Protein AF-A0A1V5XG93-F1 (afdb_monomer_lite)

Radius of gyration: 29.2 Å; chains: 1; bounding box: 114×57×100 Å

Foldseek 3Di:
DDDDDDDDDDDDDDDDDDDDDDDDDPDDDDDPFLDDDDDDDDDDDDDDDDDDDDDDDDDDDDDDDDDDDDDDDDDDDDPPDDPDDDCPVPDPPFQADDPPLADPQWDKWWFFDQAFAADDPVHRQKDKGKTFFDDAAFQWKKKKKKWAAPPVQWAQQDFWKKWKWWWDPPPDPPIDIATQFIATAFGGGMAIHIDTSQQVVVSRHGIIMMMIGTPHHADCPPPPGTHHIGIIMMMIGRHDHHDLVRYFPDKAWQPRKDKAFAQDPVGFRQVRSDKGKDAAALPFPWKKKWKQKFKDKAQWQVGDDWQDWKKKWKQKLNDIDIDTLKDQCQLVNPCVVVGDPDQNGITGQHGHRGIRHTDMGTCNVRDHHRGMMMMTMHIPDPVPHGHHTQQAQVNADPQSAGPNTDQDRDGVRNYADSPSTHRIIMTMTMMMGTGD

Sequence (436 aa):
MAYRPFATIALLSLVFGCSSESAPSSVGKEAGSDAALDAVEEPNASDDGHGDTSVTNDSNTEADVSDEPIVDGGQEAKDDADAGEEPTWPGPPWFGCTPHDKPATATLVTAFDHENQYFNPQDKRTIDAVVNFPQGAWERIDLIVELTCPEDGDCDNWDRFANLMLVDNAGTANEEVLELERYITPFNIGLCIRTDVTRLAPRLTGTKTLRSFIDTWVGPNEPIHGHGWRTTVQFVFHPGTPSSTTVPSSVVSLWPFETIDVGDPQRPVAEQAGTRTVLIPAGTKRAELRVVATGHGQGNRFNCAEFCRLEHEFTVNGTAFSFDPWRDDCSKNPIGPKQAGTWKFSRAGWCPGAYTMPTIIDITGAVQPGQEATITYDSMSPIHGEYENTCRPDAGDANNKCVGCAFDNSAGNCDFNGGSHTPPHHRLTTQLLLYP

Structure (mmCIF, N/CA/C/O backbone):
data_AF-A0A1V5XG93-F1
#
_entry.id   AF-A0A1V5XG93-F1
#
loop_
_atom_site.group_PDB
_atom_site.id
_atom_site.type_symbol
_atom_site.label_atom_id
_atom_site.label_alt_id
_atom_site.label_comp_id
_atom_site.label_asym_id
_atom_site.label_entity_id
_atom_site.label_seq_id
_atom_site.pdbx_PDB_ins_code
_atom_site.Cartn_x
_atom_site.Cartn_y
_atom_site.Cartn_z
_atom_site.occupancy
_atom_site.B_iso_or_equiv
_atom_site.auth_seq_id
_atom_site.auth_comp_id
_atom_site.auth_asym_id
_atom_site.auth_atom_id
_atom_site.pdbx_PDB_model_num
ATOM 1 N N . MET A 1 1 ? -54.155 7.682 -29.489 1.00 33.09 1 MET A N 1
ATOM 2 C CA . MET A 1 1 ? -54.662 8.255 -30.760 1.00 33.09 1 MET A CA 1
ATOM 3 C C . MET A 1 1 ? -53.671 9.299 -31.252 1.00 33.09 1 MET A C 1
ATOM 5 O O . MET A 1 1 ? -52.986 9.879 -30.422 1.00 33.09 1 MET A O 1
ATOM 9 N N . ALA A 1 2 ? -53.557 9.500 -32.566 1.00 37.88 2 ALA A N 1
ATOM 10 C CA . ALA A 1 2 ? -52.681 10.519 -33.154 1.00 37.88 2 ALA A CA 1
ATOM 11 C C . ALA A 1 2 ? -53.383 11.888 -33.254 1.00 37.88 2 ALA A C 1
ATOM 13 O O . ALA A 1 2 ? -54.610 11.917 -33.257 1.00 37.88 2 ALA A O 1
ATOM 14 N N . TYR A 1 3 ? -52.619 12.987 -33.360 1.00 26.73 3 TYR A N 1
ATOM 15 C CA . TYR A 1 3 ? -52.582 13.890 -34.535 1.00 26.73 3 TYR A CA 1
ATOM 16 C C . TYR A 1 3 ? -51.691 15.137 -34.289 1.00 26.73 3 TYR A C 1
ATOM 18 O O . TYR A 1 3 ? -51.764 15.768 -33.240 1.00 26.73 3 TYR A O 1
ATOM 26 N N . ARG A 1 4 ? -50.890 15.518 -35.299 1.00 38.06 4 ARG A N 1
ATOM 27 C CA . ARG A 1 4 ? -50.389 16.892 -35.570 1.00 38.06 4 ARG A CA 1
ATOM 28 C C . ARG A 1 4 ? -51.015 17.350 -36.904 1.00 38.06 4 ARG A C 1
ATOM 30 O O . ARG A 1 4 ? -51.302 16.478 -37.726 1.00 38.06 4 ARG A O 1
ATOM 37 N N . PRO A 1 5 ? -51.272 18.652 -37.130 1.00 53.91 5 PRO A N 1
ATOM 38 C CA . PRO A 1 5 ? -50.357 19.537 -37.894 1.00 53.91 5 PRO A CA 1
ATOM 39 C C . PRO A 1 5 ? -50.286 20.954 -37.248 1.00 53.91 5 PRO A C 1
ATOM 41 O O . PRO A 1 5 ? -50.761 21.100 -36.127 1.00 53.91 5 PRO A O 1
ATOM 44 N N . PHE A 1 6 ? -49.707 22.044 -37.779 1.00 31.48 6 PHE A N 1
ATOM 45 C CA . PHE A 1 6 ? -49.014 22.409 -39.043 1.00 31.48 6 PHE A CA 1
ATOM 46 C C . PHE A 1 6 ? -47.540 22.832 -38.734 1.00 31.48 6 PHE A C 1
ATOM 48 O O . PHE A 1 6 ? -47.068 22.479 -37.657 1.00 31.48 6 PHE A O 1
ATOM 55 N N . ALA A 1 7 ? -46.639 23.383 -39.571 1.00 32.66 7 ALA A N 1
ATOM 56 C CA . ALA A 1 7 ? -46.593 24.315 -40.727 1.00 32.66 7 ALA A CA 1
ATOM 57 C C . ALA A 1 7 ? -46.878 25.804 -40.401 1.00 32.66 7 ALA A C 1
ATOM 59 O O . ALA A 1 7 ? -47.685 26.091 -39.526 1.00 32.66 7 ALA A O 1
ATOM 60 N N . THR A 1 8 ? -46.243 26.805 -41.033 1.00 29.75 8 THR A N 1
ATOM 61 C CA . THR A 1 8 ? -45.237 26.827 -42.143 1.00 29.75 8 THR A CA 1
ATOM 62 C C . THR A 1 8 ? -44.068 27.776 -41.728 1.00 29.75 8 THR A C 1
ATOM 64 O O . THR A 1 8 ? -43.989 28.071 -40.543 1.00 29.75 8 THR A O 1
ATOM 67 N N . ILE A 1 9 ? -43.083 28.282 -42.495 1.00 29.80 9 ILE A N 1
ATOM 68 C CA . ILE A 1 9 ? -42.811 28.564 -43.932 1.00 29.80 9 ILE A CA 1
ATOM 69 C C . ILE A 1 9 ? -41.367 28.083 -44.271 1.00 29.80 9 ILE A C 1
ATOM 71 O O . ILE A 1 9 ? -40.593 27.810 -43.358 1.00 29.80 9 ILE A O 1
ATOM 75 N N . ALA A 1 10 ? -40.984 27.982 -45.554 1.00 27.61 10 ALA A N 1
ATOM 76 C CA . ALA A 1 10 ? -39.616 27.681 -46.016 1.00 27.61 10 ALA A CA 1
ATOM 77 C C . ALA A 1 10 ? -39.078 28.738 -47.008 1.00 27.61 10 ALA A C 1
ATOM 79 O O . ALA A 1 10 ? -39.867 29.430 -47.649 1.00 27.61 10 ALA A O 1
ATOM 80 N N . LEU A 1 11 ? -37.754 28.790 -47.209 1.00 26.97 11 LEU A N 1
ATOM 81 C CA . LEU A 1 11 ? -37.138 29.285 -48.450 1.00 26.97 11 LEU A CA 1
ATOM 82 C C . LEU A 1 11 ? -35.847 28.501 -48.755 1.00 26.97 11 LEU A C 1
ATOM 84 O O . LEU A 1 11 ? -35.201 27.998 -47.839 1.00 26.97 11 LEU A O 1
ATOM 88 N N . LEU A 1 12 ? -35.497 28.374 -50.037 1.00 26.94 12 LEU A N 1
ATOM 89 C CA . LEU A 1 12 ? -34.439 27.493 -50.545 1.00 26.94 12 LEU A CA 1
ATOM 90 C C . LEU A 1 12 ? -33.575 28.238 -51.573 1.00 26.94 12 LEU A C 1
ATOM 92 O O . LEU A 1 12 ? -34.135 28.862 -52.469 1.00 26.94 12 LEU A O 1
ATOM 96 N N . SER A 1 13 ? -32.248 28.088 -51.495 1.00 29.36 13 SER A N 1
ATOM 97 C CA . SER A 1 13 ? -31.303 28.384 -52.585 1.00 29.36 13 SER A CA 1
ATOM 98 C C . SER A 1 13 ? -30.046 27.519 -52.446 1.00 29.36 13 SER A C 1
ATOM 100 O O . SER A 1 13 ? -29.379 27.576 -51.417 1.00 29.36 13 SER A O 1
ATOM 102 N N . LEU A 1 14 ? -29.707 26.748 -53.485 1.00 28.86 14 LEU A N 1
ATOM 103 C CA . LEU A 1 14 ? -28.413 26.066 -53.627 1.00 28.86 14 LEU A CA 1
ATOM 104 C C . LEU A 1 14 ? -27.551 26.809 -54.655 1.00 28.86 14 LEU A C 1
ATOM 106 O O . LEU A 1 14 ? -28.060 27.155 -55.718 1.00 28.86 14 LEU A O 1
ATOM 110 N N . VAL A 1 15 ? -26.240 26.889 -54.413 1.00 28.75 15 VAL A N 1
ATOM 111 C CA . VAL A 1 15 ? -25.205 26.810 -55.464 1.00 28.75 15 VAL A CA 1
ATOM 112 C C . VAL A 1 15 ? -24.044 25.961 -54.923 1.00 28.75 15 VAL A C 1
ATOM 114 O O . VAL A 1 15 ? -23.779 25.963 -53.724 1.00 28.75 15 VAL A O 1
ATOM 117 N N . PHE A 1 16 ? -23.394 25.190 -55.797 1.00 29.27 16 PHE A N 1
ATOM 118 C CA . PHE A 1 16 ? -22.269 24.305 -55.471 1.00 29.27 16 PHE A CA 1
ATOM 119 C C . PHE A 1 16 ? -20.948 25.058 -55.241 1.00 29.27 16 PHE A C 1
ATOM 121 O O . PHE A 1 16 ? -20.694 26.087 -55.862 1.00 29.27 16 PHE A O 1
ATOM 128 N N . GLY A 1 17 ? -20.054 24.443 -54.463 1.00 25.00 17 GLY A N 1
ATOM 129 C CA . GLY A 1 17 ? -18.632 24.785 -54.412 1.00 25.00 17 GLY A CA 1
ATOM 130 C C . GLY A 1 17 ? -17.838 23.728 -53.647 1.00 25.00 17 GLY A C 1
ATOM 131 O O . GLY A 1 17 ? -17.902 23.687 -52.424 1.00 25.00 17 GLY A O 1
ATOM 132 N N . CYS A 1 18 ? -17.102 22.865 -54.353 1.00 27.64 18 CYS A N 1
ATOM 133 C CA . CYS A 1 18 ? -16.162 21.940 -53.717 1.00 27.64 18 CYS A CA 1
ATOM 134 C C . CYS A 1 18 ? -14.789 22.598 -53.565 1.00 27.64 18 CYS A C 1
ATOM 136 O O . CYS A 1 18 ? -14.221 23.056 -54.554 1.00 27.64 18 CYS A O 1
ATOM 138 N N . SER A 1 19 ? -14.217 22.529 -52.366 1.00 26.72 19 SER A N 1
ATOM 139 C CA . SER A 1 19 ? -12.769 22.426 -52.182 1.00 26.72 19 SER A CA 1
ATOM 140 C C . SER A 1 19 ? -12.482 21.596 -50.932 1.00 26.72 19 SER A C 1
ATOM 142 O O . SER A 1 19 ? -13.311 21.527 -50.025 1.00 26.72 19 SER A O 1
ATOM 144 N N . SER A 1 20 ? -11.335 20.929 -50.912 1.00 32.12 20 SER A N 1
ATOM 145 C CA . SER A 1 20 ? -10.878 20.080 -49.815 1.00 32.12 20 SER A CA 1
ATOM 146 C C . SER A 1 20 ? -9.936 20.841 -48.892 1.00 32.12 20 SER A C 1
ATOM 148 O O . SER A 1 20 ? -8.934 21.360 -49.374 1.00 32.12 20 SER A O 1
ATOM 150 N N . GLU A 1 21 ? -10.172 20.797 -47.583 1.00 28.23 21 GLU A N 1
ATOM 151 C CA . GLU A 1 21 ? -9.123 21.026 -46.584 1.00 28.23 21 GLU A CA 1
ATOM 152 C C . GLU A 1 21 ? -9.470 20.305 -45.272 1.00 28.23 21 GLU A C 1
ATOM 154 O O . GLU A 1 21 ? -10.641 20.118 -44.935 1.00 28.23 21 GLU A O 1
ATOM 159 N N . SER A 1 22 ? -8.449 19.799 -44.581 1.00 26.94 22 SER A N 1
ATOM 160 C CA . SER A 1 22 ? -8.588 18.847 -43.474 1.00 26.94 22 SER A CA 1
ATOM 161 C C . SER A 1 22 ? -8.624 19.538 -42.111 1.00 26.94 22 SER A C 1
ATOM 163 O O . SER A 1 22 ? -7.670 20.224 -41.743 1.00 26.94 22 SER A O 1
ATOM 165 N N . ALA A 1 23 ? -9.670 19.287 -41.322 1.00 26.41 23 ALA A N 1
ATOM 166 C CA . ALA A 1 23 ? -9.721 19.707 -39.923 1.00 26.41 23 ALA A CA 1
ATOM 167 C C . ALA A 1 23 ? -8.834 18.797 -39.039 1.00 26.41 23 ALA A C 1
ATOM 169 O O . ALA A 1 23 ? -8.989 17.575 -39.104 1.00 26.41 23 ALA A O 1
ATOM 170 N N . PRO A 1 24 ? -7.934 19.347 -38.201 1.00 26.06 24 PRO A N 1
ATOM 171 C CA . PRO A 1 24 ? -7.135 18.556 -37.270 1.00 26.06 24 PRO A CA 1
ATOM 172 C C . PRO A 1 24 ? -7.954 18.150 -36.035 1.00 26.06 24 PRO A C 1
ATOM 174 O O . PRO A 1 24 ? -8.577 18.985 -35.380 1.00 26.06 24 PRO A O 1
ATOM 177 N N . SER A 1 25 ? -7.924 16.865 -35.684 1.00 25.17 25 SER A N 1
ATOM 178 C CA . SER A 1 25 ? -8.571 16.326 -34.485 1.00 25.17 25 SER A CA 1
ATOM 179 C C . SER A 1 25 ? -7.637 16.386 -33.271 1.00 25.17 25 SER A C 1
ATOM 181 O O . SER A 1 25 ? -6.799 15.503 -33.084 1.00 25.17 25 SER A O 1
ATOM 183 N N . SER A 1 26 ? -7.794 17.400 -32.419 1.00 24.52 26 SER A N 1
ATOM 184 C CA . SER A 1 26 ? -7.084 17.495 -31.137 1.00 24.52 26 SER A CA 1
ATOM 185 C C . SER A 1 26 ? -7.760 16.633 -30.060 1.00 24.52 26 SER A C 1
ATOM 187 O O . SER A 1 26 ? -8.513 17.141 -29.229 1.00 24.52 26 SER A O 1
ATOM 189 N N . VAL A 1 27 ? -7.504 15.324 -30.080 1.00 27.09 27 VAL A N 1
ATOM 190 C CA . VAL A 1 27 ? -7.762 14.450 -28.922 1.00 27.09 27 VAL A CA 1
ATOM 191 C C . VAL A 1 27 ? -6.564 14.574 -27.984 1.00 27.09 27 VAL A C 1
ATOM 193 O O . VAL A 1 27 ? -5.435 14.306 -28.396 1.00 27.09 27 VAL A O 1
ATOM 196 N N . GLY A 1 28 ? -6.794 15.008 -26.745 1.00 24.64 28 GLY A N 1
ATOM 197 C CA . GLY A 1 28 ? -5.749 15.038 -25.726 1.00 24.64 28 GLY A CA 1
ATOM 198 C C . GLY A 1 28 ? -5.308 13.619 -25.373 1.00 24.64 28 GLY A C 1
ATOM 199 O O . GLY A 1 28 ? -6.150 12.754 -25.143 1.00 24.64 28 GLY A O 1
ATOM 200 N N . LYS A 1 29 ? -3.995 13.381 -25.328 1.00 24.19 29 LYS A N 1
ATOM 201 C CA . LYS A 1 29 ? -3.438 12.217 -24.636 1.00 24.19 29 LYS A CA 1
ATOM 202 C C . LYS A 1 29 ? -3.270 12.585 -23.168 1.00 24.19 29 LYS A C 1
ATOM 204 O O . LYS A 1 29 ? -2.484 13.478 -22.865 1.00 24.19 29 LYS A O 1
ATOM 209 N N . GLU A 1 30 ? -3.965 11.887 -22.282 1.00 25.50 30 GLU A N 1
ATOM 210 C CA . GLU A 1 30 ? -3.547 11.805 -20.883 1.00 25.50 30 GLU A CA 1
ATOM 211 C C . GLU A 1 30 ? -2.295 10.917 -20.797 1.00 25.50 30 GLU A C 1
ATOM 213 O O . GLU A 1 30 ? -2.129 9.978 -21.582 1.00 25.50 30 GLU A O 1
ATOM 218 N N . ALA A 1 31 ? -1.376 11.258 -19.895 1.00 25.70 31 ALA A N 1
ATOM 219 C CA . ALA A 1 31 ? -0.080 10.599 -19.785 1.00 25.70 31 ALA A CA 1
ATOM 220 C C . ALA A 1 31 ? -0.136 9.443 -18.775 1.00 25.70 31 ALA A C 1
ATOM 222 O O . ALA A 1 31 ? 0.037 9.647 -17.578 1.00 25.70 31 ALA A O 1
ATOM 223 N N . GLY A 1 32 ? -0.351 8.222 -19.267 1.00 30.00 32 GLY A N 1
ATOM 224 C CA . GLY A 1 32 ? 0.072 7.011 -18.561 1.00 30.00 32 GLY A CA 1
ATOM 225 C C . GLY A 1 32 ? 1.509 6.687 -18.964 1.00 30.00 32 GLY A C 1
ATOM 226 O O . GLY A 1 32 ? 1.736 6.333 -20.122 1.00 30.00 32 GLY A O 1
ATOM 227 N N . SER A 1 33 ? 2.475 6.868 -18.059 1.00 29.25 33 SER A N 1
ATOM 228 C CA . SER A 1 33 ? 3.904 6.706 -18.378 1.00 29.25 33 SER A CA 1
ATOM 229 C C . SER A 1 33 ? 4.793 6.360 -17.173 1.00 29.25 33 SER A C 1
ATOM 231 O O . SER A 1 33 ? 5.847 6.971 -16.996 1.00 29.25 33 SER A O 1
ATOM 233 N N . ASP A 1 34 ? 4.405 5.354 -16.388 1.00 33.84 34 ASP A N 1
ATOM 234 C CA . ASP A 1 34 ? 5.387 4.530 -15.671 1.00 33.84 34 ASP A CA 1
ATOM 235 C C . ASP A 1 34 ? 5.888 3.478 -16.675 1.00 33.84 34 ASP A C 1
ATOM 237 O O . ASP A 1 34 ? 5.229 2.465 -16.927 1.00 33.84 34 ASP A O 1
ATOM 241 N N . ALA A 1 35 ? 6.989 3.787 -17.367 1.00 29.23 35 ALA A N 1
ATOM 242 C CA . ALA A 1 35 ? 7.481 2.956 -18.460 1.00 29.23 35 ALA A CA 1
ATOM 243 C C . ALA A 1 35 ? 8.410 1.848 -17.948 1.00 29.23 35 ALA A C 1
ATOM 245 O O . ALA A 1 35 ? 9.257 2.053 -17.084 1.00 29.23 35 ALA A O 1
ATOM 246 N N . ALA A 1 36 ? 8.249 0.663 -18.530 1.00 36.25 36 ALA A N 1
ATOM 247 C CA . ALA A 1 36 ? 9.219 -0.420 -18.437 1.00 36.25 36 ALA A CA 1
ATOM 248 C C . ALA A 1 36 ? 10.454 -0.139 -19.328 1.00 36.25 36 ALA A C 1
ATOM 250 O O . ALA A 1 36 ? 10.498 0.883 -20.016 1.00 36.25 36 ALA A O 1
ATOM 251 N N . LEU A 1 37 ? 11.363 -1.124 -19.409 1.00 35.16 37 LEU A N 1
ATOM 252 C CA . LEU A 1 37 ? 12.629 -1.142 -20.173 1.00 35.16 37 LEU A CA 1
ATOM 253 C C . LEU A 1 37 ? 13.799 -0.433 -19.448 1.00 35.16 37 LEU A C 1
ATOM 255 O O . LEU A 1 37 ? 13.603 0.560 -18.760 1.00 35.16 37 LEU A O 1
ATOM 259 N N . ASP A 1 38 ? 15.053 -0.884 -19.540 1.00 27.94 38 ASP A N 1
ATOM 260 C CA . ASP A 1 38 ? 15.601 -2.082 -20.200 1.00 27.94 38 ASP A CA 1
ATOM 261 C C . ASP A 1 38 ? 16.838 -2.595 -19.431 1.00 27.94 38 ASP A C 1
ATOM 263 O O . ASP A 1 38 ? 17.436 -1.863 -18.638 1.00 27.94 38 ASP A O 1
ATOM 267 N N . ALA A 1 39 ? 17.241 -3.850 -19.647 1.00 26.98 39 ALA A N 1
ATOM 268 C CA . ALA A 1 39 ? 18.397 -4.426 -18.952 1.00 26.98 39 ALA A CA 1
ATOM 269 C C . ALA A 1 39 ? 19.733 -3.899 -19.517 1.00 26.98 39 ALA A C 1
ATOM 271 O O . ALA A 1 39 ? 20.067 -4.142 -20.675 1.00 26.98 39 ALA A O 1
ATOM 272 N N . VAL A 1 40 ? 20.528 -3.218 -18.686 1.00 27.34 40 VAL A N 1
ATOM 273 C CA . VAL A 1 40 ? 21.879 -2.758 -19.053 1.00 27.34 40 VAL A CA 1
ATOM 274 C C . VAL A 1 40 ? 22.870 -3.928 -18.980 1.00 27.34 40 VAL A C 1
ATOM 276 O O . VAL A 1 40 ? 23.019 -4.542 -17.925 1.00 27.34 40 VAL A O 1
ATOM 279 N N . GLU A 1 41 ? 23.562 -4.224 -20.086 1.00 26.42 41 GLU A N 1
ATOM 280 C CA . GLU A 1 41 ? 24.642 -5.225 -20.137 1.00 26.42 41 GLU A CA 1
ATOM 281 C C . GLU A 1 41 ? 25.796 -4.882 -19.176 1.00 26.42 41 GLU A C 1
ATOM 283 O O . GLU A 1 41 ? 26.275 -3.745 -19.138 1.00 26.42 41 GLU A O 1
ATOM 288 N N . GLU A 1 42 ? 26.308 -5.881 -18.448 1.00 29.92 42 GLU A N 1
ATOM 289 C CA . GLU A 1 42 ? 27.517 -5.710 -17.637 1.00 29.92 42 GLU A CA 1
ATOM 290 C C . GLU A 1 42 ? 28.784 -5.648 -18.518 1.00 29.92 42 GLU A C 1
ATOM 292 O O . GLU A 1 42 ? 29.020 -6.542 -19.339 1.00 29.92 42 GLU A O 1
ATOM 297 N N . PRO A 1 43 ? 29.663 -4.642 -18.341 1.00 26.89 43 PRO A N 1
ATOM 298 C CA . PRO A 1 43 ? 30.944 -4.598 -19.032 1.00 26.89 43 PRO A CA 1
ATOM 299 C C . PRO A 1 43 ? 31.924 -5.617 -18.427 1.00 26.89 43 PRO A C 1
ATOM 301 O O . PRO A 1 43 ? 32.291 -5.524 -17.257 1.00 26.89 43 PRO A O 1
ATOM 304 N N . ASN A 1 44 ? 32.392 -6.561 -19.251 1.00 26.06 44 ASN A N 1
ATOM 305 C CA . ASN A 1 44 ? 33.372 -7.587 -18.868 1.00 26.06 44 ASN A CA 1
ATOM 306 C C . ASN A 1 44 ? 34.598 -7.008 -18.132 1.00 26.06 44 ASN A C 1
ATOM 308 O O . ASN A 1 44 ? 35.412 -6.303 -18.732 1.00 26.06 44 ASN A O 1
ATOM 312 N N . ALA A 1 45 ? 34.790 -7.402 -16.871 1.00 27.42 45 ALA A N 1
ATOM 313 C CA . ALA A 1 45 ? 36.062 -7.253 -16.169 1.00 27.42 45 ALA A CA 1
ATOM 314 C C . ALA A 1 45 ? 37.004 -8.409 -16.551 1.00 27.42 45 ALA A C 1
ATOM 316 O O . ALA A 1 45 ? 36.757 -9.564 -16.205 1.00 27.42 45 ALA A O 1
ATOM 317 N N . SER A 1 46 ? 38.071 -8.104 -17.290 1.00 28.67 46 SER A N 1
ATOM 318 C CA . SER A 1 46 ? 39.087 -9.081 -17.693 1.00 28.67 46 SER A CA 1
ATOM 319 C C . SER A 1 46 ? 40.072 -9.412 -16.567 1.00 28.67 46 SER A C 1
ATOM 321 O O . SER A 1 46 ? 40.442 -8.543 -15.781 1.00 28.67 46 SER A O 1
ATOM 323 N N . ASP A 1 47 ? 40.530 -10.664 -16.557 1.00 27.81 47 ASP A N 1
ATOM 324 C CA . ASP A 1 47 ? 41.641 -11.179 -15.746 1.00 27.81 47 ASP A CA 1
ATOM 325 C C . ASP A 1 47 ? 42.948 -10.388 -15.960 1.00 27.81 47 ASP A C 1
ATOM 327 O O . ASP A 1 47 ? 43.270 -10.030 -17.094 1.00 27.81 47 ASP A O 1
ATOM 331 N N . ASP A 1 48 ? 43.692 -10.154 -14.873 1.00 30.55 48 ASP A N 1
ATOM 332 C CA . ASP A 1 48 ? 45.091 -9.694 -14.881 1.00 30.55 48 ASP A CA 1
ATOM 333 C C . ASP A 1 48 ? 45.749 -9.981 -13.503 1.00 30.55 48 ASP A C 1
ATOM 335 O O . ASP A 1 48 ? 45.939 -9.107 -12.652 1.00 30.55 48 ASP A O 1
ATOM 339 N N . GLY A 1 49 ? 46.026 -11.260 -13.217 1.00 25.50 49 GLY A N 1
ATOM 340 C CA . GLY A 1 49 ? 46.540 -11.713 -11.915 1.00 25.50 49 GLY A CA 1
ATOM 341 C C . GLY A 1 49 ? 48.071 -11.666 -11.728 1.00 25.50 49 GLY A C 1
ATOM 342 O O . GLY A 1 49 ? 48.822 -12.233 -12.519 1.00 25.50 49 GLY A O 1
ATOM 343 N N . HIS A 1 50 ? 48.530 -11.103 -10.601 1.00 30.88 50 HIS A N 1
ATOM 344 C CA . HIS A 1 50 ? 49.857 -11.253 -9.954 1.00 30.88 50 HIS A CA 1
ATOM 345 C C . HIS A 1 50 ? 49.641 -11.144 -8.422 1.00 30.88 50 HIS A C 1
ATOM 347 O O . HIS A 1 50 ? 48.734 -10.437 -7.997 1.00 30.88 50 HIS A O 1
ATOM 353 N N . GLY A 1 51 ? 50.414 -11.743 -7.509 1.00 26.52 51 GLY A N 1
ATOM 354 C CA . GLY A 1 51 ? 51.539 -12.681 -7.601 1.00 26.52 51 GLY A CA 1
ATOM 355 C C . GLY A 1 51 ? 52.061 -12.972 -6.176 1.00 26.52 51 GLY A C 1
ATOM 356 O O . GLY A 1 51 ? 52.102 -12.064 -5.351 1.00 26.52 51 GLY A O 1
ATOM 357 N N . ASP A 1 52 ? 52.398 -14.225 -5.856 1.00 29.81 52 ASP A N 1
ATOM 358 C CA . ASP A 1 52 ? 52.728 -14.677 -4.486 1.00 29.81 52 ASP A CA 1
ATOM 359 C C . ASP A 1 52 ? 54.051 -14.109 -3.920 1.00 29.81 52 ASP A C 1
ATOM 361 O O . ASP A 1 52 ? 55.034 -13.954 -4.646 1.00 29.81 52 ASP A O 1
ATOM 365 N N . THR A 1 53 ? 54.102 -13.873 -2.600 1.00 28.77 53 THR A N 1
ATOM 366 C CA . THR A 1 53 ? 55.258 -14.265 -1.761 1.00 28.77 53 THR A CA 1
ATOM 367 C C . THR A 1 53 ? 54.948 -14.218 -0.255 1.00 28.77 53 THR A C 1
ATOM 369 O O . THR A 1 53 ? 54.681 -13.161 0.315 1.00 28.77 53 THR A O 1
ATOM 372 N N . SER A 1 54 ? 55.096 -15.356 0.428 1.00 29.47 54 SER A N 1
ATOM 373 C CA . SER A 1 54 ? 55.096 -15.466 1.897 1.00 29.47 54 SER A CA 1
ATOM 374 C C . SER A 1 54 ? 56.501 -15.327 2.508 1.00 29.47 54 SER A C 1
ATOM 376 O O . SER A 1 54 ? 57.444 -15.923 1.986 1.00 29.47 54 SER A O 1
ATOM 378 N N . VAL A 1 55 ? 56.637 -14.672 3.671 1.00 29.25 55 VAL A N 1
ATOM 379 C CA . VAL A 1 55 ? 57.822 -14.785 4.553 1.00 29.25 55 VAL A CA 1
ATOM 380 C C . VAL A 1 55 ? 57.390 -14.833 6.025 1.00 29.25 55 VAL A C 1
ATOM 382 O O . VAL A 1 55 ? 56.560 -14.041 6.461 1.00 29.25 55 VAL A O 1
ATOM 385 N N . THR A 1 56 ? 57.966 -15.761 6.789 1.00 29.42 56 THR A N 1
ATOM 386 C CA . THR A 1 56 ? 57.721 -16.008 8.223 1.00 29.42 56 THR A CA 1
ATOM 387 C C . THR A 1 56 ? 58.731 -15.308 9.135 1.00 29.42 56 THR A C 1
ATOM 389 O O . THR A 1 56 ? 59.890 -15.170 8.745 1.00 29.42 56 THR A O 1
ATOM 392 N N . ASN A 1 57 ? 58.355 -15.024 10.391 1.00 26.92 57 ASN A N 1
ATOM 393 C CA . ASN A 1 57 ? 59.212 -15.317 11.557 1.00 26.92 57 ASN A CA 1
ATOM 394 C C . ASN A 1 57 ? 58.474 -15.174 12.902 1.00 26.92 57 ASN A C 1
ATOM 396 O O . ASN A 1 57 ? 57.712 -14.230 13.100 1.00 26.92 57 ASN A O 1
ATOM 400 N N . ASP A 1 58 ? 58.773 -16.082 13.832 1.00 27.56 58 ASP A N 1
ATOM 401 C CA . ASP A 1 58 ? 58.333 -16.067 15.234 1.00 27.56 58 ASP A CA 1
ATOM 402 C C . ASP A 1 58 ? 59.275 -15.248 16.142 1.00 27.56 58 ASP A C 1
ATOM 404 O O . ASP A 1 58 ? 60.424 -14.988 15.775 1.00 27.56 58 ASP A O 1
ATOM 408 N N . SER A 1 59 ? 58.851 -14.938 17.381 1.00 30.23 59 SER A N 1
ATOM 409 C CA . SER A 1 59 ? 59.417 -15.542 18.623 1.00 30.23 59 SER A CA 1
ATOM 410 C C . SER A 1 59 ? 59.116 -14.763 19.928 1.00 30.23 59 SER A C 1
ATOM 412 O O . SER A 1 59 ? 58.941 -13.549 19.908 1.00 30.23 59 SER A O 1
ATOM 414 N N . ASN A 1 60 ? 59.161 -15.503 21.054 1.00 27.44 60 ASN A N 1
ATOM 415 C CA . ASN A 1 60 ? 59.111 -15.101 22.484 1.00 27.44 60 ASN A CA 1
ATOM 416 C C . ASN A 1 60 ? 57.725 -14.622 22.994 1.00 27.44 60 ASN A C 1
ATOM 418 O O . ASN A 1 60 ? 57.172 -13.670 22.456 1.00 27.44 60 ASN A O 1
ATOM 422 N N . THR A 1 61 ? 57.006 -15.318 23.896 1.00 28.44 61 THR A N 1
ATOM 423 C CA . THR A 1 61 ? 57.267 -15.716 25.319 1.00 28.44 61 THR A CA 1
ATOM 424 C C . THR A 1 61 ? 57.308 -14.517 26.291 1.00 28.44 61 THR A C 1
ATOM 426 O O . THR A 1 61 ? 57.781 -13.450 25.916 1.00 28.44 61 THR A O 1
ATOM 429 N N . GLU A 1 62 ? 56.741 -14.548 27.511 1.00 29.45 62 GLU A N 1
ATOM 430 C CA . GLU A 1 62 ? 56.614 -15.610 28.544 1.00 29.45 62 GLU A CA 1
ATOM 431 C C . GLU A 1 62 ? 55.288 -15.537 29.367 1.00 29.45 62 GLU A C 1
ATOM 433 O O . GLU A 1 62 ? 54.665 -14.481 29.418 1.00 29.45 62 GLU A O 1
ATOM 438 N N . ALA A 1 63 ? 54.945 -16.601 30.121 1.00 28.17 63 ALA A N 1
ATOM 439 C CA . ALA A 1 63 ? 54.679 -16.501 31.579 1.00 28.17 63 ALA A CA 1
ATOM 440 C C . ALA A 1 63 ? 53.289 -15.992 32.087 1.00 28.17 63 ALA A C 1
ATOM 442 O O . ALA A 1 63 ? 53.199 -14.823 32.446 1.00 28.17 63 ALA A O 1
ATOM 443 N N . ASP A 1 64 ? 52.154 -16.705 32.042 1.00 28.00 64 ASP A N 1
ATOM 444 C CA . ASP A 1 64 ? 51.593 -17.660 33.048 1.00 28.00 64 ASP A CA 1
ATOM 445 C C . ASP A 1 64 ? 51.663 -17.298 34.564 1.00 28.00 64 ASP A C 1
ATOM 447 O O . ASP A 1 64 ? 52.743 -17.355 35.151 1.00 28.00 64 ASP A O 1
ATOM 451 N N . VAL A 1 65 ? 50.497 -17.029 35.198 1.00 30.66 65 VAL A N 1
ATOM 452 C CA . VAL A 1 65 ? 50.154 -17.214 36.641 1.00 30.66 65 VAL A CA 1
ATOM 453 C C . VAL A 1 65 ? 48.619 -17.382 36.784 1.00 30.66 65 VAL A C 1
ATOM 455 O O . VAL A 1 65 ? 47.867 -16.707 36.081 1.00 30.66 65 VAL A O 1
ATOM 458 N N . SER A 1 66 ? 48.143 -18.228 37.712 1.00 31.05 66 SER A N 1
ATOM 459 C CA . SER A 1 66 ? 46.720 -18.527 37.985 1.00 31.05 66 SER A CA 1
ATOM 460 C C . SER A 1 66 ? 46.137 -17.860 39.251 1.00 31.05 66 SER A C 1
ATOM 462 O O . SER A 1 66 ? 46.892 -17.426 40.120 1.00 31.05 66 SER A O 1
ATOM 464 N N . ASP A 1 67 ? 44.795 -17.796 39.350 1.00 28.55 67 ASP A N 1
ATOM 465 C CA . ASP A 1 67 ? 43.949 -18.254 40.491 1.00 28.55 67 ASP A CA 1
ATOM 466 C C . ASP A 1 67 ? 42.567 -17.538 40.553 1.00 28.55 67 ASP A C 1
ATOM 468 O O . ASP A 1 67 ? 42.446 -16.346 40.273 1.00 28.55 67 ASP A O 1
ATOM 472 N N . GLU A 1 68 ? 41.510 -18.274 40.931 1.00 31.05 68 GLU A N 1
ATOM 473 C CA . GLU A 1 68 ? 40.124 -17.788 41.158 1.00 31.05 68 GLU A CA 1
ATOM 474 C C . GLU A 1 68 ? 39.808 -17.668 42.684 1.00 31.05 68 GLU A C 1
ATOM 476 O O . GLU A 1 68 ? 40.726 -17.829 43.492 1.00 31.05 68 GLU A O 1
ATOM 481 N N . PRO A 1 69 ? 38.543 -17.553 43.172 1.00 42.97 69 PRO A N 1
ATOM 482 C CA . PRO A 1 69 ? 37.312 -16.938 42.635 1.00 42.97 69 PRO A CA 1
ATOM 483 C C . PRO A 1 69 ? 36.638 -15.947 43.632 1.00 42.97 69 PRO A C 1
ATOM 485 O O . PRO A 1 69 ? 36.886 -15.992 44.836 1.00 42.97 69 PRO A O 1
ATOM 488 N N . ILE A 1 70 ? 35.671 -15.134 43.175 1.00 29.19 70 ILE A N 1
ATOM 489 C CA . ILE A 1 70 ? 34.615 -14.524 44.027 1.00 29.19 70 ILE A CA 1
ATOM 490 C C . ILE A 1 70 ? 33.254 -14.639 43.309 1.00 29.19 70 ILE A C 1
ATOM 492 O O . ILE A 1 70 ? 33.205 -14.645 42.081 1.00 29.19 70 ILE A O 1
ATOM 496 N N . VAL A 1 71 ? 32.163 -14.785 44.072 1.00 28.89 71 VAL A N 1
ATOM 497 C CA . VAL A 1 71 ? 30.831 -15.221 43.606 1.00 28.89 71 VAL A CA 1
ATOM 498 C C . VAL A 1 71 ? 29.725 -14.234 44.024 1.00 28.89 71 VAL A C 1
ATOM 500 O O . VAL A 1 71 ? 29.857 -13.558 45.042 1.00 28.89 71 VAL A O 1
ATOM 503 N N . ASP A 1 72 ? 28.610 -14.290 43.285 1.00 28.28 72 ASP A N 1
ATOM 504 C CA . ASP A 1 72 ? 27.241 -13.838 43.613 1.00 28.28 72 ASP A CA 1
ATOM 505 C C . ASP A 1 72 ? 26.824 -12.407 43.197 1.00 28.28 72 ASP A C 1
ATOM 507 O O . ASP A 1 72 ? 27.636 -11.489 43.099 1.00 28.28 72 ASP A O 1
ATOM 511 N N . GLY A 1 73 ? 25.525 -12.251 42.910 1.00 26.17 73 GLY A N 1
ATOM 512 C CA . GLY A 1 73 ? 24.893 -11.047 42.353 1.00 26.17 73 GLY A CA 1
ATOM 513 C C . GLY A 1 73 ? 23.946 -11.300 41.168 1.00 26.17 73 GLY A C 1
ATOM 514 O O . GLY A 1 73 ? 23.868 -10.466 40.269 1.00 26.17 73 GLY A O 1
ATOM 515 N N . GLY A 1 74 ? 23.276 -12.456 41.105 1.00 24.28 74 GLY A N 1
ATOM 516 C CA . GLY A 1 74 ? 22.467 -12.844 39.941 1.00 24.28 74 GLY A CA 1
ATOM 517 C C . GLY A 1 74 ? 21.060 -12.234 39.878 1.00 24.28 74 GLY A C 1
ATOM 518 O O . GLY A 1 74 ? 20.419 -12.000 40.902 1.00 24.28 74 GLY A O 1
ATOM 519 N N . GLN A 1 75 ? 20.531 -12.087 38.658 1.00 27.11 75 GLN A N 1
ATOM 520 C CA . GLN A 1 75 ? 19.087 -12.132 38.416 1.00 27.11 75 GLN A CA 1
ATOM 521 C C . GLN A 1 75 ? 18.795 -12.640 36.996 1.00 27.11 75 GLN A C 1
ATOM 523 O O . GLN A 1 75 ? 18.928 -11.913 36.015 1.00 27.11 75 GLN A O 1
ATOM 528 N N . GLU A 1 76 ? 18.413 -13.913 36.894 1.00 26.78 76 GLU A N 1
ATOM 529 C CA . GLU A 1 76 ? 17.955 -14.528 35.646 1.00 26.78 76 GLU A CA 1
ATOM 530 C C . GLU A 1 76 ? 16.600 -13.921 35.250 1.00 26.78 76 GLU A C 1
ATOM 532 O O . GLU A 1 76 ? 15.626 -14.001 36.007 1.00 26.78 76 GLU A O 1
ATOM 537 N N . ALA A 1 77 ? 16.522 -13.329 34.056 1.00 30.33 77 ALA A N 1
ATOM 538 C CA . ALA A 1 77 ? 15.239 -13.163 33.389 1.00 30.33 77 ALA A CA 1
ATOM 539 C C . ALA A 1 77 ? 14.750 -14.558 32.979 1.00 30.33 77 ALA A C 1
ATOM 541 O O . ALA A 1 77 ? 15.526 -15.358 32.458 1.00 30.33 77 ALA A O 1
ATOM 542 N N . LYS A 1 78 ? 13.483 -14.873 33.253 1.00 27.64 78 LYS A N 1
ATOM 543 C CA . LYS A 1 78 ? 12.912 -16.157 32.850 1.00 27.64 78 LYS A CA 1
ATOM 544 C C . LYS A 1 78 ? 12.456 -16.072 31.405 1.00 27.64 78 LYS A C 1
ATOM 546 O O . LYS A 1 78 ? 11.481 -15.383 31.117 1.00 27.64 78 LYS A O 1
ATOM 551 N N . ASP A 1 79 ? 13.127 -16.821 30.543 1.00 29.12 79 ASP A N 1
ATOM 552 C CA . ASP A 1 79 ? 12.577 -17.197 29.249 1.00 29.12 79 ASP A CA 1
ATOM 553 C C . ASP A 1 79 ? 11.418 -18.177 29.499 1.00 29.12 79 ASP A C 1
ATOM 555 O O . ASP A 1 79 ? 11.627 -19.375 29.713 1.00 29.12 79 ASP A O 1
ATOM 559 N N . ASP A 1 80 ? 10.185 -17.664 29.530 1.00 31.56 80 ASP A N 1
ATOM 560 C CA . ASP A 1 80 ? 8.983 -18.500 29.522 1.00 31.56 80 ASP A CA 1
ATOM 561 C C . ASP A 1 80 ? 8.877 -19.169 28.141 1.00 31.56 80 ASP A C 1
ATOM 563 O O . ASP A 1 80 ? 8.396 -18.590 27.168 1.00 31.56 80 ASP A O 1
ATOM 567 N N . ALA A 1 81 ? 9.403 -20.392 28.055 1.00 36.34 81 ALA A N 1
ATOM 568 C CA . ALA A 1 81 ? 9.461 -21.177 26.829 1.00 36.34 81 ALA A CA 1
ATOM 569 C C . ALA A 1 81 ? 8.060 -21.629 26.382 1.00 36.34 81 ALA A C 1
ATOM 571 O O . ALA A 1 81 ? 7.523 -22.615 26.898 1.00 36.34 81 ALA A O 1
ATOM 572 N N . ASP A 1 82 ? 7.491 -20.926 25.400 1.00 37.19 82 ASP A N 1
ATOM 573 C CA . ASP A 1 82 ? 6.262 -21.351 24.728 1.00 37.19 82 ASP A CA 1
ATOM 574 C C . ASP A 1 82 ? 6.509 -22.555 23.793 1.00 37.19 82 ASP A C 1
ATOM 576 O O . ASP A 1 82 ? 7.630 -22.849 23.360 1.00 37.19 82 ASP A O 1
ATOM 580 N N . ALA A 1 83 ? 5.453 -23.319 23.536 1.00 33.91 83 ALA A N 1
ATOM 581 C CA . ALA A 1 83 ? 5.539 -24.706 23.112 1.00 33.91 83 ALA A CA 1
ATOM 582 C C . ALA A 1 83 ? 5.635 -24.892 21.588 1.00 33.91 83 ALA A C 1
ATOM 584 O O . ALA A 1 83 ? 4.670 -25.285 20.937 1.00 33.91 83 ALA A O 1
ATOM 585 N N . GLY A 1 84 ? 6.848 -24.749 21.051 1.00 36.09 84 GLY A N 1
ATOM 586 C CA . GLY A 1 84 ? 7.263 -25.463 19.839 1.00 36.09 84 GLY A CA 1
ATOM 587 C C . GLY A 1 84 ? 6.506 -25.109 18.557 1.00 36.09 84 GLY A C 1
ATOM 588 O O . GLY A 1 84 ? 6.032 -26.009 17.863 1.00 36.09 84 GLY A O 1
ATOM 589 N N . GLU A 1 85 ? 6.448 -23.824 18.204 1.00 40.50 85 GLU A N 1
ATOM 590 C CA . GLU A 1 85 ? 6.177 -23.449 16.815 1.00 40.50 85 GLU A CA 1
ATOM 591 C C . GLU A 1 85 ? 7.309 -23.960 15.905 1.00 40.50 85 GLU A C 1
ATOM 593 O O . GLU A 1 85 ? 8.494 -23.752 16.185 1.00 40.50 85 GLU A O 1
ATOM 598 N N . GLU A 1 86 ? 6.960 -24.610 14.790 1.00 43.22 86 GLU A N 1
ATOM 599 C CA . GLU A 1 86 ? 7.930 -24.794 13.708 1.00 43.22 86 GLU A CA 1
ATOM 600 C C . GLU A 1 86 ? 8.326 -23.416 13.152 1.00 43.22 86 GLU A C 1
ATOM 602 O O . GLU A 1 86 ? 7.465 -22.535 13.053 1.00 43.22 86 GLU A O 1
ATOM 607 N N . PRO A 1 87 ? 9.599 -23.199 12.766 1.00 42.44 87 PRO A N 1
ATOM 608 C CA . PRO A 1 87 ? 10.041 -21.914 12.240 1.00 42.44 87 PRO A CA 1
ATOM 609 C C . PRO A 1 87 ? 9.277 -21.603 10.952 1.00 42.44 87 PRO A C 1
ATOM 611 O O . PRO A 1 87 ? 9.567 -22.164 9.894 1.00 42.44 87 PRO A O 1
ATOM 614 N N . THR A 1 88 ? 8.287 -20.712 11.053 1.00 49.41 88 THR A N 1
ATOM 615 C CA . THR A 1 88 ? 7.423 -20.329 9.934 1.00 49.41 88 THR A CA 1
ATOM 616 C C . THR A 1 88 ? 8.289 -19.795 8.800 1.00 49.41 88 THR A C 1
ATOM 618 O O . THR A 1 88 ? 8.894 -18.729 8.907 1.00 49.41 88 THR A O 1
ATOM 621 N N . TRP A 1 89 ? 8.415 -20.574 7.722 1.00 49.16 89 TRP A N 1
ATOM 622 C CA . TRP A 1 89 ? 9.290 -20.233 6.608 1.00 49.16 89 TRP A CA 1
ATOM 623 C C . TRP A 1 89 ? 8.490 -19.869 5.351 1.00 49.16 89 TRP A C 1
ATOM 625 O O . TRP A 1 89 ? 7.766 -20.727 4.844 1.00 49.16 89 TRP A O 1
ATOM 635 N N . PRO A 1 90 ? 8.692 -18.669 4.778 1.00 56.91 90 PRO A N 1
ATOM 636 C CA . PRO A 1 90 ? 9.467 -17.547 5.303 1.00 56.91 90 PRO A CA 1
ATOM 637 C C . PRO A 1 90 ? 8.606 -16.595 6.151 1.00 56.91 90 PRO A C 1
ATOM 639 O O . PRO A 1 90 ? 7.620 -16.043 5.669 1.00 56.91 90 PRO A O 1
ATOM 642 N N . GLY A 1 91 ? 9.005 -16.385 7.407 1.00 67.19 91 GLY A N 1
ATOM 643 C CA . GLY A 1 91 ? 8.311 -15.533 8.376 1.00 67.19 91 GLY A CA 1
ATOM 644 C C . GLY A 1 91 ? 8.467 -14.029 8.105 1.00 67.19 91 GLY A C 1
ATOM 645 O O . GLY A 1 91 ? 8.792 -13.629 6.981 1.00 67.19 91 GLY A O 1
ATOM 646 N N . PRO A 1 92 ? 8.248 -13.163 9.112 1.00 75.56 92 PRO A N 1
ATOM 647 C CA . PRO A 1 92 ? 8.430 -11.722 8.960 1.00 75.56 92 PRO A CA 1
ATOM 648 C C . PRO A 1 92 ? 9.851 -11.391 8.467 1.00 75.56 92 PRO A C 1
ATOM 650 O O . PRO A 1 92 ? 10.810 -11.959 8.996 1.00 75.56 92 PRO A O 1
ATOM 653 N N . PRO A 1 93 ? 10.035 -10.485 7.487 1.00 83.81 93 PRO A N 1
ATOM 654 C CA . PRO A 1 93 ? 9.045 -9.624 6.824 1.00 83.81 93 PRO A CA 1
ATOM 655 C C . PRO A 1 93 ? 8.545 -10.143 5.453 1.00 83.81 93 PRO A C 1
ATOM 657 O O . PRO A 1 93 ? 8.090 -9.354 4.623 1.00 83.81 93 PRO A O 1
ATOM 660 N N . TRP A 1 94 ? 8.671 -11.445 5.176 1.00 89.88 94 TRP A N 1
ATOM 661 C CA . TRP A 1 94 ? 8.406 -12.050 3.860 1.00 89.88 94 TRP A CA 1
ATOM 662 C C . TRP A 1 94 ? 7.049 -12.743 3.760 1.00 89.88 94 TRP A C 1
ATOM 664 O O . TRP A 1 94 ? 6.427 -12.681 2.703 1.00 89.88 94 TRP A O 1
ATOM 674 N N . PHE A 1 95 ? 6.589 -13.354 4.856 1.00 89.38 95 PHE A N 1
ATOM 675 C CA . PHE A 1 95 ? 5.235 -13.897 5.013 1.00 89.38 95 PHE A CA 1
ATOM 676 C C . PHE A 1 95 ? 4.797 -14.857 3.894 1.00 89.38 95 PHE A C 1
ATOM 678 O O . PHE A 1 95 ? 3.679 -14.766 3.401 1.00 89.38 95 PHE A O 1
ATOM 685 N N . GLY A 1 96 ? 5.672 -15.754 3.444 1.00 90.44 96 GLY A N 1
ATOM 686 C CA . GLY A 1 96 ? 5.366 -16.645 2.320 1.00 90.44 96 GLY A CA 1
ATOM 687 C C . GLY A 1 96 ? 4.467 -17.823 2.710 1.00 90.44 96 GLY A C 1
ATOM 688 O O . GLY A 1 96 ? 4.503 -18.292 3.847 1.00 90.44 96 GLY A O 1
ATOM 689 N N . CYS A 1 97 ? 3.676 -18.315 1.756 1.00 92.38 97 CYS A N 1
ATOM 690 C CA . CYS A 1 97 ? 2.704 -19.383 2.007 1.00 92.38 97 CYS A CA 1
ATOM 691 C C . CYS A 1 97 ? 3.327 -20.744 2.372 1.00 92.38 97 CYS A C 1
ATOM 693 O O . CYS A 1 97 ? 4.354 -21.151 1.821 1.00 92.38 97 CYS A O 1
ATOM 695 N N . THR A 1 98 ? 2.624 -21.508 3.212 1.00 89.00 98 THR A N 1
ATOM 696 C CA . THR A 1 98 ? 2.972 -22.872 3.640 1.00 89.00 98 THR A CA 1
ATOM 697 C C . THR A 1 98 ? 1.814 -23.866 3.424 1.00 89.00 98 THR A C 1
ATOM 699 O O . THR A 1 98 ? 0.645 -23.471 3.400 1.00 89.00 98 THR A O 1
ATOM 702 N N . PRO A 1 99 ? 2.077 -25.189 3.357 1.00 83.44 99 PRO A N 1
ATOM 703 C CA . PRO A 1 99 ? 1.021 -26.210 3.313 1.00 83.44 99 PRO A CA 1
ATOM 704 C C . PRO A 1 99 ? 0.090 -26.238 4.541 1.00 83.44 99 PRO A C 1
ATOM 706 O O . PRO A 1 99 ? -0.971 -26.858 4.482 1.00 83.44 99 PRO A O 1
ATOM 709 N N . HIS A 1 100 ? 0.475 -25.598 5.650 1.00 84.62 100 HIS A N 1
ATOM 710 C CA . HIS A 1 100 ? -0.271 -25.597 6.914 1.00 84.62 100 HIS A CA 1
ATOM 711 C C . HIS A 1 100 ? -1.181 -24.372 7.089 1.00 84.62 100 HIS A C 1
ATOM 713 O O . HIS A 1 100 ? -1.957 -24.312 8.040 1.00 84.62 100 HIS A O 1
ATOM 719 N N . ASP A 1 101 ? -1.140 -23.429 6.148 1.00 88.88 101 ASP A N 1
ATOM 720 C CA . ASP A 1 101 ? -1.862 -22.153 6.199 1.00 88.88 101 ASP A CA 1
ATOM 721 C C . ASP A 1 101 ? -3.389 -22.276 6.192 1.00 88.88 101 ASP A C 1
ATOM 723 O O . ASP A 1 101 ? -4.086 -21.344 6.586 1.00 88.88 101 ASP A O 1
ATOM 727 N N . LYS A 1 102 ? -3.917 -23.411 5.720 1.00 92.31 102 LYS A N 1
ATOM 728 C CA . LYS A 1 102 ? -5.349 -23.651 5.489 1.00 92.31 102 LYS A CA 1
ATOM 729 C C . LYS A 1 102 ? -5.820 -24.845 6.346 1.00 92.31 102 LYS A C 1
ATOM 731 O O . LYS A 1 102 ? -6.149 -25.897 5.793 1.00 92.31 102 LYS A O 1
ATOM 736 N N . PRO A 1 103 ? -5.795 -24.747 7.694 1.00 92.56 103 PRO A N 1
ATOM 737 C CA . PRO A 1 103 ? -6.119 -25.865 8.578 1.00 92.56 103 PRO A CA 1
ATOM 738 C C . PRO A 1 103 ? -7.602 -26.246 8.481 1.00 92.56 103 PRO A C 1
ATOM 740 O O . PRO A 1 103 ? -8.468 -25.394 8.300 1.00 92.56 103 PRO A O 1
ATOM 743 N N . ALA A 1 104 ? -7.915 -27.530 8.673 1.00 92.94 104 ALA A N 1
ATOM 744 C CA . ALA A 1 104 ? -9.273 -28.074 8.519 1.00 92.94 104 ALA A CA 1
ATOM 745 C C . ALA A 1 104 ? -10.317 -27.538 9.529 1.00 92.94 104 ALA A C 1
ATOM 747 O O . ALA A 1 104 ? -11.500 -27.857 9.418 1.00 92.94 104 ALA A O 1
ATOM 748 N N . THR A 1 105 ? -9.890 -26.753 10.520 1.00 93.75 105 THR A N 1
ATOM 749 C CA . THR A 1 105 ? -10.739 -26.030 11.480 1.00 93.75 105 THR A CA 1
ATOM 750 C C . THR A 1 105 ? -11.119 -24.621 11.020 1.00 93.75 105 THR A C 1
ATOM 752 O O . THR A 1 105 ? -12.076 -24.062 11.554 1.00 93.75 105 THR A O 1
ATOM 755 N N . ALA A 1 106 ? -10.396 -24.030 10.065 1.00 95.44 106 ALA A N 1
ATOM 756 C CA . ALA A 1 106 ? -10.644 -22.670 9.605 1.00 95.44 106 ALA A CA 1
ATOM 757 C C . ALA A 1 106 ? -11.820 -22.590 8.622 1.00 95.44 106 ALA A C 1
ATOM 759 O O . ALA A 1 106 ? -12.071 -23.501 7.831 1.00 95.44 106 ALA A O 1
ATOM 760 N N . THR A 1 107 ? -12.519 -21.454 8.627 1.00 96.75 107 THR A N 1
ATOM 761 C CA . THR A 1 107 ? -13.479 -21.121 7.568 1.00 96.75 107 THR A CA 1
ATOM 762 C C . THR A 1 107 ? -12.736 -20.425 6.431 1.00 96.75 107 THR A C 1
ATOM 764 O O . THR A 1 107 ? -12.143 -19.367 6.631 1.00 96.75 107 THR A O 1
ATOM 767 N N . LEU A 1 108 ? -12.757 -21.022 5.237 1.00 97.62 108 LEU A N 1
ATOM 768 C CA . LEU A 1 108 ? -12.116 -20.468 4.043 1.00 97.62 108 LEU A CA 1
ATOM 769 C C . LEU A 1 108 ? -13.107 -19.635 3.225 1.00 97.62 108 LEU A C 1
ATOM 771 O O . LEU A 1 108 ? -14.238 -20.062 2.992 1.00 97.62 108 LEU A O 1
ATOM 775 N N . VAL A 1 109 ? -12.662 -18.477 2.737 1.00 98.25 109 VAL A N 1
ATOM 776 C CA . VAL A 1 109 ? -13.434 -17.617 1.829 1.00 98.25 109 VAL A CA 1
ATOM 777 C C . VAL A 1 109 ? -12.562 -17.248 0.635 1.00 98.25 109 VAL A C 1
ATOM 779 O O . VAL A 1 109 ? -11.579 -16.532 0.789 1.00 98.25 109 VAL A O 1
ATOM 782 N N . THR A 1 110 ? -12.914 -17.731 -0.556 1.00 98.44 110 THR A N 1
ATOM 783 C CA . THR A 1 110 ? -12.198 -17.409 -1.803 1.00 98.44 110 THR A CA 1
ATOM 784 C C . THR A 1 110 ? -12.862 -16.216 -2.483 1.00 98.44 110 THR A C 1
ATOM 786 O O . THR A 1 110 ? -14.078 -16.224 -2.665 1.00 98.44 110 THR A O 1
ATOM 789 N N . ALA A 1 111 ? -12.073 -15.201 -2.837 1.00 98.25 111 ALA A N 1
ATOM 790 C CA . ALA A 1 111 ? -12.516 -14.033 -3.600 1.00 98.25 111 ALA A CA 1
ATOM 791 C C . ALA A 1 111 ? -12.199 -14.186 -5.096 1.00 98.25 111 ALA A C 1
ATOM 793 O O . ALA A 1 111 ? -13.060 -13.935 -5.933 1.00 98.25 111 ALA A O 1
ATOM 794 N N . PHE A 1 112 ? -10.992 -14.661 -5.409 1.00 98.56 112 PHE A N 1
ATOM 795 C CA . PHE A 1 112 ? -10.518 -14.950 -6.764 1.00 98.56 112 PHE A CA 1
ATOM 796 C C . PHE A 1 112 ? -9.827 -16.320 -6.774 1.00 98.56 112 PHE A C 1
ATOM 798 O O . PHE A 1 112 ? -9.192 -16.683 -5.781 1.00 98.56 112 PHE A O 1
ATOM 805 N N . ASP A 1 113 ? -9.938 -17.062 -7.876 1.00 98.12 113 ASP A N 1
ATOM 806 C CA . ASP A 1 113 ? -9.316 -18.378 -8.075 1.00 98.12 113 ASP A CA 1
ATOM 807 C C . ASP A 1 113 ? -8.720 -18.433 -9.490 1.00 98.12 113 ASP A C 1
ATOM 809 O O . ASP A 1 113 ? -9.446 -18.564 -10.474 1.00 98.12 113 ASP A O 1
ATOM 813 N N . HIS A 1 114 ? -7.401 -18.253 -9.587 1.00 97.62 114 HIS A N 1
ATOM 814 C CA . HIS A 1 114 ? -6.628 -18.186 -10.834 1.00 97.62 114 HIS A CA 1
ATOM 815 C C . HIS A 1 114 ? -7.145 -17.155 -11.866 1.00 97.62 114 HIS A C 1
ATOM 817 O O . HIS A 1 114 ? -6.969 -17.327 -13.076 1.00 97.62 114 HIS A O 1
ATOM 823 N N . GLU A 1 115 ? -7.746 -16.055 -11.402 1.00 98.00 115 GLU A N 1
ATOM 824 C CA . GLU A 1 115 ? -8.331 -15.015 -12.257 1.00 98.00 115 GLU A CA 1
ATOM 825 C C . GLU A 1 115 ? -7.253 -14.197 -12.977 1.00 98.00 115 GLU A C 1
ATOM 827 O O . GLU A 1 115 ? -6.303 -13.705 -12.367 1.00 98.00 115 GLU A O 1
ATOM 832 N N . ASN A 1 116 ? -7.388 -14.047 -14.293 1.00 96.81 116 ASN A N 1
ATOM 833 C CA . ASN A 1 116 ? -6.348 -13.444 -15.129 1.00 96.81 116 ASN A CA 1
ATOM 834 C C . ASN A 1 116 ? -6.294 -11.916 -14.949 1.00 96.81 116 ASN A C 1
ATOM 836 O O . ASN A 1 116 ? -7.297 -11.236 -15.187 1.00 96.81 116 ASN A O 1
ATOM 840 N N . GLN A 1 117 ? -5.109 -11.393 -14.619 1.00 97.38 117 GLN A N 1
ATOM 841 C CA . GLN A 1 117 ? -4.784 -9.966 -14.591 1.00 97.38 117 GLN A CA 1
ATOM 842 C C . GLN A 1 117 ? -3.676 -9.643 -15.602 1.00 97.38 117 GLN A C 1
ATOM 844 O O . GLN A 1 117 ? -2.586 -10.215 -15.556 1.00 97.38 117 GLN A O 1
ATOM 849 N N . TYR A 1 118 ? -3.982 -8.741 -16.534 1.00 96.94 118 TYR A N 1
ATOM 850 C CA . TYR A 1 118 ? -3.124 -8.331 -17.652 1.00 96.94 118 TYR A CA 1
ATOM 851 C C . TYR A 1 118 ? -3.633 -7.017 -18.265 1.00 96.94 118 TYR A C 1
ATOM 853 O O . TYR A 1 118 ? -4.796 -6.650 -18.084 1.00 96.94 118 TYR A O 1
ATOM 861 N N . PHE A 1 119 ? -2.824 -6.347 -19.084 1.00 96.75 119 PHE A N 1
ATOM 862 C CA . PHE A 1 119 ? -3.255 -5.191 -19.872 1.00 96.75 119 PHE A CA 1
ATOM 863 C C . PHE A 1 119 ? -3.382 -5.500 -21.366 1.00 96.75 119 PHE A C 1
ATOM 865 O O . PHE A 1 119 ? -2.462 -5.985 -22.017 1.00 96.75 119 PHE A O 1
ATOM 872 N N . ASN A 1 120 ? -4.545 -5.175 -21.923 1.00 94.19 120 ASN A N 1
ATOM 873 C CA . ASN A 1 120 ? -4.843 -5.145 -23.354 1.00 94.19 120 ASN A CA 1
ATOM 874 C C . ASN A 1 120 ? -6.124 -4.282 -23.553 1.00 94.19 120 ASN A C 1
ATOM 876 O O . ASN A 1 120 ? -6.578 -3.666 -22.587 1.00 94.19 120 ASN A O 1
ATOM 880 N N . PRO A 1 121 ? -6.770 -4.225 -24.738 1.00 95.56 121 PRO A N 1
ATOM 881 C CA . PRO A 1 121 ? -8.002 -3.442 -24.932 1.00 95.56 121 PRO A CA 1
ATOM 882 C C . PRO A 1 121 ? -9.223 -3.833 -24.073 1.00 95.56 121 PRO A C 1
ATOM 884 O O . PRO A 1 121 ? -10.229 -3.128 -24.121 1.00 95.56 121 PRO A O 1
ATOM 887 N N . GLN A 1 122 ? -9.178 -4.943 -23.327 1.00 94.81 122 GLN A N 1
ATOM 888 C CA . GLN A 1 122 ? -10.190 -5.328 -22.335 1.00 94.81 122 GLN A CA 1
ATOM 889 C C . GLN A 1 122 ? -9.836 -4.899 -20.897 1.00 94.81 122 GLN A C 1
ATOM 891 O O . GLN A 1 122 ? -10.666 -5.099 -20.016 1.00 94.81 122 GLN A O 1
ATOM 896 N N . ASP A 1 123 ? -8.633 -4.354 -20.683 1.00 96.44 123 ASP A N 1
ATOM 897 C CA . ASP A 1 123 ? -8.050 -3.877 -19.419 1.00 96.44 123 ASP A CA 1
ATOM 898 C C . ASP A 1 123 ? -8.385 -4.733 -18.182 1.00 96.44 123 ASP A C 1
ATOM 900 O O . ASP A 1 123 ? -9.296 -4.446 -17.405 1.00 96.44 123 ASP A O 1
ATOM 904 N N . LYS A 1 124 ? -7.618 -5.812 -17.999 1.00 97.31 124 LYS A N 1
ATOM 905 C CA . LYS A 1 124 ? -7.730 -6.736 -16.864 1.00 97.31 124 LYS A CA 1
ATOM 906 C C . LYS A 1 124 ? -6.768 -6.412 -15.720 1.00 97.31 124 LYS A C 1
ATOM 908 O O . LYS A 1 124 ? -6.557 -7.260 -14.861 1.00 97.31 124 LYS A O 1
ATOM 913 N N . ARG A 1 125 ? -6.223 -5.192 -15.665 1.00 98.25 125 ARG A N 1
ATOM 914 C CA . ARG A 1 125 ? -5.419 -4.722 -14.524 1.00 98.25 125 ARG A CA 1
ATOM 915 C C . ARG A 1 125 ? -6.218 -4.656 -13.227 1.00 98.25 125 ARG A C 1
ATOM 917 O O . ARG A 1 125 ? -5.627 -4.757 -12.163 1.00 98.25 125 ARG A O 1
ATOM 924 N N . THR A 1 126 ? -7.540 -4.495 -13.322 1.00 98.25 126 THR A N 1
ATOM 925 C CA . THR A 1 126 ? -8.472 -4.501 -12.188 1.00 98.25 126 THR A CA 1
ATOM 926 C C . THR A 1 126 ? -9.454 -5.662 -12.320 1.00 98.25 126 THR A C 1
ATOM 928 O O . THR A 1 126 ? -10.068 -5.845 -13.375 1.00 98.25 126 THR A O 1
ATOM 931 N N . ILE A 1 127 ? -9.666 -6.409 -11.235 1.00 98.38 127 ILE A N 1
ATOM 932 C CA . ILE A 1 127 ? -10.730 -7.415 -11.121 1.00 98.38 127 ILE A CA 1
ATOM 933 C C . ILE A 1 127 ? -11.534 -7.220 -9.828 1.00 98.38 127 ILE A C 1
ATOM 935 O O . ILE A 1 127 ? -10.961 -7.019 -8.759 1.00 98.38 127 ILE A O 1
ATOM 939 N N . ASP A 1 128 ? -12.863 -7.315 -9.938 1.00 98.44 128 ASP A N 1
ATOM 940 C CA . ASP A 1 128 ? -13.823 -7.183 -8.833 1.00 98.44 128 ASP A CA 1
ATOM 941 C C . ASP A 1 128 ? -14.566 -8.514 -8.613 1.00 98.44 128 ASP A C 1
ATOM 943 O O . ASP A 1 128 ? -15.055 -9.119 -9.570 1.00 98.44 128 ASP A O 1
ATOM 947 N N . ALA A 1 129 ? -14.713 -8.942 -7.356 1.00 98.38 129 ALA A N 1
ATOM 948 C CA . ALA A 1 129 ? -15.532 -10.092 -6.960 1.00 98.38 129 ALA A CA 1
ATOM 949 C C . ALA A 1 129 ? -16.409 -9.775 -5.742 1.00 98.38 129 ALA A C 1
ATOM 951 O O . ALA A 1 129 ? -15.975 -9.121 -4.794 1.00 98.38 129 ALA A O 1
ATOM 952 N N . VAL A 1 130 ? -17.648 -10.278 -5.737 1.00 98.31 130 VAL A N 1
ATOM 953 C CA . VAL A 1 130 ? -18.568 -10.140 -4.596 1.00 98.31 130 VAL A CA 1
ATOM 954 C C . VAL A 1 130 ? -18.381 -11.314 -3.640 1.00 98.31 130 VAL A C 1
ATOM 956 O O . VAL A 1 130 ? -18.591 -12.470 -4.004 1.00 98.31 130 VAL A O 1
ATOM 959 N N . VAL A 1 131 ? -18.025 -11.006 -2.397 1.00 97.88 131 VAL A N 1
ATOM 960 C CA . VAL A 1 131 ? -17.652 -11.963 -1.352 1.00 97.88 131 VAL A CA 1
ATOM 961 C C . VAL A 1 131 ? -18.633 -11.869 -0.189 1.00 97.88 131 VAL A C 1
ATOM 963 O O . VAL A 1 131 ? -19.081 -10.784 0.170 1.00 97.88 131 VAL A O 1
ATOM 966 N N . ASN A 1 132 ? -18.961 -13.006 0.427 1.00 97.75 132 ASN A N 1
ATOM 967 C CA . ASN A 1 132 ? -19.789 -13.067 1.631 1.00 97.75 132 ASN A CA 1
ATOM 968 C C . ASN A 1 132 ? -18.931 -13.527 2.812 1.00 97.75 132 ASN A C 1
ATOM 970 O O . ASN A 1 132 ? -18.633 -14.714 2.937 1.00 97.75 132 ASN A O 1
ATOM 974 N N . PHE A 1 133 ? -18.525 -12.591 3.669 1.00 97.62 133 PHE A N 1
ATOM 975 C CA . PHE A 1 133 ? -17.712 -12.890 4.842 1.00 97.62 133 PHE A CA 1
ATOM 976 C C . PHE A 1 133 ? -18.546 -13.492 5.988 1.00 97.62 133 PHE A C 1
ATOM 978 O O . PHE A 1 133 ? -19.655 -13.011 6.261 1.00 97.62 133 PHE A O 1
ATOM 985 N N . PRO A 1 134 ? -18.031 -14.524 6.682 1.00 94.88 134 PRO A N 1
ATOM 986 C CA . PRO A 1 134 ? -18.762 -15.243 7.714 1.00 94.88 134 PRO A CA 1
ATOM 987 C C . PRO A 1 134 ? -18.878 -14.430 9.008 1.00 94.88 134 PRO A C 1
ATOM 989 O O . PRO A 1 134 ? -17.947 -13.748 9.438 1.00 94.88 134 PRO A O 1
ATOM 992 N N . GLN A 1 135 ? -20.018 -14.562 9.685 1.00 90.56 135 GLN A N 1
ATOM 993 C CA . GLN A 1 135 ? -20.175 -14.088 11.059 1.00 90.56 135 GLN A CA 1
ATOM 994 C C . GLN A 1 135 ? -19.611 -15.128 12.031 1.00 90.56 135 GLN A C 1
ATOM 996 O O . GLN A 1 135 ? -19.920 -16.314 11.920 1.00 90.56 135 GLN A O 1
ATOM 1001 N N . GLY A 1 136 ? -18.821 -14.682 13.004 1.00 86.81 136 GLY A N 1
ATOM 1002 C CA . GLY A 1 136 ? -18.226 -15.542 14.020 1.00 86.81 136 GLY A CA 1
ATOM 1003 C C . GLY A 1 136 ? -17.321 -14.762 14.967 1.00 86.81 136 GLY A C 1
ATOM 1004 O O . GLY A 1 136 ? -17.154 -13.550 14.827 1.00 86.81 136 GLY A O 1
ATOM 1005 N N . ALA A 1 137 ? -16.752 -15.474 15.937 1.00 87.38 137 ALA A N 1
ATOM 1006 C CA . ALA A 1 137 ? -15.606 -15.001 16.698 1.00 87.38 137 ALA A CA 1
ATOM 1007 C C . ALA A 1 137 ? -14.347 -15.594 16.052 1.00 87.38 137 ALA A C 1
ATOM 1009 O O . ALA A 1 137 ? -14.247 -16.813 15.884 1.00 87.38 137 ALA A O 1
ATOM 1010 N N . TRP A 1 138 ? -13.426 -14.719 15.657 1.00 92.12 138 TRP A N 1
ATOM 1011 C CA . TRP A 1 138 ? -12.196 -15.075 14.960 1.00 92.12 138 TRP A CA 1
ATOM 1012 C C . TRP A 1 138 ? -11.021 -14.626 15.817 1.00 92.12 138 TRP A C 1
ATOM 1014 O O . TRP A 1 138 ? -10.876 -13.430 16.060 1.00 92.12 138 TRP A O 1
ATOM 1024 N N . GLU A 1 139 ? -10.203 -15.561 16.296 1.00 92.19 139 GLU A N 1
ATOM 1025 C CA . GLU A 1 139 ? -8.980 -15.219 17.038 1.00 92.19 139 GLU A CA 1
ATOM 1026 C C . GLU A 1 139 ? -7.897 -14.663 16.110 1.00 92.19 139 GLU A C 1
ATOM 1028 O O . GLU A 1 139 ? -7.129 -13.789 16.511 1.00 92.19 139 GLU A O 1
ATOM 1033 N N . ARG A 1 140 ? -7.900 -15.131 14.856 1.00 93.62 140 ARG A N 1
ATOM 1034 C CA . ARG A 1 140 ? -7.019 -14.701 13.775 1.00 93.62 140 ARG A CA 1
ATOM 1035 C C . ARG A 1 140 ? -7.757 -14.764 12.436 1.00 93.62 140 ARG A C 1
ATOM 1037 O O . ARG A 1 140 ? -8.549 -15.678 12.198 1.00 93.62 140 ARG A O 1
ATOM 1044 N N . ILE A 1 141 ? -7.472 -13.819 11.548 1.00 96.00 141 ILE A N 1
ATOM 1045 C CA . ILE A 1 141 ? -7.862 -13.852 10.137 1.00 96.00 141 ILE A CA 1
ATOM 1046 C C . ILE A 1 141 ? -6.595 -13.641 9.316 1.00 96.00 141 ILE A C 1
ATOM 1048 O O . ILE A 1 141 ? -5.998 -12.568 9.381 1.00 96.00 141 ILE A O 1
ATOM 1052 N N . ASP A 1 142 ? -6.201 -14.644 8.537 1.00 96.94 142 ASP A N 1
ATOM 1053 C CA . ASP A 1 142 ? -5.168 -14.459 7.519 1.00 96.94 142 ASP A CA 1
ATOM 1054 C C . ASP A 1 142 ? -5.799 -14.111 6.169 1.00 96.94 142 ASP A C 1
ATOM 1056 O O . ASP A 1 142 ? -6.877 -14.600 5.822 1.00 96.94 142 ASP A O 1
ATOM 1060 N N . LEU A 1 143 ? -5.086 -13.309 5.391 1.00 98.00 143 LEU A N 1
ATOM 1061 C CA . LEU A 1 143 ? -5.300 -13.093 3.970 1.00 98.00 143 LEU A CA 1
ATOM 1062 C C . LEU A 1 143 ? -4.163 -13.776 3.211 1.00 98.00 143 LEU A C 1
ATOM 1064 O O . LEU A 1 143 ? -3.002 -13.636 3.577 1.00 98.00 143 LEU A O 1
ATOM 1068 N N . ILE A 1 144 ? -4.503 -14.534 2.175 1.00 98.19 144 ILE A N 1
ATOM 1069 C CA . ILE A 1 144 ? -3.566 -15.169 1.256 1.00 98.19 144 ILE A CA 1
ATOM 1070 C C . ILE A 1 144 ? -3.768 -14.556 -0.124 1.00 98.19 144 ILE A C 1
ATOM 1072 O O . ILE A 1 144 ? -4.875 -14.625 -0.667 1.00 98.19 144 ILE A O 1
ATOM 1076 N N . VAL A 1 145 ? -2.694 -14.015 -0.695 1.00 98.38 145 VAL A N 1
ATOM 1077 C CA . VAL A 1 145 ? -2.623 -13.580 -2.094 1.00 98.38 145 VAL A CA 1
ATOM 1078 C C . VAL A 1 145 ? -1.577 -14.424 -2.807 1.00 98.38 145 VAL A C 1
ATOM 1080 O O . VAL A 1 145 ? -0.407 -14.458 -2.426 1.00 98.38 145 VAL A O 1
ATOM 1083 N N . GLU A 1 146 ? -2.015 -15.107 -3.858 1.00 98.31 146 GLU A N 1
ATOM 1084 C CA . GLU A 1 146 ? -1.205 -15.994 -4.680 1.00 98.31 146 GLU A CA 1
ATOM 1085 C C . GLU A 1 146 ? -1.273 -15.538 -6.141 1.00 98.31 146 GLU A C 1
ATOM 1087 O O . GLU A 1 146 ? -2.350 -15.417 -6.724 1.00 98.31 146 GLU A O 1
ATOM 1092 N N . LEU A 1 147 ? -0.108 -15.283 -6.733 1.00 98.38 147 LEU A N 1
ATOM 1093 C CA . LEU A 1 147 ? 0.067 -15.065 -8.161 1.00 98.38 147 LEU A CA 1
ATOM 1094 C C . LEU A 1 147 ? 0.743 -16.290 -8.766 1.00 98.38 147 LEU A C 1
ATOM 1096 O O . LEU A 1 147 ? 1.852 -16.653 -8.376 1.00 98.38 147 LEU A O 1
ATOM 1100 N N . THR A 1 148 ? 0.119 -16.877 -9.778 1.00 97.81 148 THR A N 1
ATOM 1101 C CA . THR A 1 148 ? 0.757 -17.858 -10.664 1.00 97.81 148 THR A CA 1
ATOM 1102 C C . THR A 1 148 ? 0.963 -17.232 -12.039 1.00 97.81 148 THR A C 1
ATOM 1104 O O . THR A 1 148 ? 0.198 -16.357 -12.446 1.00 97.81 148 THR A O 1
ATOM 1107 N N . CYS A 1 149 ? 1.983 -17.662 -12.782 1.00 96.25 149 CYS A N 1
ATOM 1108 C CA . CYS A 1 149 ? 2.088 -17.283 -14.192 1.00 96.25 149 CYS A CA 1
ATOM 1109 C C . CYS A 1 149 ? 0.949 -17.939 -15.003 1.00 96.25 149 CYS A C 1
ATOM 1111 O O . CYS A 1 149 ? 0.308 -18.883 -14.512 1.00 96.25 149 CYS A O 1
ATOM 1113 N N . PRO A 1 150 ? 0.663 -17.474 -16.230 1.00 93.75 150 PRO A N 1
ATOM 1114 C CA . PRO A 1 150 ? -0.237 -18.154 -17.167 1.00 93.75 150 PRO A CA 1
ATOM 1115 C C . PRO A 1 150 ? 0.206 -19.593 -17.514 1.00 93.75 150 PRO A C 1
ATOM 1117 O O . PRO A 1 150 ? 1.169 -20.120 -16.960 1.00 93.75 150 PRO A O 1
ATOM 1120 N N . GLU A 1 151 ? -0.552 -20.300 -18.358 1.00 89.06 151 GLU A N 1
ATOM 1121 C CA . GLU A 1 151 ? -0.361 -21.751 -18.587 1.00 89.06 151 GLU A CA 1
ATOM 1122 C C . GLU A 1 151 ? 0.933 -22.127 -19.330 1.00 89.06 151 GLU A C 1
ATOM 1124 O O . GLU A 1 151 ? 1.368 -23.275 -19.262 1.00 89.06 151 GLU A O 1
ATOM 1129 N N . ASP A 1 152 ? 1.553 -21.163 -20.003 1.00 89.19 152 ASP A N 1
ATOM 1130 C CA . ASP A 1 152 ? 2.891 -21.250 -20.603 1.00 89.19 152 ASP A CA 1
ATOM 1131 C C . ASP A 1 152 ? 4.029 -21.124 -19.571 1.00 89.19 152 ASP A C 1
ATOM 1133 O O . ASP A 1 152 ? 5.130 -21.621 -19.813 1.00 89.19 152 ASP A O 1
ATOM 1137 N N . GLY A 1 153 ? 3.747 -20.524 -18.411 1.00 91.75 153 GLY A N 1
ATOM 1138 C CA . GLY A 1 153 ? 4.694 -20.284 -17.328 1.00 91.75 153 GLY A CA 1
ATOM 1139 C C . GLY A 1 153 ? 5.362 -18.906 -17.333 1.00 91.75 153 GLY A C 1
ATOM 1140 O O . GLY A 1 153 ? 6.216 -18.696 -16.476 1.00 91.75 153 GLY A O 1
ATOM 1141 N N . ASP A 1 154 ? 4.988 -17.985 -18.230 1.00 94.00 154 ASP A N 1
ATOM 1142 C CA . ASP A 1 154 ? 5.693 -16.706 -18.428 1.00 94.00 154 ASP A CA 1
ATOM 1143 C C . ASP A 1 154 ? 4.927 -15.525 -17.794 1.00 94.00 154 ASP A C 1
ATOM 1145 O O . ASP A 1 154 ? 3.932 -15.022 -18.324 1.00 94.00 154 ASP A O 1
ATOM 1149 N N . CYS A 1 155 ? 5.356 -15.107 -16.603 1.00 96.50 155 CYS A N 1
ATOM 1150 C CA . CYS A 1 155 ? 4.775 -13.974 -15.880 1.00 96.50 155 CYS A CA 1
ATOM 1151 C C . CYS A 1 155 ? 5.211 -12.639 -16.512 1.00 96.50 155 CYS A C 1
ATOM 1153 O O . CYS A 1 155 ? 6.279 -12.566 -17.110 1.00 96.50 155 CYS A O 1
ATOM 1155 N N . ASP A 1 156 ? 4.444 -11.553 -16.331 1.00 97.25 156 ASP A N 1
ATOM 1156 C CA . ASP A 1 156 ? 4.931 -10.199 -16.677 1.00 97.25 156 ASP A CA 1
ATOM 1157 C C . ASP A 1 156 ? 6.306 -9.948 -16.026 1.00 97.25 156 ASP A C 1
ATOM 1159 O O . ASP A 1 156 ? 6.523 -10.195 -14.836 1.00 97.25 156 ASP A O 1
ATOM 1163 N N . ASN A 1 157 ? 7.261 -9.523 -16.855 1.00 96.94 157 ASN A N 1
ATOM 1164 C CA . ASN A 1 157 ? 8.681 -9.490 -16.521 1.00 96.94 157 ASN A CA 1
ATOM 1165 C C . ASN A 1 157 ? 9.040 -8.512 -15.390 1.00 96.94 157 ASN A C 1
ATOM 1167 O O . ASN A 1 157 ? 10.161 -8.578 -14.891 1.00 96.94 157 ASN A O 1
ATOM 1171 N N . TRP A 1 158 ? 8.130 -7.621 -14.992 1.00 96.94 158 TRP A N 1
ATOM 1172 C CA . TRP A 1 158 ? 8.417 -6.436 -14.179 1.00 96.94 158 TRP A CA 1
ATOM 1173 C C . TRP A 1 158 ? 7.786 -6.474 -12.780 1.00 96.94 158 TRP A C 1
ATOM 1175 O O . TRP A 1 158 ? 6.751 -7.098 -12.551 1.00 96.94 158 TRP A O 1
ATOM 1185 N N . ASP A 1 159 ? 8.394 -5.750 -11.844 1.00 97.19 159 ASP A N 1
ATOM 1186 C CA . ASP A 1 159 ? 7.948 -5.567 -10.465 1.00 97.19 159 ASP A CA 1
ATOM 1187 C C . ASP A 1 159 ? 6.853 -4.490 -10.356 1.00 97.19 159 ASP A C 1
ATOM 1189 O O . ASP A 1 159 ? 7.097 -3.310 -10.119 1.00 97.19 159 ASP A O 1
ATOM 1193 N N . ARG A 1 160 ? 5.598 -4.898 -10.556 1.00 98.00 160 ARG A N 1
ATOM 1194 C CA . ARG A 1 160 ? 4.433 -4.005 -10.553 1.00 98.00 160 ARG A CA 1
ATOM 1195 C C . ARG A 1 160 ? 3.965 -3.682 -9.145 1.00 98.00 160 ARG A C 1
ATOM 1197 O O . ARG A 1 160 ? 3.892 -4.558 -8.282 1.00 98.00 160 ARG A O 1
ATOM 1204 N N . PHE A 1 161 ? 3.494 -2.450 -8.963 1.00 98.50 161 PHE A N 1
ATOM 1205 C CA . PHE A 1 161 ? 2.590 -2.128 -7.865 1.00 98.50 161 PHE A CA 1
ATOM 1206 C C . PHE A 1 161 ? 1.346 -3.024 -7.920 1.00 98.50 161 PHE A C 1
ATOM 1208 O O . PHE A 1 161 ? 0.735 -3.169 -8.982 1.00 98.50 161 PHE A O 1
ATOM 1215 N N . ALA A 1 162 ? 0.932 -3.558 -6.772 1.00 98.62 162 ALA A N 1
ATOM 1216 C CA . ALA A 1 162 ? -0.318 -4.287 -6.644 1.00 98.62 162 ALA A CA 1
ATOM 1217 C C . ALA A 1 162 ? -0.987 -4.075 -5.278 1.00 98.62 162 ALA A C 1
ATOM 1219 O O . ALA A 1 162 ? -0.325 -3.908 -4.248 1.00 98.62 162 ALA A O 1
ATOM 1220 N N . ASN A 1 163 ? -2.319 -4.112 -5.245 1.00 98.50 163 ASN A N 1
ATOM 1221 C CA . ASN A 1 163 ? -3.070 -4.105 -3.993 1.00 98.50 163 ASN A CA 1
ATOM 1222 C C . ASN A 1 163 ? -4.409 -4.855 -4.061 1.00 98.50 163 ASN A C 1
ATOM 1224 O O . ASN A 1 163 ? -4.890 -5.280 -5.118 1.00 98.50 163 ASN A O 1
ATOM 1228 N N . LEU A 1 164 ? -4.986 -5.050 -2.875 1.00 98.69 164 LEU A N 1
ATOM 1229 C CA . LEU A 1 164 ? -6.317 -5.594 -2.652 1.00 98.69 164 LEU A CA 1
ATOM 1230 C C . LEU A 1 164 ? -7.117 -4.621 -1.781 1.00 98.69 164 LEU A C 1
ATOM 1232 O O . LEU A 1 164 ? -6.792 -4.393 -0.612 1.00 98.69 164 LEU A O 1
ATOM 1236 N N . MET A 1 165 ? -8.197 -4.082 -2.335 1.00 98.38 165 MET A N 1
ATOM 1237 C CA . MET A 1 165 ? -9.143 -3.223 -1.632 1.00 98.38 165 MET A CA 1
ATOM 1238 C C . MET A 1 165 ? -10.411 -3.990 -1.261 1.00 98.38 165 MET A C 1
ATOM 1240 O O . MET A 1 165 ? -10.982 -4.724 -2.068 1.00 98.38 165 MET A O 1
ATOM 1244 N N . LEU A 1 166 ? -10.897 -3.756 -0.045 1.00 98.31 166 LEU A N 1
ATOM 1245 C CA . LEU A 1 166 ? -12.281 -4.005 0.330 1.00 98.31 166 LEU A CA 1
ATOM 1246 C C . LEU A 1 166 ? -13.109 -2.783 -0.071 1.00 98.31 166 LEU A C 1
ATOM 1248 O O . LEU A 1 166 ? -12.800 -1.664 0.340 1.00 98.31 166 LEU A O 1
ATOM 1252 N N . VAL A 1 167 ? -14.138 -3.011 -0.881 1.00 97.75 167 VAL A N 1
ATOM 1253 C CA . VAL A 1 167 ? -14.972 -1.978 -1.496 1.00 97.75 167 VAL A CA 1
ATOM 1254 C C . VAL A 1 167 ? -16.405 -2.095 -0.976 1.00 97.75 167 VAL A C 1
ATOM 1256 O O . VAL A 1 167 ? -17.107 -3.090 -1.197 1.00 97.75 167 VAL A O 1
ATOM 1259 N N . ASP A 1 168 ? -16.830 -1.053 -0.271 1.00 95.06 168 ASP A N 1
ATOM 1260 C CA . ASP A 1 168 ? -18.192 -0.828 0.197 1.00 95.06 168 ASP A CA 1
ATOM 1261 C C . ASP A 1 168 ? -18.961 0.021 -0.833 1.00 95.06 168 ASP A C 1
ATOM 1263 O O . ASP A 1 168 ? -18.414 0.941 -1.434 1.00 95.06 168 ASP A O 1
ATOM 1267 N N . ASN A 1 169 ? -20.239 -0.300 -1.067 1.00 94.62 169 ASN A N 1
ATOM 1268 C CA . ASN A 1 169 ? -21.106 0.347 -2.073 1.00 94.62 169 ASN A CA 1
ATOM 1269 C C . ASN A 1 169 ? -20.517 0.407 -3.505 1.00 94.62 169 ASN A C 1
ATOM 1271 O O . ASN A 1 169 ? -20.683 1.413 -4.203 1.00 94.62 169 ASN A O 1
ATOM 1275 N N . ALA A 1 170 ? -19.841 -0.661 -3.940 1.00 95.00 170 ALA A N 1
ATOM 1276 C CA . ALA A 1 170 ? -19.160 -0.733 -5.236 1.00 95.00 170 ALA A CA 1
ATOM 1277 C C . ALA A 1 170 ? -20.043 -0.311 -6.430 1.00 95.00 170 ALA A C 1
ATOM 1279 O O . ALA A 1 170 ? -21.211 -0.697 -6.525 1.00 95.00 170 ALA A O 1
ATOM 1280 N N . GLY A 1 171 ? -19.480 0.481 -7.346 1.00 92.62 171 GLY A N 1
ATOM 1281 C CA . GLY A 1 171 ? -20.169 0.996 -8.533 1.00 92.62 171 GLY A CA 1
ATOM 1282 C C . GLY A 1 171 ? -21.225 2.076 -8.258 1.00 92.62 171 GLY A C 1
ATOM 1283 O O . GLY A 1 171 ? -22.041 2.367 -9.134 1.00 92.62 171 GLY A O 1
ATOM 1284 N N . THR A 1 172 ? -21.243 2.674 -7.061 1.00 95.06 172 THR A N 1
ATOM 1285 C CA . THR A 1 172 ? -22.154 3.777 -6.702 1.00 95.06 172 THR A CA 1
ATOM 1286 C C . THR A 1 172 ? -21.406 5.092 -6.461 1.00 95.06 172 THR A C 1
ATOM 1288 O O . THR A 1 172 ? -20.193 5.116 -6.295 1.00 95.06 172 THR A O 1
ATOM 1291 N N . ALA A 1 173 ? -22.142 6.206 -6.378 1.00 94.06 173 ALA A N 1
ATOM 1292 C CA . ALA A 1 173 ? -21.580 7.517 -6.031 1.00 94.06 173 ALA A CA 1
ATOM 1293 C C . ALA A 1 173 ? -21.050 7.620 -4.580 1.00 94.06 173 ALA A C 1
ATOM 1295 O O . ALA A 1 173 ? -20.441 8.628 -4.237 1.00 94.06 173 ALA A O 1
ATOM 1296 N N . ASN A 1 174 ? -21.282 6.594 -3.752 1.00 93.88 174 ASN A N 1
ATOM 1297 C CA . ASN A 1 174 ? -20.814 6.491 -2.369 1.00 93.88 174 ASN A CA 1
ATOM 1298 C C . ASN A 1 174 ? -19.871 5.279 -2.198 1.00 93.88 174 ASN A C 1
ATOM 1300 O O . ASN A 1 174 ? -19.893 4.633 -1.148 1.00 93.88 174 ASN A O 1
ATOM 1304 N N . GLU A 1 175 ? -19.124 4.906 -3.245 1.00 95.12 175 GLU A N 1
ATOM 1305 C CA . GLU A 1 175 ? -18.117 3.841 -3.169 1.00 95.12 175 GLU A CA 1
ATOM 1306 C C . GLU A 1 175 ? -17.028 4.221 -2.147 1.00 95.12 175 GLU A C 1
ATOM 1308 O O . GLU A 1 175 ? -16.395 5.270 -2.256 1.00 95.12 175 GLU A O 1
ATOM 1313 N N . GLU A 1 176 ? -16.822 3.372 -1.140 1.00 94.75 176 GLU A N 1
ATOM 1314 C CA . GLU A 1 176 ? -15.793 3.533 -0.109 1.00 94.75 176 GLU A CA 1
ATOM 1315 C C . GLU A 1 176 ? -14.769 2.403 -0.232 1.00 94.75 176 GLU A C 1
ATOM 1317 O O . GLU A 1 176 ? -15.149 1.231 -0.260 1.00 94.75 176 GLU A O 1
ATOM 1322 N N . VAL A 1 177 ? -13.473 2.730 -0.241 1.00 95.50 177 VAL A N 1
ATOM 1323 C CA . VAL A 1 177 ? -12.398 1.729 -0.339 1.00 95.50 177 VAL A CA 1
ATOM 1324 C C . VAL A 1 177 ? -11.509 1.692 0.904 1.00 95.50 177 VAL A C 1
ATOM 1326 O O . VA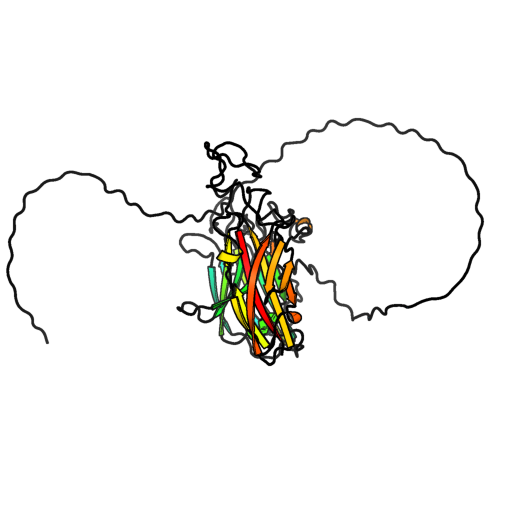L A 1 177 ? -11.275 2.699 1.583 1.00 95.50 177 VAL A O 1
ATOM 1329 N N . LEU A 1 178 ? -11.008 0.496 1.202 1.00 97.44 178 LEU A N 1
ATOM 1330 C CA . LEU A 1 178 ? -10.085 0.224 2.295 1.00 97.44 178 LEU A CA 1
ATOM 1331 C C . LEU A 1 178 ? -9.062 -0.818 1.836 1.00 97.44 178 LEU A C 1
ATOM 1333 O O . LEU A 1 178 ? -9.412 -1.974 1.605 1.00 97.44 178 LEU A O 1
ATOM 1337 N N . GLU A 1 179 ? -7.797 -0.419 1.702 1.00 98.19 179 GLU A N 1
ATOM 1338 C CA . GLU A 1 179 ? -6.711 -1.328 1.319 1.00 98.19 179 GLU A CA 1
ATOM 1339 C C . GLU A 1 179 ? -6.460 -2.370 2.423 1.00 98.19 179 GLU A C 1
ATOM 1341 O O . GLU A 1 179 ? -6.025 -2.055 3.539 1.00 98.19 179 GLU A O 1
ATOM 1346 N N . LEU A 1 180 ? -6.762 -3.631 2.123 1.00 98.19 180 LEU A N 1
ATOM 1347 C CA . LEU A 1 180 ? -6.464 -4.751 3.009 1.00 98.19 180 LEU A CA 1
ATOM 1348 C C . LEU A 1 180 ? -4.964 -5.035 2.978 1.00 98.19 180 LEU A C 1
ATOM 1350 O O . LEU A 1 180 ? -4.321 -5.101 4.023 1.00 98.19 180 LEU A O 1
ATOM 1354 N N . GLU A 1 181 ? -4.413 -5.127 1.772 1.00 97.38 181 GLU A N 1
ATOM 1355 C CA . GLU A 1 181 ? -3.047 -5.556 1.507 1.00 97.38 181 GLU A CA 1
ATOM 1356 C C . GLU A 1 181 ? -2.481 -4.836 0.283 1.00 97.38 181 GLU A C 1
ATOM 1358 O O . GLU A 1 181 ? -3.188 -4.599 -0.697 1.00 97.38 181 GLU A O 1
ATOM 1363 N N . ARG A 1 182 ? -1.189 -4.516 0.352 1.00 98.31 182 ARG A N 1
ATOM 1364 C CA . ARG A 1 182 ? -0.380 -3.996 -0.748 1.00 98.31 182 ARG A CA 1
ATOM 1365 C C . ARG A 1 182 ? 0.876 -4.842 -0.854 1.00 98.31 182 ARG A C 1
ATOM 1367 O O . ARG A 1 182 ? 1.457 -5.224 0.162 1.00 98.31 182 ARG A O 1
ATOM 1374 N N . TYR A 1 183 ? 1.289 -5.128 -2.073 1.00 98.12 183 TYR A N 1
ATOM 1375 C CA . TYR A 1 183 ? 2.477 -5.908 -2.366 1.00 98.12 183 TYR A CA 1
ATOM 1376 C C . TYR A 1 183 ? 3.063 -5.446 -3.698 1.00 98.12 183 TYR A C 1
ATOM 1378 O O . TYR A 1 183 ? 2.423 -4.721 -4.458 1.00 98.12 183 TYR A O 1
ATOM 1386 N N . ILE A 1 184 ? 4.291 -5.859 -3.976 1.00 98.56 184 ILE A N 1
ATOM 1387 C CA . ILE A 1 184 ? 4.920 -5.639 -5.278 1.00 98.56 184 ILE A CA 1
ATOM 1388 C C . ILE A 1 184 ? 5.124 -7.003 -5.923 1.00 98.56 184 ILE A C 1
ATOM 1390 O O . ILE A 1 184 ? 5.596 -7.936 -5.261 1.00 98.56 184 ILE A O 1
ATOM 1394 N N . THR A 1 185 ? 4.744 -7.146 -7.193 1.00 98.44 185 THR A N 1
ATOM 1395 C CA . THR A 1 185 ? 4.940 -8.411 -7.907 1.00 98.44 185 THR A CA 1
ATOM 1396 C C . THR A 1 185 ? 6.440 -8.715 -8.040 1.00 98.44 185 THR A C 1
ATOM 1398 O O . THR A 1 185 ? 7.275 -7.807 -8.017 1.00 98.44 185 THR A O 1
ATOM 1401 N N . PRO A 1 186 ? 6.836 -9.991 -8.101 1.00 97.75 186 PRO A N 1
ATOM 1402 C CA . PRO A 1 186 ? 8.211 -10.359 -8.408 1.00 97.75 186 PRO A CA 1
ATOM 1403 C C . PRO A 1 186 ? 8.471 -10.345 -9.922 1.00 97.75 186 PRO A C 1
ATOM 1405 O O . PRO A 1 186 ? 7.592 -10.707 -10.703 1.00 97.75 186 PRO A O 1
ATOM 1408 N N . PHE A 1 187 ? 9.701 -10.018 -10.333 1.00 98.06 187 PHE A N 1
ATOM 1409 C CA . PHE A 1 187 ? 10.116 -10.069 -11.743 1.00 98.06 187 PHE A CA 1
ATOM 1410 C C . PHE A 1 187 ? 10.027 -11.505 -12.308 1.00 98.06 187 PHE A C 1
ATOM 1412 O O . PHE A 1 187 ? 10.781 -12.379 -11.867 1.00 98.06 187 PHE A O 1
ATOM 1419 N N . ASN A 1 188 ? 9.136 -11.731 -13.284 1.00 96.25 188 ASN A N 1
ATOM 1420 C CA . ASN A 1 188 ? 8.868 -13.005 -13.980 1.00 96.25 188 ASN A CA 1
ATOM 1421 C C . ASN A 1 188 ? 8.839 -14.276 -13.104 1.00 96.25 188 ASN A C 1
ATOM 1423 O O . ASN A 1 188 ? 9.439 -15.295 -13.443 1.00 96.25 188 ASN A O 1
ATOM 1427 N N . ILE A 1 189 ? 8.145 -14.243 -11.966 1.00 96.56 189 ILE A N 1
ATOM 1428 C CA . ILE A 1 189 ? 7.756 -15.466 -11.247 1.00 96.56 189 ILE A CA 1
ATOM 1429 C C . ILE A 1 189 ? 6.382 -15.292 -10.588 1.00 96.56 189 ILE A C 1
ATOM 1431 O O . ILE A 1 189 ? 5.803 -14.204 -10.551 1.00 96.56 189 ILE A O 1
ATOM 1435 N N . GLY A 1 190 ? 5.856 -16.389 -10.045 1.00 96.62 190 GLY A N 1
ATOM 1436 C CA . GLY A 1 190 ? 4.729 -16.351 -9.121 1.00 96.62 190 GLY A CA 1
ATOM 1437 C C . GLY A 1 190 ? 5.107 -15.843 -7.723 1.00 96.62 190 GLY A C 1
ATOM 1438 O O . GLY A 1 190 ? 6.274 -15.849 -7.322 1.00 96.62 190 GLY A O 1
ATOM 1439 N N . LEU A 1 191 ? 4.088 -15.457 -6.961 1.00 96.75 191 LEU A N 1
ATOM 1440 C CA . LEU A 1 191 ? 4.153 -14.993 -5.574 1.00 96.75 191 LEU A CA 1
ATOM 1441 C C . LEU A 1 191 ? 3.145 -15.794 -4.744 1.00 96.75 191 LEU A C 1
ATOM 1443 O O . LEU A 1 191 ? 2.083 -16.132 -5.249 1.00 96.75 191 LEU A O 1
ATOM 1447 N N . CYS A 1 192 ? 3.420 -16.057 -3.470 1.00 96.81 192 CYS A N 1
ATOM 1448 C CA . CYS A 1 192 ? 2.364 -16.430 -2.530 1.00 96.81 192 CYS A CA 1
ATOM 1449 C C . CYS A 1 192 ? 2.711 -15.878 -1.151 1.00 96.81 192 CYS A C 1
ATOM 1451 O O . CYS A 1 192 ? 3.730 -16.269 -0.576 1.00 96.81 192 CYS A O 1
ATOM 1453 N N . ILE A 1 193 ? 1.874 -14.970 -0.652 1.00 96.00 193 ILE A N 1
ATOM 1454 C CA . ILE A 1 193 ? 1.999 -14.322 0.657 1.00 96.00 193 ILE A CA 1
ATOM 1455 C C . ILE A 1 193 ? 0.769 -14.608 1.525 1.00 96.00 193 ILE A C 1
ATOM 1457 O O . ILE A 1 193 ? -0.340 -14.732 1.008 1.00 96.00 193 ILE A O 1
ATOM 1461 N N . ARG A 1 194 ? 0.980 -14.711 2.841 1.00 95.56 194 ARG A N 1
ATOM 1462 C CA . ARG A 1 194 ? -0.021 -14.925 3.892 1.00 95.56 194 ARG A CA 1
ATOM 1463 C C . ARG A 1 194 ? 0.160 -13.889 5.000 1.00 95.56 194 ARG A C 1
ATOM 1465 O O . ARG A 1 194 ? 1.069 -14.013 5.821 1.00 95.56 194 ARG A O 1
ATOM 1472 N N . THR A 1 195 ? -0.722 -12.902 5.074 1.00 95.00 195 THR A N 1
ATOM 1473 C CA . THR A 1 195 ? -0.619 -11.788 6.025 1.00 95.00 195 THR A CA 1
ATOM 1474 C C . THR A 1 195 ? -1.750 -11.784 7.050 1.00 95.00 195 THR A C 1
ATOM 1476 O O . THR A 1 195 ? -2.880 -12.178 6.770 1.00 95.00 195 THR A O 1
ATOM 1479 N N . ASP A 1 196 ? -1.444 -11.352 8.275 1.00 94.06 196 ASP A N 1
ATOM 1480 C CA . ASP A 1 196 ? -2.437 -11.215 9.343 1.00 94.06 196 ASP A CA 1
ATOM 1481 C C . ASP A 1 196 ? -3.261 -9.932 9.129 1.00 94.06 196 ASP A C 1
ATOM 1483 O O . ASP A 1 196 ? -2.748 -8.811 9.222 1.00 94.06 196 ASP A O 1
ATOM 1487 N N . VAL A 1 197 ? -4.558 -10.105 8.861 1.00 95.75 197 VAL A N 1
ATOM 1488 C CA . VAL A 1 197 ? -5.544 -9.027 8.681 1.00 95.75 197 VAL A CA 1
ATOM 1489 C C . VAL A 1 197 ? -6.571 -8.979 9.819 1.00 95.75 197 VAL A C 1
ATOM 1491 O O . VAL A 1 197 ? -7.606 -8.322 9.702 1.00 95.75 197 VAL A O 1
ATOM 1494 N N . THR A 1 198 ? -6.291 -9.609 10.964 1.00 95.12 198 THR A N 1
ATOM 1495 C CA . THR A 1 198 ? -7.188 -9.686 12.137 1.00 95.12 198 THR A CA 1
ATOM 1496 C C . THR A 1 198 ? -7.597 -8.304 12.654 1.00 95.12 198 THR A C 1
ATOM 1498 O O . THR A 1 198 ? -8.746 -8.096 13.046 1.00 95.12 198 THR A O 1
ATOM 1501 N N . ARG A 1 199 ? -6.705 -7.304 12.574 1.00 94.81 199 ARG A N 1
ATOM 1502 C CA . ARG A 1 199 ? -7.019 -5.902 12.925 1.00 94.81 199 ARG A CA 1
ATOM 1503 C C . ARG A 1 199 ? -8.101 -5.274 12.028 1.00 94.81 199 ARG A C 1
ATOM 1505 O O . ARG A 1 199 ? -8.698 -4.275 12.414 1.00 94.81 199 ARG A O 1
ATOM 1512 N N . LEU A 1 200 ? -8.386 -5.861 10.863 1.00 96.00 200 LEU A N 1
ATOM 1513 C CA . LEU A 1 200 ? -9.410 -5.423 9.906 1.00 96.00 200 LEU A CA 1
ATOM 1514 C C . LEU A 1 200 ? -10.729 -6.213 10.031 1.00 96.00 200 LEU A C 1
ATOM 1516 O O . LEU A 1 200 ? -11.682 -5.930 9.300 1.00 96.00 200 LEU A O 1
ATOM 1520 N N . ALA A 1 201 ? -10.834 -7.146 10.989 1.00 94.88 201 ALA A N 1
ATOM 1521 C CA . ALA A 1 201 ? -12.036 -7.946 11.250 1.00 94.88 201 ALA A CA 1
ATOM 1522 C C . ALA A 1 201 ? -13.366 -7.151 11.295 1.00 94.88 201 ALA A C 1
ATOM 1524 O O . ALA A 1 201 ? -14.348 -7.649 10.743 1.00 94.88 201 ALA A O 1
ATOM 1525 N N . PRO A 1 202 ? -13.446 -5.910 11.837 1.00 94.19 202 PRO A N 1
ATOM 1526 C CA . PRO A 1 202 ? -14.689 -5.125 11.823 1.00 94.19 202 PRO A CA 1
ATOM 1527 C C . PRO A 1 202 ? -15.208 -4.749 10.424 1.00 94.19 202 PRO A C 1
ATOM 1529 O O . PRO A 1 202 ? -16.364 -4.352 10.291 1.00 94.19 202 PRO A O 1
ATOM 1532 N N . ARG A 1 203 ? -14.372 -4.848 9.381 1.00 95.75 203 ARG A N 1
ATOM 1533 C CA . ARG A 1 203 ? -14.739 -4.595 7.975 1.00 95.75 203 ARG A CA 1
ATOM 1534 C C . ARG A 1 203 ? -14.925 -5.890 7.177 1.00 95.75 203 ARG A C 1
ATOM 1536 O O . ARG A 1 203 ? -15.686 -5.892 6.212 1.00 95.75 203 ARG A O 1
ATOM 1543 N N . LEU A 1 204 ? -14.303 -6.991 7.604 1.00 96.50 204 LEU A N 1
ATOM 1544 C CA . LEU A 1 204 ? -14.390 -8.328 6.998 1.00 96.50 204 LEU A CA 1
ATOM 1545 C C . LEU A 1 204 ? -15.657 -9.079 7.456 1.00 96.50 204 LEU A C 1
ATOM 1547 O O . LEU A 1 204 ? -15.587 -10.155 8.045 1.00 96.50 204 LEU A O 1
ATOM 1551 N N . THR A 1 205 ? -16.835 -8.490 7.224 1.00 93.88 205 THR A N 1
ATOM 1552 C CA . THR A 1 205 ? -18.131 -9.045 7.652 1.00 93.88 205 THR A CA 1
ATOM 1553 C C . THR A 1 205 ? -19.257 -8.719 6.665 1.00 93.88 205 THR A C 1
ATOM 1555 O O . THR A 1 205 ? -19.323 -7.612 6.124 1.00 93.88 205 THR A O 1
ATOM 1558 N N . GLY A 1 206 ? -20.152 -9.686 6.431 1.00 94.81 206 GLY A N 1
ATOM 1559 C CA . GLY A 1 206 ? -21.269 -9.564 5.491 1.00 94.81 206 GLY A CA 1
ATOM 1560 C C . GLY A 1 206 ? -20.845 -9.583 4.018 1.00 94.81 206 GLY A C 1
ATOM 1561 O O . GLY A 1 206 ? -19.743 -10.008 3.675 1.00 94.81 206 GLY A O 1
ATOM 1562 N N . THR A 1 207 ? -21.743 -9.149 3.131 1.00 96.81 207 THR A N 1
ATOM 1563 C CA . THR A 1 207 ? -21.461 -9.046 1.692 1.00 96.81 207 THR A CA 1
ATOM 1564 C C . THR A 1 207 ? -20.612 -7.808 1.398 1.00 96.81 207 THR A C 1
ATOM 1566 O O . THR A 1 207 ? -20.985 -6.702 1.789 1.00 96.81 207 THR A O 1
ATOM 1569 N N . LYS A 1 208 ? -19.494 -7.988 0.692 1.00 97.06 208 LYS A N 1
ATOM 1570 C CA . LYS A 1 208 ? -18.544 -6.941 0.282 1.00 97.06 208 LYS A CA 1
ATOM 1571 C C . LYS A 1 208 ? -18.115 -7.162 -1.167 1.00 97.06 208 LYS A C 1
ATOM 1573 O O . LYS A 1 208 ? -18.235 -8.276 -1.672 1.00 97.06 208 LYS A O 1
ATOM 1578 N N . THR A 1 209 ? -17.578 -6.134 -1.818 1.00 98.56 209 THR A N 1
ATOM 1579 C CA . THR A 1 209 ? -16.798 -6.328 -3.051 1.00 98.56 209 THR A CA 1
ATOM 1580 C C . THR A 1 209 ? -15.317 -6.314 -2.693 1.00 98.56 209 THR A C 1
ATOM 1582 O O . THR A 1 209 ? -14.887 -5.523 -1.856 1.00 98.56 209 THR A O 1
ATOM 1585 N N . LEU A 1 210 ? -14.541 -7.211 -3.288 1.00 98.69 210 LEU A N 1
ATOM 1586 C CA . LEU A 1 210 ? -13.085 -7.220 -3.228 1.00 98.69 210 LEU A CA 1
ATOM 1587 C C . LEU A 1 210 ? -12.588 -6.805 -4.606 1.00 98.69 210 LEU A C 1
ATOM 1589 O O . LEU A 1 210 ? -13.032 -7.371 -5.602 1.00 98.69 210 LEU A O 1
ATOM 1593 N N . ARG A 1 211 ? -11.684 -5.829 -4.645 1.00 98.69 211 ARG A N 1
ATOM 1594 C CA . ARG A 1 211 ? -11.054 -5.313 -5.860 1.00 98.69 211 ARG A CA 1
ATOM 1595 C C . ARG A 1 211 ? -9.561 -5.573 -5.779 1.00 98.69 211 ARG A C 1
ATOM 1597 O O . ARG A 1 211 ? -8.911 -5.047 -4.879 1.00 98.69 211 ARG A O 1
ATOM 1604 N N . SER A 1 212 ? -9.022 -6.380 -6.685 1.00 98.69 212 SER A N 1
ATOM 1605 C CA . SER A 1 212 ? -7.574 -6.500 -6.863 1.00 98.69 212 SER A CA 1
ATOM 1606 C C . SER A 1 212 ? -7.142 -5.650 -8.050 1.00 98.69 212 SER A C 1
ATOM 1608 O O . SER A 1 212 ? -7.841 -5.614 -9.064 1.00 98.69 212 SER A O 1
ATOM 1610 N N . PHE A 1 213 ? -6.011 -4.965 -7.899 1.00 98.69 213 PHE A N 1
ATOM 1611 C CA . PHE A 1 213 ? -5.356 -4.222 -8.966 1.00 98.69 213 PHE A CA 1
ATOM 1612 C C . PHE A 1 213 ? -3.874 -4.595 -9.040 1.00 98.69 213 PHE A C 1
ATOM 1614 O O . PHE A 1 213 ? -3.205 -4.665 -8.007 1.00 98.69 213 PHE A O 1
ATOM 1621 N N . ILE A 1 214 ? -3.369 -4.787 -10.259 1.00 98.69 214 ILE A N 1
ATOM 1622 C CA . ILE A 1 214 ? -1.943 -4.895 -10.585 1.00 98.69 214 ILE A CA 1
ATOM 1623 C C . ILE A 1 214 ? -1.644 -3.893 -11.706 1.00 98.69 214 ILE A C 1
ATOM 1625 O O . ILE A 1 214 ? -2.282 -3.925 -12.758 1.00 98.69 214 ILE A O 1
ATOM 1629 N N . ASP A 1 215 ? -0.631 -3.044 -11.524 1.00 97.81 215 ASP A N 1
ATOM 1630 C CA . ASP A 1 215 ? -0.217 -1.986 -12.468 1.00 97.81 215 ASP A CA 1
ATOM 1631 C C . ASP A 1 215 ? 0.584 -2.547 -13.671 1.00 97.81 215 ASP A C 1
ATOM 1633 O O . ASP A 1 215 ? 1.604 -2.009 -14.102 1.00 97.81 215 ASP A O 1
ATOM 1637 N N . THR A 1 216 ? 0.159 -3.707 -14.184 1.00 97.56 216 THR A N 1
ATOM 1638 C CA . THR A 1 216 ? 0.759 -4.380 -15.342 1.00 97.56 216 THR A CA 1
ATOM 1639 C C . THR A 1 216 ? 0.394 -3.664 -16.632 1.00 97.56 216 THR A C 1
ATOM 1641 O O . THR A 1 216 ? -0.750 -3.278 -16.822 1.00 97.56 216 THR A O 1
ATOM 1644 N N . TRP A 1 217 ? 1.345 -3.527 -17.553 1.00 95.75 217 TRP A N 1
ATOM 1645 C CA . TRP A 1 217 ? 1.101 -2.996 -18.903 1.00 95.75 217 TRP A CA 1
ATOM 1646 C C . TRP A 1 217 ? 1.350 -4.050 -19.992 1.00 95.75 217 TRP A C 1
ATOM 1648 O O . TRP A 1 217 ? 1.504 -3.729 -21.169 1.00 95.75 217 TRP A O 1
ATOM 1658 N N . VAL A 1 218 ? 1.367 -5.322 -19.583 1.00 95.81 218 VAL A N 1
ATOM 1659 C CA . VAL A 1 218 ? 1.709 -6.492 -20.393 1.00 95.81 218 VAL A CA 1
ATOM 1660 C C . VAL A 1 218 ? 0.466 -7.354 -20.620 1.00 95.81 218 VAL A C 1
ATOM 1662 O O . VAL A 1 218 ? -0.349 -7.542 -19.716 1.00 95.81 218 VAL A O 1
ATOM 1665 N N . GLY A 1 219 ? 0.301 -7.854 -21.845 1.00 92.81 219 GLY A N 1
ATOM 1666 C CA . GLY A 1 219 ? -0.888 -8.586 -22.283 1.00 92.81 219 GLY A CA 1
ATOM 1667 C C . GLY A 1 219 ? -0.637 -10.073 -22.541 1.00 92.81 219 GLY A C 1
ATOM 1668 O O . GLY A 1 219 ? 0.503 -10.490 -22.729 1.00 92.81 219 GLY A O 1
ATOM 1669 N N . PRO A 1 220 ? -1.694 -10.897 -22.634 1.00 85.75 220 PRO A N 1
ATOM 1670 C CA . PRO A 1 220 ? -1.548 -12.273 -23.082 1.00 85.75 220 PRO A CA 1
ATOM 1671 C C . PRO A 1 220 ? -1.100 -12.275 -24.550 1.00 85.75 220 PRO A C 1
ATOM 1673 O O . PRO A 1 220 ? -1.714 -11.596 -25.381 1.00 85.75 220 PRO A O 1
ATOM 1676 N N . ASN A 1 221 ? -0.110 -13.104 -24.892 1.00 82.62 221 ASN A N 1
ATOM 1677 C CA . ASN A 1 221 ? 0.579 -13.140 -26.192 1.00 82.62 221 ASN A CA 1
ATOM 1678 C C . ASN A 1 221 ? 1.509 -11.931 -26.482 1.00 82.62 221 ASN A C 1
ATOM 1680 O O . ASN A 1 221 ? 1.775 -11.652 -27.654 1.00 82.62 221 ASN A O 1
ATOM 1684 N N . GLU A 1 222 ? 1.996 -11.204 -25.467 1.00 87.31 222 GLU A N 1
ATOM 1685 C CA . GLU A 1 222 ? 3.118 -10.257 -25.615 1.00 87.31 222 GLU A CA 1
ATOM 1686 C C . GLU A 1 222 ? 4.448 -11.048 -25.725 1.00 87.31 222 GLU A C 1
ATOM 1688 O O . GLU A 1 222 ? 4.794 -11.784 -24.806 1.00 87.31 222 GLU A O 1
ATOM 1693 N N . PRO A 1 223 ? 5.187 -10.975 -26.850 1.00 85.12 223 PRO A N 1
ATOM 1694 C CA . PRO A 1 223 ? 6.243 -11.947 -27.157 1.00 85.12 223 PRO A CA 1
ATOM 1695 C C . PRO A 1 223 ? 7.613 -11.715 -26.487 1.00 85.12 223 PRO A C 1
ATOM 1697 O O . PRO A 1 223 ? 8.559 -12.424 -26.839 1.00 85.12 223 PRO A O 1
ATOM 1700 N N . ILE A 1 224 ? 7.772 -10.713 -25.613 1.00 90.81 224 ILE A N 1
ATOM 1701 C CA . ILE A 1 224 ? 9.075 -10.302 -25.044 1.00 90.81 224 ILE A CA 1
ATOM 1702 C C . ILE A 1 224 ? 9.001 -10.087 -23.523 1.00 90.81 224 ILE A C 1
ATOM 1704 O O . ILE A 1 224 ? 9.982 -10.319 -22.812 1.00 90.81 224 ILE A O 1
ATOM 1708 N N . HIS A 1 225 ? 7.861 -9.621 -23.014 1.00 93.81 225 HIS A N 1
ATOM 1709 C CA . HIS A 1 225 ? 7.717 -9.097 -21.656 1.00 93.81 225 HIS A CA 1
ATOM 1710 C C . HIS A 1 225 ? 6.836 -9.952 -20.729 1.00 93.81 225 HIS A C 1
ATOM 1712 O O . HIS A 1 225 ? 6.512 -9.492 -19.633 1.00 93.81 225 HIS A O 1
ATOM 1718 N N . GLY A 1 226 ? 6.495 -11.179 -21.133 1.00 94.38 226 GLY A N 1
ATOM 1719 C CA . GLY A 1 226 ? 5.647 -12.108 -20.380 1.00 94.38 226 GLY A CA 1
ATOM 1720 C C . GLY A 1 226 ? 4.153 -11.884 -20.609 1.00 94.38 226 GLY A C 1
ATOM 1721 O O . GLY A 1 226 ? 3.768 -11.143 -21.509 1.00 94.38 226 GLY A O 1
ATOM 1722 N N . HIS A 1 227 ? 3.285 -12.514 -19.809 1.00 95.19 227 HIS A N 1
ATOM 1723 C CA . HIS A 1 227 ? 1.836 -12.554 -20.079 1.00 95.19 227 HIS A CA 1
ATOM 1724 C C . HIS A 1 227 ? 0.920 -12.102 -18.919 1.00 95.19 227 HIS A C 1
ATOM 1726 O O . HIS A 1 227 ? -0.278 -12.403 -18.919 1.00 95.19 227 HIS A O 1
ATOM 1732 N N . GLY A 1 228 ? 1.443 -11.357 -17.940 1.00 95.62 228 GLY A N 1
ATOM 1733 C CA . GLY A 1 228 ? 0.689 -10.932 -16.748 1.00 95.62 228 GLY A CA 1
ATOM 1734 C C . GLY A 1 228 ? 0.691 -12.000 -15.651 1.00 95.62 228 GLY A C 1
ATOM 1735 O O . GLY A 1 228 ? 1.682 -12.709 -15.484 1.00 95.62 228 GLY A O 1
ATOM 1736 N N . TRP A 1 229 ? -0.409 -12.127 -14.902 1.00 97.56 229 TRP A N 1
ATOM 1737 C CA . TRP A 1 229 ? -0.559 -13.118 -13.824 1.00 97.56 229 TRP A CA 1
ATOM 1738 C C . TRP A 1 229 ? -1.967 -13.725 -13.761 1.00 97.56 229 TRP A C 1
ATOM 1740 O O . TRP A 1 229 ? -2.947 -13.153 -14.234 1.00 97.56 229 TRP A O 1
ATOM 1750 N N . ARG A 1 230 ? -2.081 -14.872 -13.089 1.00 98.12 230 ARG A N 1
ATOM 1751 C CA . ARG A 1 230 ? -3.334 -15.453 -12.592 1.00 98.12 230 ARG A CA 1
ATOM 1752 C C . ARG A 1 230 ? -3.380 -15.316 -11.076 1.00 98.12 230 ARG A C 1
ATOM 1754 O O . ARG A 1 230 ? -2.489 -15.802 -10.383 1.00 98.12 230 ARG A O 1
ATOM 1761 N N . THR A 1 231 ? -4.413 -14.648 -10.579 1.00 98.56 231 THR A N 1
ATOM 1762 C CA . THR A 1 231 ? -4.541 -14.202 -9.190 1.00 98.56 231 THR A CA 1
ATOM 1763 C C . THR A 1 231 ? -5.540 -15.058 -8.422 1.00 98.56 231 THR A C 1
ATOM 1765 O O . THR A 1 231 ? -6.703 -15.180 -8.809 1.00 98.56 231 THR A O 1
ATOM 1768 N N . THR A 1 232 ? -5.099 -15.586 -7.288 1.00 98.75 232 THR A N 1
ATOM 1769 C CA . THR A 1 232 ? -5.922 -16.274 -6.295 1.00 98.75 232 THR A CA 1
ATOM 1770 C C . THR A 1 232 ? -5.886 -15.476 -4.996 1.00 98.75 232 THR A C 1
ATOM 1772 O O . THR A 1 232 ? -4.820 -15.066 -4.541 1.00 98.75 232 THR A O 1
ATOM 1775 N N . VAL A 1 233 ? -7.050 -15.246 -4.385 1.00 98.75 233 VAL A N 1
ATOM 1776 C CA . VAL A 1 233 ? -7.169 -14.516 -3.113 1.00 98.75 233 VAL A CA 1
ATOM 1777 C C . VAL A 1 233 ? -8.102 -15.265 -2.178 1.00 98.75 233 VAL A C 1
ATOM 1779 O O . VAL A 1 233 ? -9.265 -15.508 -2.514 1.00 98.75 233 VAL A O 1
ATOM 1782 N N . GLN A 1 234 ? -7.598 -15.628 -1.001 1.00 98.44 234 GLN A N 1
ATOM 1783 C CA . GLN A 1 234 ? -8.310 -16.442 -0.019 1.00 98.44 234 GLN A CA 1
ATOM 1784 C C . GLN A 1 234 ? -8.127 -15.900 1.398 1.00 98.44 234 GLN A C 1
ATOM 1786 O O . GLN A 1 234 ? -7.014 -15.630 1.826 1.00 98.44 234 GLN A O 1
ATOM 1791 N N . PHE A 1 235 ? -9.215 -15.802 2.153 1.00 98.56 235 PHE A N 1
ATOM 1792 C CA . PHE A 1 235 ? -9.186 -15.492 3.580 1.00 98.56 235 PHE A CA 1
ATOM 1793 C C . PHE A 1 235 ? -9.307 -16.780 4.394 1.00 98.56 235 PHE A C 1
ATOM 1795 O O . PHE A 1 235 ? -10.134 -17.643 4.077 1.00 98.56 235 PHE A O 1
ATOM 1802 N N . VAL A 1 236 ? -8.520 -16.883 5.463 1.00 98.06 236 VAL A N 1
ATOM 1803 C CA . VAL A 1 236 ? -8.517 -18.002 6.409 1.00 98.06 236 VAL A CA 1
ATOM 1804 C C . VAL A 1 236 ? -8.961 -17.482 7.773 1.00 98.06 236 VAL A C 1
ATOM 1806 O O . VAL A 1 236 ? -8.204 -16.820 8.480 1.00 98.06 236 VAL A O 1
ATOM 1809 N N . PHE A 1 237 ? -10.210 -17.765 8.137 1.00 97.19 237 PHE A N 1
ATOM 1810 C CA . PHE A 1 237 ? -10.800 -17.363 9.412 1.00 97.19 237 PHE A CA 1
ATOM 1811 C C . PHE A 1 237 ? -10.598 -18.470 10.454 1.00 97.19 237 PHE A C 1
ATOM 1813 O O . PHE A 1 237 ? -11.241 -19.522 10.378 1.00 97.19 237 PHE A O 1
ATOM 1820 N N . HIS A 1 238 ? -9.721 -18.237 11.433 1.00 95.44 238 HIS A N 1
ATOM 1821 C CA . HIS A 1 238 ? -9.432 -19.187 12.511 1.00 95.44 238 HIS A CA 1
ATOM 1822 C C . HIS A 1 238 ? -10.424 -18.978 13.672 1.00 95.44 238 HIS A C 1
ATOM 1824 O O . HIS A 1 238 ? -10.520 -17.862 14.196 1.00 95.44 238 HIS A O 1
ATOM 1830 N N . PRO A 1 239 ? -11.217 -19.997 14.060 1.00 94.12 239 PRO A N 1
ATOM 1831 C CA . PRO A 1 239 ? -12.291 -19.839 15.039 1.00 94.12 239 PRO A CA 1
ATOM 1832 C C . PRO A 1 239 ? -11.756 -19.760 16.473 1.00 94.12 239 PRO A C 1
ATOM 1834 O O . PRO A 1 239 ? -11.178 -20.718 16.976 1.00 94.12 239 PRO A O 1
ATOM 1837 N N . GLY A 1 240 ? -12.037 -18.657 17.165 1.00 91.00 240 GLY A N 1
ATOM 1838 C CA . GLY A 1 240 ? -11.605 -18.453 18.548 1.00 91.00 240 GLY A CA 1
ATOM 1839 C C . GLY A 1 240 ? -12.078 -17.120 19.120 1.00 91.00 240 GLY A C 1
ATOM 1840 O O . GLY A 1 240 ? -12.753 -16.349 18.441 1.00 91.00 240 GLY A O 1
ATOM 1841 N N . THR A 1 241 ? -11.767 -16.835 20.385 1.00 85.94 241 THR A N 1
ATOM 1842 C CA . THR A 1 241 ? -12.143 -15.547 20.999 1.00 85.94 241 THR A CA 1
ATOM 1843 C C . THR A 1 241 ? -11.008 -14.540 20.805 1.00 85.94 241 THR A C 1
ATOM 1845 O O . THR A 1 241 ? -9.979 -14.697 21.461 1.00 85.94 241 THR A O 1
ATOM 1848 N N . PRO A 1 242 ? -11.153 -13.500 19.960 1.00 80.06 242 PRO A N 1
ATOM 1849 C CA . PRO A 1 242 ? -10.118 -12.482 19.834 1.00 80.06 242 PRO A CA 1
ATOM 1850 C C . PRO A 1 242 ? -9.933 -11.721 21.146 1.00 80.06 242 PRO A C 1
ATOM 1852 O O . PRO A 1 242 ? -10.904 -11.374 21.824 1.00 80.06 242 PRO A O 1
ATOM 1855 N N . SER A 1 243 ? -8.685 -11.378 21.463 1.00 76.81 243 SER A N 1
ATOM 1856 C CA . SER A 1 243 ? -8.424 -10.385 22.502 1.00 76.81 243 SER A CA 1
ATOM 1857 C C . SER A 1 243 ? -8.952 -9.015 22.068 1.00 76.81 243 SER A C 1
ATOM 1859 O O . SER A 1 243 ? -8.747 -8.584 20.928 1.00 76.81 243 SER A O 1
ATOM 1861 N N . SER A 1 244 ? -9.538 -8.272 23.008 1.00 72.00 244 SER A N 1
ATOM 1862 C CA . SER A 1 244 ? -9.870 -6.851 22.830 1.00 72.00 244 SER A CA 1
ATOM 1863 C C . SER A 1 244 ? -8.632 -5.962 22.634 1.00 72.00 244 SER A C 1
ATOM 1865 O O . SER A 1 244 ? -8.763 -4.814 22.218 1.00 72.00 244 SER A O 1
ATOM 1867 N N . THR A 1 245 ? -7.427 -6.486 22.890 1.00 77.69 245 THR A N 1
ATOM 1868 C CA . THR A 1 245 ? -6.147 -5.843 22.549 1.00 77.69 245 THR A CA 1
ATOM 1869 C C . THR A 1 245 ? -5.660 -6.152 21.126 1.00 77.69 245 THR A C 1
ATOM 1871 O O . THR A 1 245 ? -4.691 -5.531 20.686 1.00 77.69 245 THR A O 1
ATOM 1874 N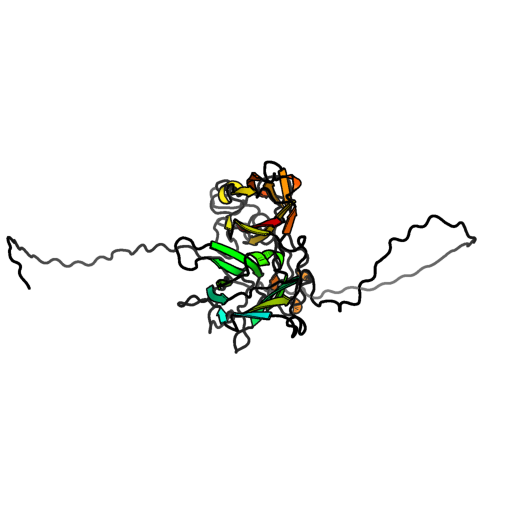 N . THR A 1 246 ? -6.324 -7.053 20.391 1.00 79.12 246 THR A N 1
ATOM 1875 C CA . THR A 1 246 ? -5.976 -7.436 19.007 1.00 79.12 246 THR A CA 1
ATOM 1876 C C . THR A 1 246 ? -6.972 -6.865 17.997 1.00 79.12 246 THR A C 1
ATOM 1878 O O . THR A 1 246 ? -6.562 -6.251 17.012 1.00 79.12 246 THR A O 1
ATOM 1881 N N . VAL A 1 247 ? -8.279 -7.002 18.251 1.00 90.94 247 VAL A N 1
ATOM 1882 C CA . VAL A 1 247 ? -9.341 -6.542 17.337 1.00 90.94 247 VAL A CA 1
ATOM 1883 C C . VAL A 1 247 ? -9.891 -5.176 17.783 1.00 90.94 247 VAL A C 1
ATOM 1885 O O . VAL A 1 247 ? -10.366 -5.065 18.916 1.00 90.94 247 VAL A O 1
ATOM 1888 N N . PRO A 1 248 ? -9.852 -4.130 16.932 1.00 94.50 248 PRO A N 1
ATOM 1889 C CA . PRO A 1 248 ? -10.482 -2.846 17.235 1.00 94.50 248 PRO A CA 1
ATOM 1890 C C . PRO A 1 248 ? -12.012 -2.944 17.168 1.00 94.50 248 PRO A C 1
ATOM 1892 O O . PRO A 1 248 ? -12.569 -3.816 16.508 1.00 94.50 248 PRO A O 1
ATOM 1895 N N . SER A 1 249 ? -12.719 -2.019 17.817 1.00 93.44 249 SER A N 1
ATOM 1896 C CA . SER A 1 249 ? -14.176 -1.886 17.693 1.00 93.44 249 SER A CA 1
ATOM 1897 C C . SER A 1 249 ? -14.601 -1.216 16.383 1.00 93.44 249 SER A C 1
ATOM 1899 O O . SER A 1 249 ? -15.734 -1.397 15.941 1.00 93.44 249 SER A O 1
ATOM 1901 N N . SER A 1 250 ? -13.708 -0.449 15.747 1.00 95.31 250 SER A N 1
ATOM 1902 C CA . SER A 1 250 ? -13.940 0.164 14.435 1.00 95.31 250 SER A CA 1
ATOM 1903 C C . SER A 1 250 ? -12.634 0.452 13.687 1.00 95.31 250 SER A C 1
ATOM 1905 O O . SER A 1 250 ? -11.578 0.632 14.298 1.00 95.31 250 SER A O 1
ATOM 1907 N N . VAL A 1 251 ? -12.730 0.486 12.353 1.00 97.38 251 VAL A N 1
ATOM 1908 C CA . VAL A 1 251 ? -11.635 0.809 11.425 1.00 97.38 251 VAL A CA 1
ATOM 1909 C C . VAL A 1 251 ? -12.120 1.887 10.457 1.00 97.38 251 VAL A C 1
ATOM 1911 O O . VAL A 1 251 ? -13.002 1.633 9.628 1.00 97.38 251 VAL A O 1
ATOM 1914 N N . VAL A 1 252 ? -11.553 3.087 10.577 1.00 96.38 252 VAL A N 1
ATOM 1915 C CA . VAL A 1 252 ? -11.900 4.266 9.770 1.00 96.38 252 VAL A CA 1
ATOM 1916 C C . VAL A 1 252 ? -10.811 4.495 8.721 1.00 96.38 252 VAL A C 1
ATOM 1918 O O . VAL A 1 252 ? -9.632 4.544 9.063 1.00 96.38 252 VAL A O 1
ATOM 1921 N N . SER A 1 253 ? -11.188 4.647 7.450 1.00 96.50 253 SER A N 1
ATOM 1922 C CA . SER A 1 253 ? -10.256 5.054 6.388 1.00 96.50 253 SER A CA 1
ATOM 1923 C C . SER A 1 253 ? -10.013 6.562 6.523 1.00 96.50 253 SER A C 1
ATOM 1925 O O . SER A 1 253 ? -10.971 7.327 6.448 1.00 96.50 253 SER A O 1
ATOM 1927 N N . LEU A 1 254 ? -8.771 6.993 6.770 1.00 97.81 254 LEU A N 1
ATOM 1928 C CA . LEU A 1 254 ? -8.415 8.421 6.808 1.00 97.81 254 LEU A CA 1
ATOM 1929 C C . LEU A 1 254 ? -7.938 8.892 5.431 1.00 97.81 254 LEU A C 1
ATOM 1931 O O . LEU A 1 254 ? -8.435 9.877 4.894 1.00 97.81 254 LEU A O 1
ATOM 1935 N N . TRP A 1 255 ? -7.011 8.135 4.854 1.00 97.88 255 TRP A N 1
ATOM 1936 C CA . TRP A 1 255 ? -6.483 8.304 3.506 1.00 97.88 255 TRP A CA 1
ATOM 1937 C C . TRP A 1 255 ? -6.628 6.929 2.835 1.00 97.88 255 TRP A C 1
ATOM 1939 O O . TRP A 1 255 ? -5.891 6.016 3.214 1.00 97.88 255 TRP A O 1
ATOM 1949 N N . PRO A 1 256 ? -7.646 6.704 1.980 1.00 94.50 256 PRO A N 1
ATOM 1950 C CA . PRO A 1 256 ? -8.055 5.353 1.584 1.00 94.50 256 PRO A CA 1
ATOM 1951 C C . PRO A 1 256 ? -7.102 4.700 0.578 1.00 94.50 256 PRO A C 1
ATOM 1953 O O . PRO A 1 256 ? -6.821 3.509 0.705 1.00 94.50 256 PRO A O 1
ATOM 1956 N N . PHE A 1 257 ? -6.633 5.484 -0.394 1.00 95.50 257 PHE A N 1
ATOM 1957 C CA . PHE A 1 257 ? -5.521 5.205 -1.300 1.00 95.50 257 PHE A CA 1
ATOM 1958 C C . PHE A 1 257 ? -5.199 6.511 -2.041 1.00 95.50 257 PHE A C 1
ATOM 1960 O O . PHE A 1 257 ? -5.956 6.930 -2.913 1.00 95.50 257 PHE A O 1
ATOM 1967 N N . GLU A 1 258 ? -4.118 7.178 -1.653 1.00 97.12 258 GLU A N 1
ATOM 1968 C CA . GLU A 1 258 ? -3.698 8.471 -2.200 1.00 97.12 258 GLU A CA 1
ATOM 1969 C C . GLU A 1 258 ? -2.409 8.295 -3.013 1.00 97.12 258 GLU A C 1
ATOM 1971 O O . GLU A 1 258 ? -1.509 7.559 -2.597 1.00 97.12 258 GLU A O 1
ATOM 1976 N N . THR A 1 259 ? -2.281 9.030 -4.117 1.00 97.62 259 THR A N 1
ATOM 1977 C CA . THR A 1 259 ? -1.011 9.225 -4.830 1.00 97.62 259 THR A CA 1
ATOM 1978 C C . THR A 1 259 ? -0.609 10.684 -4.665 1.00 97.62 259 THR A C 1
ATOM 1980 O O . THR A 1 259 ? -1.322 11.574 -5.123 1.00 97.62 259 THR A O 1
ATOM 1983 N N . ILE A 1 260 ? 0.504 10.925 -3.974 1.00 97.88 260 ILE A N 1
ATOM 1984 C CA . ILE A 1 260 ? 0.972 12.258 -3.592 1.00 97.88 260 ILE A CA 1
ATOM 1985 C C . ILE A 1 260 ? 2.340 12.485 -4.236 1.00 97.88 260 ILE A C 1
ATOM 1987 O O . ILE A 1 260 ? 3.301 11.795 -3.895 1.00 97.88 260 ILE A O 1
ATOM 1991 N N . ASP A 1 261 ? 2.433 13.437 -5.163 1.00 96.88 261 ASP A N 1
ATOM 1992 C CA . ASP A 1 261 ? 3.703 13.774 -5.818 1.00 96.88 261 ASP A CA 1
ATOM 1993 C C . ASP A 1 261 ? 4.645 14.473 -4.826 1.00 96.88 261 ASP A C 1
ATOM 1995 O O . ASP A 1 261 ? 4.194 15.277 -4.009 1.00 96.88 261 ASP A O 1
ATOM 1999 N N . VAL A 1 262 ? 5.949 14.185 -4.887 1.00 95.75 262 VAL A N 1
ATOM 2000 C CA . VAL A 1 262 ? 6.950 14.738 -3.957 1.00 95.75 262 VAL A CA 1
ATOM 2001 C C . VAL A 1 262 ? 8.030 15.539 -4.678 1.00 95.75 262 VAL A C 1
ATOM 2003 O O . VAL A 1 262 ? 8.360 15.287 -5.834 1.00 95.75 262 VAL A O 1
ATOM 2006 N N . GLY A 1 263 ? 8.650 16.493 -3.985 1.00 94.19 263 GLY A N 1
ATOM 2007 C CA . GLY A 1 263 ? 9.775 17.243 -4.547 1.00 94.19 263 GLY A CA 1
ATOM 2008 C C . GLY A 1 263 ? 9.412 18.433 -5.436 1.00 94.19 263 GLY A C 1
ATOM 2009 O O . GLY A 1 263 ? 10.325 19.027 -6.011 1.00 94.19 263 GLY A O 1
ATOM 2010 N N . ASP A 1 264 ? 8.132 18.786 -5.544 1.00 94.44 264 ASP A N 1
ATOM 2011 C CA . ASP A 1 264 ? 7.649 20.002 -6.203 1.00 94.44 264 ASP A CA 1
ATOM 2012 C C . ASP A 1 264 ? 7.186 21.033 -5.149 1.00 94.44 264 ASP A C 1
ATOM 2014 O O . ASP A 1 264 ? 6.129 20.845 -4.541 1.00 94.44 264 ASP A O 1
ATOM 2018 N N . PRO A 1 265 ? 7.924 22.141 -4.934 1.00 92.44 265 PRO A N 1
ATOM 2019 C CA . PRO A 1 265 ? 7.523 23.214 -4.021 1.00 92.44 265 PRO A CA 1
ATOM 2020 C C . PRO A 1 265 ? 6.227 23.942 -4.418 1.00 92.44 265 PRO A C 1
ATOM 2022 O O . PRO A 1 265 ? 5.677 24.679 -3.604 1.00 92.44 265 PRO A O 1
ATOM 2025 N N . GLN A 1 266 ? 5.723 23.767 -5.648 1.00 94.31 266 GLN A N 1
ATOM 2026 C CA . GLN A 1 266 ? 4.400 24.267 -6.046 1.00 94.31 266 GLN A CA 1
ATOM 2027 C C . GLN A 1 266 ? 3.257 23.348 -5.579 1.00 94.31 266 GLN A C 1
ATOM 2029 O O . GLN A 1 266 ? 2.087 23.718 -5.698 1.00 94.31 266 GLN A O 1
ATOM 2034 N N . ARG A 1 267 ? 3.575 22.150 -5.064 1.00 94.81 267 ARG A N 1
ATOM 2035 C CA . ARG A 1 267 ? 2.617 21.124 -4.627 1.00 94.81 267 ARG A CA 1
ATOM 2036 C C . ARG A 1 267 ? 3.063 20.457 -3.310 1.00 94.81 267 ARG A C 1
ATOM 2038 O O . ARG A 1 267 ? 3.399 19.272 -3.314 1.00 94.81 267 ARG A O 1
ATOM 2045 N N . PRO A 1 268 ? 3.046 21.168 -2.165 1.00 94.56 268 PRO A N 1
ATOM 2046 C CA . PRO A 1 268 ? 3.471 20.604 -0.883 1.00 94.56 268 PRO A CA 1
ATOM 2047 C C . PRO A 1 268 ? 2.708 19.324 -0.509 1.00 94.56 268 PRO A C 1
ATOM 2049 O O . PRO A 1 268 ? 1.499 19.212 -0.728 1.00 94.56 268 PRO A O 1
ATOM 2052 N N . VAL A 1 269 ? 3.406 18.354 0.085 1.00 96.69 269 VAL A N 1
ATOM 2053 C CA . VAL A 1 269 ? 2.852 17.029 0.420 1.00 96.69 269 VAL A CA 1
ATOM 2054 C C . VAL A 1 269 ? 1.706 17.144 1.430 1.00 96.69 269 VAL A C 1
ATOM 2056 O O . VAL A 1 269 ? 0.641 16.563 1.209 1.00 96.69 269 VAL A O 1
ATOM 2059 N N . ALA A 1 270 ? 1.864 17.968 2.471 1.00 95.50 270 ALA A N 1
ATOM 2060 C CA . ALA A 1 270 ? 0.801 18.261 3.434 1.00 95.50 270 ALA A CA 1
ATOM 2061 C C . ALA A 1 270 ? -0.441 18.940 2.819 1.00 95.50 270 ALA A C 1
ATOM 2063 O O . ALA A 1 270 ? -1.560 18.686 3.272 1.00 95.50 270 ALA A O 1
ATOM 2064 N N . GLU A 1 271 ? -0.286 19.769 1.777 1.00 96.81 271 GLU A N 1
ATOM 2065 C CA . GLU A 1 271 ? -1.425 20.390 1.081 1.00 96.81 271 GLU A CA 1
ATOM 2066 C C . GLU A 1 271 ? -2.174 19.383 0.200 1.00 96.81 271 GLU A C 1
ATOM 2068 O O . GLU A 1 271 ? -3.405 19.372 0.193 1.00 96.81 271 GLU A O 1
ATOM 2073 N N . GLN A 1 272 ? -1.445 18.501 -0.493 1.00 97.75 272 GLN A N 1
ATOM 2074 C CA . GLN A 1 272 ? -2.030 17.426 -1.301 1.00 97.75 272 GLN A CA 1
ATOM 2075 C C . GLN A 1 272 ? -2.758 16.383 -0.439 1.00 97.75 272 GLN A C 1
ATOM 2077 O O . GLN A 1 272 ? -3.871 15.979 -0.768 1.00 97.75 272 GLN A O 1
ATOM 2082 N N . ALA A 1 273 ? -2.158 15.965 0.681 1.00 97.31 273 ALA A N 1
ATOM 2083 C CA . ALA A 1 273 ? -2.788 15.038 1.617 1.00 97.31 273 ALA A CA 1
ATOM 2084 C C . ALA A 1 273 ? -3.987 15.679 2.336 1.00 97.31 273 ALA A C 1
ATOM 2086 O O . ALA A 1 273 ? -5.026 15.032 2.505 1.00 97.31 273 ALA A O 1
ATOM 2087 N N . GLY A 1 274 ? -3.849 16.945 2.746 1.00 97.50 274 GLY A N 1
ATOM 2088 C CA . GLY A 1 274 ? -4.846 17.726 3.473 1.00 97.50 274 GLY A CA 1
ATOM 2089 C C . GLY A 1 274 ? -5.136 17.216 4.891 1.00 97.50 274 GLY A C 1
ATOM 2090 O O . GLY A 1 274 ? -4.835 16.082 5.257 1.00 97.50 274 GLY A O 1
ATOM 2091 N N . THR A 1 275 ? -5.779 18.044 5.714 1.00 98.38 275 THR A N 1
ATOM 2092 C CA . THR A 1 275 ? -6.197 17.641 7.067 1.00 98.38 275 THR A CA 1
ATOM 2093 C C . THR A 1 275 ? -7.353 16.642 7.021 1.00 98.38 275 THR A C 1
ATOM 2095 O O . THR A 1 275 ? -8.308 16.805 6.258 1.00 98.38 275 THR A O 1
ATOM 2098 N N . ARG A 1 276 ? -7.315 15.631 7.891 1.00 98.44 276 ARG A N 1
ATOM 2099 C CA . ARG A 1 276 ? -8.452 14.764 8.219 1.00 98.44 276 ARG A CA 1
ATOM 2100 C C . ARG A 1 276 ? -8.925 15.080 9.641 1.00 98.44 276 ARG A C 1
ATOM 2102 O O . ARG A 1 276 ? -8.112 15.188 10.555 1.00 98.44 276 ARG A O 1
ATOM 2109 N N . THR A 1 277 ? -10.236 15.223 9.829 1.00 98.31 277 THR A N 1
ATOM 2110 C CA . THR A 1 277 ? -10.863 15.433 11.145 1.00 98.31 277 THR A CA 1
ATOM 2111 C C . THR A 1 277 ? -11.785 14.261 11.442 1.00 98.31 277 THR A C 1
ATOM 2113 O O . THR A 1 277 ? -12.593 13.886 10.593 1.00 98.31 277 THR A O 1
ATOM 2116 N N . VAL A 1 278 ? -11.668 13.669 12.631 1.00 97.88 278 VAL A N 1
ATOM 2117 C CA . VAL A 1 278 ? -12.406 12.454 13.000 1.00 97.88 278 VAL A CA 1
ATOM 2118 C C . VAL A 1 278 ? -12.857 12.492 14.458 1.00 97.88 278 VAL A C 1
ATOM 2120 O O . VAL A 1 278 ? -12.076 12.806 15.354 1.00 97.88 278 VAL A O 1
ATOM 2123 N N . LEU A 1 279 ? -14.125 12.158 14.711 1.00 98.12 279 LEU A N 1
ATOM 2124 C CA . LEU A 1 279 ? -14.654 12.000 16.066 1.00 98.12 279 LEU A CA 1
ATOM 2125 C C . LEU A 1 279 ? -14.106 10.716 16.695 1.00 98.12 279 LEU A C 1
ATOM 2127 O O . LEU A 1 279 ? -14.371 9.620 16.203 1.00 98.12 279 LEU A O 1
ATOM 2131 N N . ILE A 1 280 ? -13.406 10.845 17.819 1.00 98.44 280 ILE A N 1
ATOM 2132 C CA . ILE A 1 280 ? -12.928 9.716 18.616 1.00 98.44 280 ILE A CA 1
ATOM 2133 C C . ILE A 1 280 ? -14.067 9.280 19.553 1.00 98.44 280 ILE A C 1
ATOM 2135 O O . ILE A 1 280 ? -14.490 10.075 20.398 1.00 98.44 280 ILE A O 1
ATOM 2139 N N . PRO A 1 281 ? -14.608 8.051 19.447 1.00 97.75 281 PRO A N 1
ATOM 2140 C CA . PRO A 1 281 ? -15.711 7.605 20.295 1.00 97.75 281 PRO A CA 1
ATOM 2141 C C . PRO A 1 281 ? -15.379 7.680 21.792 1.00 97.75 281 PRO A C 1
ATOM 2143 O O . PRO A 1 281 ? -14.285 7.336 22.226 1.00 97.75 281 PRO A O 1
ATOM 2146 N N . ALA A 1 282 ? -16.350 8.070 22.622 1.00 97.25 282 ALA A N 1
ATOM 2147 C CA . ALA A 1 282 ? -16.142 8.240 24.069 1.00 97.25 282 ALA A CA 1
ATOM 2148 C C . ALA A 1 282 ? -15.784 6.943 24.831 1.00 97.25 282 ALA A C 1
ATOM 2150 O O . ALA A 1 282 ? -15.374 7.008 25.986 1.00 97.25 282 ALA A O 1
ATOM 2151 N N . GLY A 1 283 ? -15.946 5.773 24.200 1.00 95.75 283 GLY A N 1
ATOM 2152 C CA . GLY A 1 283 ? -15.525 4.474 24.732 1.00 95.75 283 GLY A CA 1
ATOM 2153 C C . GLY A 1 283 ? -14.121 4.025 24.306 1.00 95.75 283 GLY A C 1
ATOM 2154 O O . GLY A 1 283 ? -13.709 2.941 24.700 1.00 95.75 283 GLY A O 1
ATOM 2155 N N . THR A 1 284 ? -13.396 4.799 23.492 1.00 97.00 284 THR A N 1
ATOM 2156 C CA . THR A 1 284 ? -12.060 4.418 23.012 1.00 97.00 284 THR A CA 1
ATOM 2157 C C . THR A 1 284 ? -11.041 4.407 24.156 1.00 97.00 284 THR A C 1
ATOM 2159 O O . THR A 1 284 ? -10.876 5.413 24.842 1.00 97.00 284 THR A O 1
ATOM 2162 N N . LYS A 1 285 ? -10.320 3.291 24.331 1.00 96.75 285 LYS A N 1
ATOM 2163 C CA . LYS A 1 285 ? -9.192 3.168 25.277 1.00 96.75 285 LYS A CA 1
ATOM 2164 C C . LYS A 1 285 ? -7.809 3.193 24.623 1.00 96.75 285 LYS A C 1
ATOM 2166 O O . LYS A 1 285 ? -6.847 3.536 25.300 1.00 96.75 285 LYS A O 1
ATOM 2171 N N . ARG A 1 286 ? -7.705 2.819 23.344 1.00 97.88 286 ARG A N 1
ATOM 2172 C CA . ARG A 1 286 ? -6.480 2.916 22.532 1.00 97.88 286 ARG A CA 1
ATOM 2173 C C . ARG A 1 286 ? -6.842 3.312 21.103 1.00 97.88 286 ARG A C 1
ATOM 2175 O O . ARG A 1 286 ? -7.863 2.853 20.587 1.00 97.88 286 ARG A O 1
ATOM 2182 N N . ALA A 1 287 ? -6.015 4.136 20.476 1.00 98.38 287 ALA A N 1
ATOM 2183 C CA . ALA A 1 287 ? -6.124 4.543 19.083 1.00 98.38 287 ALA A CA 1
ATOM 2184 C C . ALA A 1 287 ? -4.774 4.337 18.382 1.00 98.38 287 ALA A C 1
ATOM 2186 O O . ALA A 1 287 ? -3.751 4.816 18.863 1.00 98.38 287 ALA A O 1
ATOM 2187 N N . GLU A 1 288 ? -4.773 3.637 17.252 1.00 98.75 288 GLU A N 1
ATOM 2188 C CA . GLU A 1 288 ? -3.572 3.376 16.452 1.00 98.75 288 GLU A CA 1
ATOM 2189 C C . GLU A 1 288 ? -3.798 3.817 14.998 1.00 98.75 288 GLU A C 1
ATOM 2191 O O . GLU A 1 288 ? -4.888 3.625 14.457 1.00 98.75 288 GLU A O 1
ATOM 2196 N N . LEU A 1 289 ? -2.769 4.341 14.331 1.00 98.81 289 LEU A N 1
ATOM 2197 C CA . LEU A 1 289 ? -2.738 4.446 12.871 1.00 98.81 289 LEU A CA 1
ATOM 2198 C C . LEU A 1 289 ? -2.072 3.193 12.293 1.00 98.81 289 LEU A C 1
ATOM 2200 O O . LEU A 1 289 ? -0.943 2.876 12.659 1.00 98.81 289 LEU A O 1
ATOM 2204 N N . ARG A 1 290 ? -2.747 2.509 11.363 1.00 98.44 290 ARG A N 1
ATOM 2205 C CA . ARG A 1 290 ? -2.144 1.533 10.443 1.00 98.44 290 ARG A CA 1
ATOM 2206 C C . ARG A 1 290 ? -1.829 2.251 9.137 1.00 98.44 290 ARG A C 1
ATOM 2208 O O . ARG A 1 290 ? -2.750 2.698 8.455 1.00 98.44 290 ARG A O 1
ATOM 2215 N N . VAL A 1 291 ? -0.548 2.345 8.797 1.00 98.50 291 VAL A N 1
ATOM 2216 C CA . VAL A 1 291 ? -0.039 3.140 7.673 1.00 98.50 291 VAL A CA 1
ATOM 2217 C C . VAL A 1 291 ? 0.657 2.236 6.663 1.00 98.50 291 VAL A C 1
ATOM 2219 O O . VAL A 1 291 ? 1.521 1.449 7.033 1.00 98.50 291 VAL A O 1
ATOM 2222 N N . VAL A 1 292 ? 0.314 2.375 5.385 1.00 98.06 292 VAL A N 1
ATOM 2223 C CA . VAL A 1 292 ? 0.948 1.694 4.250 1.00 98.06 292 VAL A CA 1
ATOM 2224 C C . VAL A 1 292 ? 1.476 2.772 3.302 1.00 98.06 292 VAL A C 1
ATOM 2226 O O . VAL A 1 292 ? 0.722 3.355 2.519 1.00 98.06 292 VAL A O 1
ATOM 2229 N N . ALA A 1 293 ? 2.772 3.069 3.402 1.00 97.88 293 ALA A N 1
ATOM 2230 C CA . ALA A 1 293 ? 3.454 4.091 2.612 1.00 97.88 293 ALA A CA 1
ATOM 2231 C C . ALA A 1 293 ? 4.539 3.450 1.735 1.00 97.88 293 ALA A C 1
ATOM 2233 O O . ALA A 1 293 ? 5.334 2.643 2.211 1.00 97.88 293 ALA A O 1
ATOM 2234 N N . THR A 1 294 ? 4.569 3.810 0.451 1.00 98.50 294 THR A N 1
ATOM 2235 C CA . THR A 1 294 ? 5.597 3.358 -0.502 1.00 98.50 294 THR A CA 1
ATOM 2236 C C . THR A 1 294 ? 5.993 4.499 -1.430 1.00 98.50 294 THR A C 1
ATOM 2238 O O . THR A 1 294 ? 5.103 5.145 -1.988 1.00 98.50 294 THR A O 1
ATOM 2241 N N . GLY A 1 295 ? 7.293 4.736 -1.604 1.00 98.12 295 GLY A N 1
ATOM 2242 C CA . GLY A 1 295 ? 7.840 5.681 -2.582 1.00 98.12 295 GLY A CA 1
ATOM 2243 C C . GLY A 1 295 ? 8.082 5.023 -3.941 1.00 98.12 295 GLY A C 1
ATOM 2244 O O . GLY A 1 295 ? 8.472 3.858 -4.001 1.00 98.12 295 GLY A O 1
ATOM 2245 N N . HIS A 1 296 ? 7.823 5.766 -5.015 1.00 97.69 296 HIS A N 1
ATOM 2246 C CA . HIS A 1 296 ? 7.862 5.308 -6.408 1.00 97.69 296 HIS A CA 1
ATOM 2247 C C . HIS A 1 296 ? 8.503 6.363 -7.318 1.00 97.69 296 HIS A C 1
ATOM 2249 O O . HIS A 1 296 ? 8.609 7.536 -6.950 1.00 97.69 296 HIS A O 1
ATOM 2255 N N . GLY A 1 297 ? 8.917 5.948 -8.513 1.00 95.62 297 GLY A N 1
ATOM 2256 C CA . GLY A 1 297 ? 9.632 6.795 -9.468 1.00 95.62 297 GLY A CA 1
ATOM 2257 C C . GLY A 1 297 ? 11.135 6.882 -9.181 1.00 95.62 297 GLY A C 1
ATOM 2258 O O . GLY A 1 297 ? 11.581 6.707 -8.045 1.00 95.62 297 GLY A O 1
ATOM 2259 N N . GLN A 1 298 ? 11.914 7.148 -10.229 1.00 94.69 298 GLN A N 1
ATOM 2260 C CA . GLN A 1 298 ? 13.374 7.025 -10.253 1.00 94.69 298 GLN A CA 1
ATOM 2261 C C . GLN A 1 298 ? 14.043 8.114 -11.113 1.00 94.69 298 GLN A C 1
ATOM 2263 O O . GLN A 1 298 ? 13.386 8.891 -11.808 1.00 94.69 298 GLN A O 1
ATOM 2268 N N . GLY A 1 299 ? 15.377 8.182 -11.065 1.00 93.69 299 GLY A N 1
ATOM 2269 C CA . GLY A 1 299 ? 16.207 9.091 -11.868 1.00 93.69 299 GLY A CA 1
ATOM 2270 C C . GLY A 1 299 ? 16.312 10.521 -11.337 1.00 93.69 299 GLY A C 1
ATOM 2271 O O . GLY A 1 299 ? 17.250 11.255 -11.660 1.00 93.69 299 GLY A O 1
ATOM 2272 N N . ASN A 1 300 ? 15.377 10.892 -10.466 1.00 94.44 300 ASN A N 1
ATOM 2273 C CA . ASN A 1 300 ? 15.266 12.185 -9.803 1.00 94.44 300 ASN A CA 1
ATOM 2274 C C . ASN A 1 300 ? 16.477 12.532 -8.925 1.00 94.44 300 ASN A C 1
ATOM 2276 O O . ASN A 1 300 ? 17.425 11.753 -8.772 1.00 94.44 300 ASN A O 1
ATOM 2280 N N . ARG A 1 301 ? 16.438 13.708 -8.291 1.00 92.75 301 ARG A N 1
ATOM 2281 C CA . ARG A 1 301 ? 17.444 14.088 -7.295 1.00 92.75 301 ARG A CA 1
ATOM 2282 C C . ARG A 1 301 ? 17.526 13.021 -6.191 1.00 92.75 301 ARG A C 1
ATOM 2284 O O . ARG A 1 301 ? 16.508 12.577 -5.671 1.00 92.75 301 ARG A O 1
ATOM 2291 N N . PHE A 1 302 ? 18.741 12.575 -5.868 1.00 92.38 302 PHE A N 1
ATOM 2292 C CA . PHE A 1 302 ? 19.002 11.444 -4.955 1.00 92.38 302 PHE A CA 1
ATOM 2293 C C . PHE A 1 302 ? 18.321 10.107 -5.337 1.00 92.38 302 PHE A C 1
ATOM 2295 O O . PHE A 1 302 ? 18.215 9.222 -4.495 1.00 92.38 302 PHE A O 1
ATOM 2302 N N . ASN A 1 303 ? 17.889 9.940 -6.593 1.00 94.88 303 ASN A N 1
ATOM 2303 C CA . ASN A 1 303 ? 17.140 8.779 -7.091 1.00 94.88 303 ASN A CA 1
ATOM 2304 C C . ASN A 1 303 ? 15.794 8.524 -6.367 1.00 94.88 303 ASN A C 1
ATOM 2306 O O . ASN A 1 303 ? 15.355 7.384 -6.218 1.00 94.88 303 ASN A O 1
ATOM 2310 N N . CYS A 1 304 ? 15.140 9.590 -5.893 1.00 95.50 304 CYS A N 1
ATOM 2311 C CA . CYS A 1 304 ? 13.814 9.511 -5.277 1.00 95.50 304 CYS A CA 1
ATOM 2312 C C . CYS A 1 304 ? 12.694 9.147 -6.281 1.00 95.50 304 CYS A C 1
ATOM 2314 O O . CYS A 1 304 ? 12.841 9.387 -7.478 1.00 95.50 304 CYS A O 1
ATOM 2316 N N . ALA A 1 305 ? 11.534 8.648 -5.841 1.00 96.50 305 ALA A N 1
ATOM 2317 C CA . ALA A 1 305 ? 11.190 8.277 -4.462 1.00 96.50 305 ALA A CA 1
ATOM 2318 C C . ALA A 1 305 ? 11.283 6.762 -4.193 1.00 96.50 305 ALA A C 1
ATOM 2320 O O . ALA A 1 305 ? 11.124 6.352 -3.049 1.00 96.50 305 ALA A O 1
ATOM 2321 N N . GLU A 1 306 ? 11.598 5.937 -5.195 1.00 97.56 306 GLU A N 1
ATOM 2322 C CA . GLU A 1 306 ? 11.840 4.498 -5.017 1.00 97.56 306 GLU A CA 1
ATOM 2323 C C . GLU A 1 306 ? 13.133 4.217 -4.230 1.00 97.56 306 GLU A C 1
ATOM 2325 O O . GLU A 1 306 ? 13.115 3.476 -3.245 1.00 97.56 306 GLU A O 1
ATOM 2330 N N . PHE A 1 307 ? 14.250 4.841 -4.628 1.0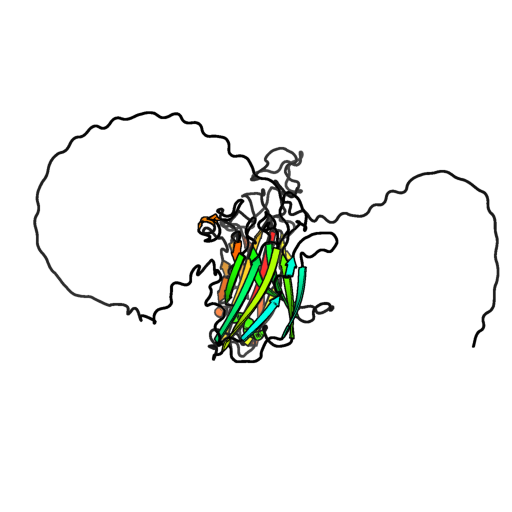0 96.75 307 PHE A N 1
ATOM 2331 C CA . PHE A 1 307 ? 15.600 4.508 -4.147 1.00 96.75 307 PHE A CA 1
ATOM 2332 C C . PHE A 1 307 ? 16.211 5.547 -3.190 1.00 96.75 307 PHE A C 1
ATOM 2334 O O . PHE A 1 307 ? 17.425 5.545 -2.976 1.00 96.75 307 PHE A O 1
ATOM 2341 N N . CYS A 1 308 ? 15.401 6.423 -2.591 1.00 95.00 308 CYS A N 1
ATOM 2342 C CA . CYS A 1 308 ? 15.862 7.386 -1.589 1.00 95.00 308 CYS A CA 1
ATOM 2343 C C . CYS A 1 308 ? 15.077 7.269 -0.273 1.00 95.00 308 CYS A C 1
ATOM 2345 O O . CYS A 1 308 ? 13.901 6.909 -0.271 1.00 95.00 308 CYS A O 1
ATOM 2347 N N . ARG A 1 309 ? 15.720 7.597 0.856 1.00 95.19 309 ARG A N 1
ATOM 2348 C CA . ARG A 1 309 ? 15.029 7.723 2.147 1.00 95.19 309 ARG A CA 1
ATOM 2349 C C . ARG A 1 309 ? 14.393 9.103 2.267 1.00 95.19 309 ARG A C 1
ATOM 2351 O O . ARG A 1 309 ? 15.102 10.107 2.194 1.00 95.19 309 ARG A O 1
ATOM 2358 N N . LEU A 1 310 ? 13.090 9.121 2.520 1.00 95.38 310 LEU A N 1
ATOM 2359 C CA . LEU A 1 310 ? 12.347 10.257 3.054 1.00 95.38 310 LEU A CA 1
ATOM 2360 C C . LEU A 1 310 ? 11.741 9.817 4.389 1.00 95.38 310 LEU A C 1
ATOM 2362 O O . LEU A 1 310 ? 11.332 8.666 4.534 1.00 95.38 310 LEU A O 1
ATOM 2366 N N . GLU A 1 311 ? 11.733 10.712 5.368 1.00 94.88 311 GLU A N 1
ATOM 2367 C CA . GLU A 1 311 ? 11.083 10.487 6.658 1.00 94.88 311 GLU A CA 1
ATOM 2368 C C . GLU A 1 311 ? 9.630 10.947 6.558 1.00 94.88 311 GLU A C 1
ATOM 2370 O O . GLU A 1 311 ? 9.352 12.026 6.040 1.00 94.88 311 GLU A O 1
ATOM 2375 N N . HIS A 1 312 ? 8.696 10.130 7.026 1.00 96.81 312 HIS A N 1
ATOM 2376 C CA . HIS A 1 312 ? 7.266 10.412 6.954 1.00 96.81 312 HIS A CA 1
ATOM 2377 C C . HIS A 1 312 ? 6.753 10.813 8.334 1.00 96.81 312 HIS A C 1
ATOM 2379 O O . HIS A 1 312 ? 7.171 10.233 9.332 1.00 96.81 312 HIS A O 1
ATOM 2385 N N . GLU A 1 313 ? 5.819 11.758 8.415 1.00 97.00 313 GLU A N 1
ATOM 2386 C CA . GLU A 1 313 ? 5.279 12.220 9.694 1.00 97.00 313 GLU A CA 1
ATOM 2387 C C . GLU A 1 313 ? 3.756 12.347 9.668 1.00 97.00 313 GLU A C 1
ATOM 2389 O O . GLU A 1 313 ? 3.176 12.850 8.707 1.00 97.00 313 GLU A O 1
ATOM 2394 N N . PHE A 1 314 ? 3.107 11.942 10.762 1.00 98.56 314 PHE A N 1
ATOM 2395 C CA . PHE A 1 314 ? 1.746 12.368 11.083 1.00 98.56 314 PHE A CA 1
ATOM 2396 C C . PHE A 1 314 ? 1.761 13.361 12.237 1.00 98.56 314 PHE A C 1
ATOM 2398 O O . PHE A 1 314 ? 2.362 13.090 13.273 1.00 98.56 314 PHE A O 1
ATOM 2405 N N . THR A 1 315 ? 1.021 14.462 12.116 1.00 98.56 315 THR A N 1
ATOM 2406 C CA . THR A 1 315 ? 0.721 15.332 13.261 1.00 98.56 315 THR A CA 1
ATOM 2407 C C . THR A 1 315 ? -0.728 15.118 13.697 1.00 98.56 315 THR A C 1
ATOM 2409 O O . THR A 1 315 ? -1.661 15.392 12.947 1.00 98.56 315 THR A O 1
ATOM 2412 N N . VAL A 1 316 ? -0.920 14.634 14.929 1.00 98.75 316 VAL A N 1
ATOM 2413 C CA . VAL A 1 316 ? -2.226 14.397 15.569 1.00 98.75 316 VAL A CA 1
ATOM 2414 C C . VAL A 1 316 ? -2.432 15.435 16.667 1.00 98.75 316 VAL A C 1
ATOM 2416 O O . VAL A 1 316 ? -1.685 15.451 17.645 1.00 98.75 316 VAL A O 1
ATOM 2419 N N . ASN A 1 317 ? -3.424 16.318 16.526 1.00 98.38 317 ASN A N 1
ATOM 2420 C CA . ASN A 1 317 ? -3.713 17.401 17.482 1.00 98.38 317 ASN A CA 1
ATOM 2421 C C . ASN A 1 317 ? -2.477 18.255 17.875 1.00 98.38 317 ASN A C 1
ATOM 2423 O O . ASN A 1 317 ? -2.391 18.760 18.994 1.00 98.38 317 ASN A O 1
ATOM 2427 N N . GLY A 1 318 ? -1.503 18.408 16.969 1.00 97.81 318 GLY A N 1
ATOM 2428 C CA . GLY A 1 318 ? -0.236 19.113 17.225 1.00 97.81 318 GLY A CA 1
ATOM 2429 C C . GLY A 1 318 ? 0.887 18.263 17.842 1.00 97.81 318 GLY A C 1
ATOM 2430 O O . GLY A 1 318 ? 1.930 18.813 18.184 1.00 97.81 318 GLY A O 1
ATOM 2431 N N . THR A 1 319 ? 0.699 16.948 17.986 1.00 98.56 319 THR A N 1
ATOM 2432 C CA . THR A 1 319 ? 1.744 15.985 18.383 1.00 98.56 319 THR A CA 1
ATOM 2433 C C . THR A 1 319 ? 2.261 15.245 17.151 1.00 98.56 319 THR A C 1
ATOM 2435 O O . THR A 1 319 ? 1.468 14.611 16.458 1.00 98.56 319 THR A O 1
ATOM 2438 N N . ALA A 1 320 ? 3.567 15.316 16.894 1.00 97.62 320 ALA A N 1
ATOM 2439 C CA . ALA A 1 320 ? 4.232 14.657 15.770 1.00 97.62 320 ALA A CA 1
ATOM 2440 C C . ALA A 1 320 ? 4.528 13.168 16.035 1.00 97.62 320 ALA A C 1
ATOM 2442 O O . ALA A 1 320 ? 4.872 12.782 17.155 1.00 97.62 320 ALA A O 1
ATOM 2443 N N . PHE A 1 321 ? 4.426 12.354 14.984 1.00 97.94 321 PHE A N 1
ATOM 2444 C CA . PHE A 1 321 ? 4.705 10.918 14.954 1.00 97.94 321 PHE A CA 1
ATOM 2445 C C . PHE A 1 321 ? 5.430 10.558 13.647 1.00 97.94 321 PHE A C 1
ATOM 2447 O O . PHE A 1 321 ? 4.791 10.335 12.615 1.00 97.94 321 PHE A O 1
ATOM 2454 N N . SER A 1 322 ? 6.759 10.522 13.698 1.00 96.00 322 SER A N 1
ATOM 2455 C CA . SER A 1 322 ? 7.641 10.315 12.540 1.00 96.00 322 SER A CA 1
ATOM 2456 C C . SER 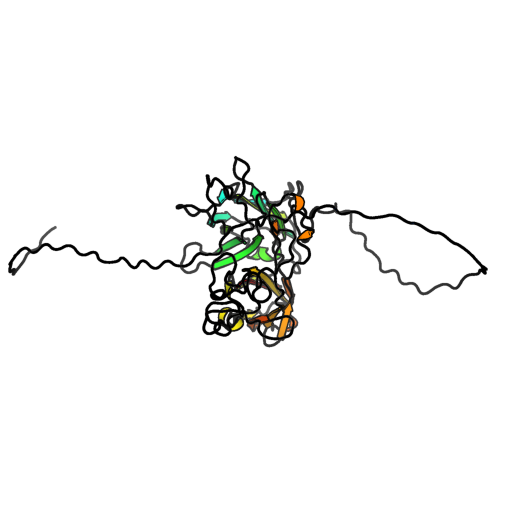A 1 322 ? 8.025 8.830 12.365 1.00 96.00 322 SER A C 1
ATOM 2458 O O . SER A 1 322 ? 8.127 8.091 13.349 1.00 96.00 322 SER A O 1
ATOM 2460 N N . PHE A 1 323 ? 8.215 8.364 11.125 1.00 95.56 323 PHE A N 1
ATOM 2461 C CA . PHE A 1 323 ? 8.627 6.992 10.794 1.00 95.56 323 PHE A CA 1
ATOM 2462 C C . PHE A 1 323 ? 9.410 6.905 9.468 1.00 95.56 323 PHE A C 1
ATOM 2464 O O . PHE A 1 323 ? 9.157 7.649 8.521 1.00 95.56 323 PHE A O 1
ATOM 2471 N N . ASP A 1 324 ? 10.334 5.942 9.385 1.00 94.56 324 ASP A N 1
ATOM 2472 C CA . ASP A 1 324 ? 11.068 5.583 8.162 1.00 94.56 324 ASP A CA 1
ATOM 2473 C C . ASP A 1 324 ? 10.515 4.250 7.608 1.00 94.56 324 ASP A C 1
ATOM 2475 O O . ASP A 1 324 ? 10.658 3.219 8.272 1.00 94.56 324 ASP A O 1
ATOM 2479 N N . PRO A 1 325 ? 9.862 4.225 6.427 1.00 95.12 325 PRO A N 1
ATOM 2480 C CA . PRO A 1 325 ? 9.398 2.992 5.792 1.00 95.12 325 PRO A CA 1
ATOM 2481 C C . PRO A 1 325 ? 10.508 2.257 5.016 1.00 95.12 325 PRO A C 1
ATOM 2483 O O . PRO A 1 325 ? 10.240 1.232 4.389 1.00 95.12 325 PRO A O 1
ATOM 2486 N N . TRP A 1 326 ? 11.742 2.767 4.983 1.00 96.88 326 TRP A N 1
ATOM 2487 C CA . TRP A 1 326 ? 12.815 2.204 4.167 1.00 96.88 326 TRP A CA 1
ATOM 2488 C C . TRP A 1 326 ? 13.140 0.742 4.488 1.00 96.88 326 TRP A C 1
ATOM 2490 O O . TRP A 1 326 ? 13.430 0.366 5.624 1.00 96.88 326 TRP A O 1
ATOM 2500 N N . ARG A 1 327 ? 13.202 -0.075 3.434 1.00 97.12 327 ARG A N 1
ATOM 2501 C CA . ARG A 1 327 ? 13.608 -1.478 3.483 1.00 97.12 327 ARG A CA 1
ATOM 2502 C C . ARG A 1 327 ? 15.026 -1.632 2.956 1.00 97.12 327 ARG A C 1
ATOM 2504 O O . ARG A 1 327 ? 15.280 -1.390 1.780 1.00 97.12 327 ARG A O 1
ATOM 2511 N N . ASP A 1 328 ? 15.952 -2.064 3.813 1.00 96.88 328 ASP A N 1
ATOM 2512 C CA . ASP A 1 328 ? 17.323 -2.451 3.434 1.00 96.88 328 ASP A CA 1
ATOM 2513 C C . ASP A 1 328 ? 17.538 -3.973 3.342 1.00 96.88 328 ASP A C 1
ATOM 2515 O O . ASP A 1 328 ? 18.648 -4.466 3.128 1.00 96.88 328 ASP A O 1
ATOM 2519 N N . ASP A 1 329 ? 16.450 -4.733 3.456 1.00 96.38 329 ASP A N 1
ATOM 2520 C CA . ASP A 1 329 ? 16.442 -6.183 3.555 1.00 96.38 329 ASP A CA 1
ATOM 2521 C C . ASP A 1 329 ? 16.079 -6.901 2.247 1.00 96.38 329 ASP A C 1
ATOM 2523 O O . ASP A 1 329 ? 16.136 -8.126 2.215 1.00 96.38 329 ASP A O 1
ATOM 2527 N N . CYS A 1 330 ? 15.775 -6.185 1.157 1.00 97.44 330 CYS A N 1
ATOM 2528 C CA . CYS A 1 330 ? 15.349 -6.766 -0.128 1.00 97.44 330 CYS A CA 1
ATOM 2529 C C . CYS A 1 330 ? 16.324 -7.816 -0.694 1.00 97.44 330 CYS A C 1
ATOM 2531 O O . CYS A 1 330 ? 15.902 -8.847 -1.218 1.00 97.44 330 CYS A O 1
ATOM 2533 N N . SER A 1 331 ? 17.630 -7.630 -0.477 1.00 96.56 331 SER A N 1
ATOM 2534 C CA . SER A 1 331 ? 18.688 -8.609 -0.782 1.00 96.56 331 SER A CA 1
ATOM 2535 C C . SER A 1 331 ? 18.548 -9.970 -0.073 1.00 96.56 331 SER A C 1
ATOM 2537 O O . SER A 1 331 ? 19.184 -10.939 -0.486 1.00 96.56 331 SER A O 1
ATOM 2539 N N . LYS A 1 332 ? 17.706 -10.060 0.965 1.00 95.75 332 LYS A N 1
ATOM 2540 C CA . LYS A 1 332 ? 17.396 -11.262 1.752 1.00 95.75 332 LYS A CA 1
ATOM 2541 C C . LYS A 1 332 ? 16.062 -11.911 1.349 1.00 95.75 332 LYS A C 1
ATOM 2543 O O . LYS A 1 332 ? 15.685 -12.892 1.988 1.00 95.75 332 LYS A O 1
ATOM 2548 N N . ASN A 1 333 ? 15.345 -11.398 0.336 1.00 95.62 333 ASN A N 1
ATOM 2549 C CA . ASN A 1 333 ? 14.053 -11.956 -0.085 1.00 95.62 333 ASN A CA 1
ATOM 2550 C C . ASN A 1 333 ? 14.206 -13.451 -0.473 1.00 95.62 333 ASN A C 1
ATOM 2552 O O . ASN A 1 333 ? 14.928 -13.752 -1.427 1.00 95.62 333 ASN A O 1
ATOM 2556 N N . PRO A 1 334 ? 13.503 -14.390 0.192 1.00 93.31 334 PRO A N 1
ATOM 2557 C CA . PRO A 1 334 ? 13.567 -15.829 -0.080 1.00 93.31 334 PRO A CA 1
ATOM 2558 C C . PRO A 1 334 ? 13.222 -16.260 -1.510 1.00 93.31 334 PRO A C 1
ATOM 2560 O O . PRO A 1 334 ? 13.737 -17.280 -1.969 1.00 93.31 334 PRO A O 1
ATOM 2563 N N . ILE A 1 335 ? 12.370 -15.513 -2.226 1.00 94.38 335 ILE A N 1
ATOM 2564 C CA . ILE A 1 335 ? 12.090 -15.777 -3.650 1.00 94.38 335 ILE A CA 1
ATOM 2565 C C . ILE A 1 335 ? 13.002 -14.983 -4.593 1.00 94.38 335 ILE A C 1
ATOM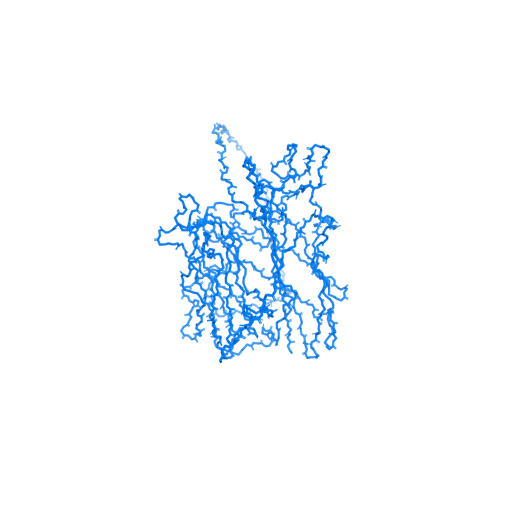 2567 O O . ILE A 1 335 ? 13.074 -15.306 -5.776 1.00 94.38 335 ILE A O 1
ATOM 2571 N N . GLY A 1 336 ? 13.755 -14.009 -4.072 1.00 93.56 336 GLY A N 1
ATOM 2572 C CA . GLY A 1 336 ? 14.723 -13.193 -4.806 1.00 93.56 336 GLY A CA 1
ATOM 2573 C C . GLY A 1 336 ? 15.680 -13.990 -5.703 1.00 93.56 336 GLY A C 1
ATOM 2574 O O . GLY A 1 336 ? 15.771 -13.671 -6.883 1.00 93.56 336 GLY A O 1
ATOM 2575 N N . PRO A 1 337 ? 16.323 -15.085 -5.246 1.00 95.50 337 PRO A N 1
ATOM 2576 C CA . PRO A 1 337 ? 17.192 -15.914 -6.093 1.00 95.50 337 PRO A CA 1
ATOM 2577 C C . PRO A 1 337 ? 16.532 -16.556 -7.329 1.00 95.50 337 PRO A C 1
ATOM 2579 O O . PRO A 1 337 ? 17.235 -17.190 -8.113 1.00 95.50 337 PRO A O 1
ATOM 2582 N N . LYS A 1 338 ? 15.208 -16.430 -7.494 1.00 94.69 338 LYS A N 1
ATOM 2583 C CA . LYS A 1 338 ? 14.445 -16.842 -8.682 1.00 94.69 338 LYS A CA 1
ATOM 2584 C C . LYS A 1 338 ? 13.966 -15.657 -9.536 1.00 94.69 338 LYS A C 1
ATOM 2586 O O . LYS A 1 338 ? 13.526 -15.885 -10.653 1.00 94.69 338 LYS A O 1
ATOM 2591 N N . GLN A 1 339 ? 14.009 -14.431 -9.010 1.00 95.44 339 GLN A N 1
ATOM 2592 C CA . GLN A 1 339 ? 13.577 -13.218 -9.705 1.00 95.44 339 GLN A CA 1
ATOM 2593 C C . GLN A 1 339 ? 14.639 -12.744 -10.701 1.00 95.44 339 GLN A C 1
ATOM 2595 O O . GLN A 1 339 ? 15.839 -12.763 -10.405 1.00 95.44 339 GLN A O 1
ATOM 2600 N N . ALA A 1 340 ? 14.182 -12.235 -11.844 1.00 87.12 340 ALA A N 1
ATOM 2601 C CA . ALA A 1 340 ? 14.985 -11.360 -12.694 1.00 87.12 340 ALA A CA 1
ATOM 2602 C C . ALA A 1 340 ? 15.127 -9.950 -12.066 1.00 87.12 340 ALA A C 1
ATOM 2604 O O . ALA A 1 340 ? 14.685 -9.702 -10.944 1.00 87.12 340 ALA A O 1
ATOM 2605 N N . GLY A 1 341 ? 15.754 -9.012 -12.780 1.00 92.50 341 GLY A N 1
ATOM 2606 C CA . GLY A 1 341 ? 15.731 -7.590 -12.418 1.00 92.50 341 GLY A CA 1
ATOM 2607 C C . GLY A 1 341 ? 16.444 -7.203 -11.114 1.00 92.50 341 GLY A C 1
ATOM 2608 O O . GLY A 1 341 ? 17.355 -7.873 -10.625 1.00 92.50 341 GLY A O 1
ATOM 2609 N N . THR A 1 342 ? 16.054 -6.052 -10.564 1.00 94.50 342 THR A N 1
ATOM 2610 C CA . THR A 1 342 ? 16.803 -5.296 -9.541 1.00 94.50 342 THR A CA 1
ATOM 2611 C C . THR A 1 342 ? 16.347 -5.572 -8.100 1.00 94.50 342 THR A C 1
ATOM 2613 O O . THR A 1 342 ? 16.532 -4.745 -7.202 1.00 94.50 342 THR A O 1
ATOM 2616 N N . TRP A 1 343 ? 15.770 -6.752 -7.843 1.00 96.75 343 TRP A N 1
ATOM 2617 C CA . TRP A 1 343 ? 15.119 -7.129 -6.575 1.00 96.75 343 TRP A CA 1
ATOM 2618 C C . TRP A 1 343 ? 15.974 -6.974 -5.309 1.00 96.75 343 TRP A C 1
ATOM 2620 O O . TRP A 1 343 ? 15.436 -6.848 -4.212 1.00 96.75 343 TRP A O 1
ATOM 2630 N N . LYS A 1 344 ? 17.306 -6.980 -5.438 1.00 97.25 344 LYS A N 1
ATOM 2631 C CA . LYS A 1 344 ? 18.245 -6.870 -4.309 1.00 97.25 344 LYS A CA 1
ATOM 2632 C C . LYS A 1 344 ? 18.308 -5.470 -3.700 1.00 97.25 344 LYS A C 1
ATOM 2634 O O . LYS A 1 344 ? 18.749 -5.347 -2.557 1.00 97.25 344 LYS A O 1
ATOM 2639 N N . PHE A 1 345 ? 17.948 -4.430 -4.455 1.00 97.12 345 PHE A N 1
ATOM 2640 C CA . PHE A 1 345 ? 18.134 -3.047 -4.022 1.00 97.12 345 PHE A CA 1
ATOM 2641 C C . PHE A 1 345 ? 17.072 -2.605 -3.018 1.00 97.12 345 PHE A C 1
ATOM 2643 O O . PHE A 1 345 ? 15.875 -2.824 -3.211 1.00 97.12 345 PHE A O 1
ATOM 2650 N N . SER A 1 346 ? 17.573 -1.959 -1.969 1.00 97.94 346 SER A N 1
ATOM 2651 C CA . SER A 1 346 ? 16.845 -1.301 -0.891 1.00 97.94 346 SER A CA 1
ATOM 2652 C C . SER A 1 346 ? 15.967 -0.154 -1.403 1.00 97.94 346 SER A C 1
ATOM 2654 O O . SER A 1 346 ? 16.397 0.579 -2.297 1.00 97.94 346 SER A O 1
ATOM 2656 N N . ARG A 1 347 ? 14.761 -0.002 -0.843 1.00 98.31 347 ARG A N 1
ATOM 2657 C CA . ARG A 1 347 ? 13.687 0.854 -1.384 1.00 98.31 347 ARG A CA 1
ATOM 2658 C C . ARG A 1 347 ? 12.775 1.441 -0.302 1.00 98.31 347 ARG A C 1
ATOM 2660 O O . ARG A 1 347 ? 12.685 0.918 0.810 1.00 98.31 347 ARG A O 1
ATOM 2667 N N . ALA A 1 348 ? 12.046 2.504 -0.635 1.00 97.62 348 ALA A N 1
ATOM 2668 C CA . ALA A 1 348 ? 11.115 3.183 0.268 1.00 97.62 348 ALA A CA 1
ATOM 2669 C C . ALA A 1 348 ? 9.783 2.416 0.449 1.00 97.62 348 ALA A C 1
ATOM 2671 O O . ALA A 1 348 ? 8.824 2.636 -0.292 1.00 97.62 348 ALA A O 1
ATOM 2672 N N . GLY A 1 349 ? 9.698 1.534 1.453 1.00 97.19 349 GLY A N 1
ATOM 2673 C CA . GLY A 1 349 ? 8.465 0.833 1.863 1.00 97.19 349 GLY A CA 1
ATOM 2674 C C . GLY A 1 349 ? 8.281 -0.591 1.330 1.00 97.19 349 GLY A C 1
ATOM 2675 O O . GLY A 1 349 ? 7.433 -1.330 1.831 1.00 97.19 349 GLY A O 1
ATOM 2676 N N . TRP A 1 350 ? 9.047 -1.020 0.326 1.00 98.00 350 TRP A N 1
ATOM 2677 C CA . TRP A 1 350 ? 8.766 -2.261 -0.406 1.00 98.00 350 TRP A CA 1
ATOM 2678 C C . TRP A 1 350 ? 10.016 -3.002 -0.880 1.00 98.00 350 TRP A C 1
ATOM 2680 O O . TRP A 1 350 ? 11.122 -2.483 -0.823 1.00 98.00 350 TRP A O 1
ATOM 2690 N N . CYS A 1 351 ? 9.813 -4.236 -1.340 1.00 98.25 351 CYS A N 1
ATOM 2691 C CA . CYS A 1 351 ? 10.785 -5.030 -2.085 1.00 98.25 351 CYS A CA 1
ATOM 2692 C C . CYS A 1 351 ? 10.028 -5.798 -3.184 1.00 98.25 351 CYS A C 1
ATOM 2694 O O . CYS A 1 351 ? 8.919 -6.263 -2.907 1.00 98.25 351 CYS A O 1
ATOM 2696 N N . PRO A 1 352 ? 10.601 -5.992 -4.384 1.00 98.25 352 PRO A N 1
ATOM 2697 C CA . PRO A 1 352 ? 10.016 -6.843 -5.422 1.00 98.25 352 PRO A CA 1
ATOM 2698 C C . PRO A 1 352 ? 9.723 -8.252 -4.908 1.00 98.25 352 PRO A C 1
ATOM 2700 O O . PRO A 1 352 ? 10.579 -8.880 -4.271 1.00 98.25 352 PRO A O 1
ATOM 2703 N N . GLY A 1 353 ? 8.510 -8.748 -5.158 1.00 97.19 353 GLY A N 1
ATOM 2704 C CA . GLY A 1 353 ? 8.063 -10.047 -4.662 1.00 97.19 353 GLY A CA 1
ATOM 2705 C C . GLY A 1 353 ? 7.857 -10.112 -3.149 1.00 97.19 353 GLY A C 1
ATOM 2706 O O . GLY A 1 353 ? 8.293 -11.086 -2.531 1.00 97.19 353 GLY A O 1
ATOM 2707 N N . ALA A 1 354 ? 7.267 -9.081 -2.538 1.00 96.88 354 ALA A N 1
ATOM 2708 C CA . ALA A 1 354 ? 6.993 -9.046 -1.101 1.00 96.88 354 ALA A CA 1
ATOM 2709 C C . ALA A 1 354 ? 5.773 -8.182 -0.732 1.00 96.88 354 ALA A C 1
ATOM 2711 O O . ALA A 1 354 ? 5.391 -7.257 -1.451 1.00 96.88 354 ALA A O 1
ATOM 2712 N N . TYR A 1 355 ? 5.212 -8.465 0.446 1.00 95.12 355 TYR A N 1
ATOM 2713 C CA . TYR A 1 355 ? 4.226 -7.631 1.137 1.00 95.12 355 TYR A CA 1
ATOM 2714 C C . TYR A 1 355 ? 4.822 -6.281 1.571 1.00 95.12 355 TYR A C 1
ATOM 2716 O O . TYR A 1 355 ? 5.945 -6.212 2.089 1.00 95.12 355 TYR A O 1
ATOM 2724 N N . THR A 1 356 ? 4.045 -5.207 1.422 1.00 96.19 356 THR A N 1
ATOM 2725 C CA . THR A 1 356 ? 4.301 -3.912 2.061 1.00 96.19 356 THR A CA 1
ATOM 2726 C C . THR A 1 356 ? 3.798 -3.971 3.503 1.00 96.19 356 THR A C 1
ATOM 2728 O O . THR A 1 356 ? 2.604 -3.821 3.763 1.00 96.19 356 THR A O 1
ATOM 2731 N N . MET A 1 357 ? 4.710 -4.184 4.455 1.00 92.62 357 MET A N 1
ATOM 2732 C CA . MET A 1 357 ? 4.365 -4.192 5.878 1.00 92.62 357 MET A CA 1
ATOM 2733 C C . MET A 1 357 ? 3.805 -2.832 6.330 1.00 92.62 357 MET A C 1
ATOM 2735 O O . MET A 1 357 ? 4.466 -1.816 6.116 1.00 92.62 357 MET A O 1
ATOM 2739 N N . PRO A 1 358 ? 2.644 -2.789 7.008 1.00 95.56 358 PRO A N 1
ATOM 2740 C CA . PRO A 1 358 ? 2.127 -1.559 7.583 1.00 95.56 358 PRO A CA 1
ATOM 2741 C C . PRO A 1 358 ? 2.891 -1.148 8.844 1.00 95.56 358 PRO A C 1
ATOM 2743 O O . PRO A 1 358 ? 3.084 -1.962 9.751 1.00 95.56 358 PRO A O 1
ATOM 2746 N N . THR A 1 359 ? 3.222 0.135 8.961 1.00 97.12 359 THR A N 1
ATOM 2747 C CA . THR A 1 359 ? 3.644 0.737 10.232 1.00 97.12 359 THR A CA 1
ATOM 2748 C C . THR A 1 359 ? 2.422 0.886 11.142 1.00 97.12 359 THR A C 1
ATOM 2750 O O . THR A 1 359 ? 1.364 1.334 10.694 1.00 97.12 359 THR A O 1
ATOM 2753 N N . ILE A 1 360 ? 2.555 0.516 12.420 1.00 97.62 360 ILE A N 1
ATOM 2754 C CA . ILE A 1 360 ? 1.536 0.754 13.453 1.00 97.62 360 ILE A CA 1
ATOM 2755 C C . ILE A 1 360 ? 2.047 1.845 14.395 1.00 97.62 360 ILE A C 1
ATOM 2757 O O . ILE A 1 360 ? 3.086 1.670 15.029 1.00 97.62 360 ILE A O 1
ATOM 2761 N N . ILE A 1 361 ? 1.316 2.954 14.493 1.00 98.56 361 ILE A N 1
ATOM 2762 C CA . ILE A 1 361 ? 1.650 4.108 15.338 1.00 98.56 361 ILE A CA 1
ATOM 2763 C C . ILE A 1 361 ? 0.586 4.225 16.433 1.00 98.56 361 ILE A C 1
ATOM 2765 O O . ILE A 1 361 ? -0.579 4.455 16.119 1.00 98.56 361 ILE A O 1
ATOM 2769 N N . ASP A 1 362 ? 0.955 4.083 17.709 1.00 98.44 362 ASP A N 1
ATOM 2770 C CA . ASP A 1 362 ? 0.035 4.343 18.827 1.00 98.44 362 ASP A CA 1
ATOM 2771 C C . ASP A 1 362 ? -0.100 5.859 19.044 1.00 98.44 362 ASP A C 1
ATOM 2773 O O . ASP A 1 362 ? 0.856 6.532 19.427 1.00 98.44 362 ASP A O 1
ATOM 2777 N N . ILE A 1 363 ? -1.299 6.391 18.798 1.00 98.69 363 ILE A N 1
ATOM 2778 C CA . ILE A 1 363 ? -1.626 7.819 18.926 1.00 98.69 363 ILE A CA 1
ATOM 2779 C C . ILE A 1 363 ? -2.510 8.105 20.150 1.00 98.69 363 ILE A C 1
ATOM 2781 O O . ILE A 1 363 ? -3.016 9.216 20.305 1.00 98.69 363 ILE A O 1
ATOM 2785 N N . THR A 1 364 ? -2.703 7.125 21.042 1.00 98.50 364 THR A N 1
ATOM 2786 C CA . THR A 1 364 ? -3.633 7.194 22.186 1.00 98.50 364 THR A CA 1
ATOM 2787 C C . THR A 1 364 ? -3.374 8.393 23.095 1.00 98.50 364 THR A C 1
ATOM 2789 O O . THR A 1 364 ? -4.319 8.997 23.594 1.00 98.50 364 THR A O 1
ATOM 2792 N N . GLY A 1 365 ? -2.107 8.775 23.286 1.00 98.44 365 GLY A N 1
ATOM 2793 C CA . GLY A 1 365 ? -1.729 9.942 24.091 1.00 98.44 365 GLY A CA 1
ATOM 2794 C C . GLY A 1 365 ? -2.028 11.302 23.444 1.00 98.44 365 GLY A C 1
ATOM 2795 O O . GLY A 1 365 ? -2.056 12.304 24.153 1.00 98.44 365 GLY A O 1
ATOM 2796 N N . ALA A 1 366 ? -2.263 11.345 22.128 1.00 98.56 366 ALA A N 1
ATOM 2797 C CA . ALA A 1 366 ? -2.541 12.566 21.368 1.00 98.56 366 ALA A CA 1
ATOM 2798 C C . ALA A 1 366 ? -4.039 12.777 21.069 1.00 98.56 366 ALA A C 1
ATOM 2800 O O . ALA A 1 366 ? -4.420 13.818 20.535 1.00 98.56 366 ALA A O 1
ATOM 2801 N N . VAL A 1 367 ? -4.908 11.819 21.413 1.00 98.50 367 VAL A N 1
ATOM 2802 C CA . VAL A 1 367 ? -6.358 11.889 21.170 1.00 98.50 367 VAL A CA 1
ATOM 2803 C C . VAL A 1 367 ? -7.163 11.905 22.469 1.00 98.50 367 VAL A C 1
ATOM 2805 O O . VAL A 1 367 ? -6.773 11.309 23.468 1.00 98.50 367 VAL A O 1
ATOM 2808 N N . GLN A 1 368 ? -8.331 12.554 22.453 1.00 98.06 368 GLN A N 1
ATOM 2809 C CA . GLN A 1 368 ? -9.249 12.575 23.592 1.00 98.06 368 GLN A CA 1
ATOM 2810 C C . GLN A 1 368 ? -10.571 11.867 23.240 1.00 98.06 368 GLN A C 1
ATOM 2812 O O . GLN A 1 368 ? -11.300 12.345 22.368 1.00 98.06 368 GLN A O 1
ATOM 2817 N N . PRO A 1 369 ? -10.936 10.766 23.927 1.00 98.06 369 PRO A N 1
ATOM 2818 C CA . PRO A 1 369 ? -12.228 10.111 23.743 1.00 98.06 369 PRO A CA 1
ATOM 2819 C C . PRO A 1 369 ? -13.406 11.070 23.962 1.00 98.06 369 PRO A C 1
ATOM 2821 O O . PRO A 1 369 ? -13.484 11.777 24.968 1.00 98.06 369 PRO A O 1
ATOM 2824 N N . GLY A 1 370 ? -14.339 11.080 23.011 1.00 98.06 370 GLY A N 1
ATOM 2825 C CA . GLY A 1 370 ? -15.497 11.973 22.987 1.00 98.06 370 GLY A CA 1
ATOM 2826 C C . GLY A 1 370 ? -15.236 13.353 22.371 1.00 98.06 370 GLY A C 1
ATOM 2827 O O . GLY A 1 370 ? -16.120 14.201 22.457 1.00 98.06 370 GLY A O 1
ATOM 2828 N N . GLN A 1 371 ? -14.062 13.587 21.777 1.00 98.44 371 GLN A N 1
ATOM 2829 C CA . GLN A 1 371 ? -13.716 14.806 21.035 1.00 98.44 371 GLN A CA 1
ATOM 2830 C C . GLN A 1 371 ? -13.335 14.481 19.585 1.00 98.44 371 GLN A C 1
ATOM 2832 O O . GLN A 1 371 ? -13.038 13.335 19.243 1.00 98.44 371 GLN A O 1
ATOM 2837 N N . GLU A 1 372 ? -13.330 15.499 18.728 1.00 98.38 372 GLU A N 1
ATOM 2838 C CA . GLU A 1 372 ? -12.687 15.408 17.417 1.00 98.38 372 GLU A CA 1
ATOM 2839 C C . GLU A 1 372 ? -11.160 15.455 17.565 1.00 98.38 372 GLU A C 1
ATOM 2841 O O . GLU A 1 372 ? -10.629 16.155 18.428 1.00 98.38 372 GLU A O 1
ATOM 2846 N N . ALA A 1 373 ? -10.458 14.717 16.708 1.00 98.50 373 ALA A N 1
ATOM 2847 C CA . ALA A 1 373 ? -9.021 14.829 16.509 1.00 98.50 373 ALA A CA 1
ATOM 2848 C C . ALA A 1 373 ? -8.732 15.313 15.084 1.00 98.50 373 ALA A C 1
ATOM 2850 O O . ALA A 1 373 ? -9.357 14.836 14.131 1.00 98.50 373 ALA A O 1
ATOM 2851 N N . THR A 1 374 ? -7.777 16.230 14.938 1.00 98.69 374 THR A N 1
ATOM 2852 C CA . THR A 1 374 ? -7.203 16.608 13.642 1.00 98.69 374 THR A CA 1
ATOM 2853 C C . THR A 1 374 ? -5.931 15.812 13.386 1.00 98.69 374 THR A C 1
ATOM 2855 O O . THR A 1 374 ? -5.118 15.609 14.290 1.00 98.69 374 THR A O 1
ATOM 2858 N N . ILE A 1 375 ? -5.773 15.340 12.152 1.00 98.81 375 ILE A N 1
ATOM 2859 C CA . ILE A 1 375 ? -4.646 14.520 11.710 1.00 98.81 375 ILE A CA 1
ATOM 2860 C C . ILE A 1 375 ? -4.169 15.067 10.361 1.00 98.81 375 ILE A C 1
ATOM 2862 O O . ILE A 1 375 ? -4.965 15.202 9.430 1.00 98.81 375 ILE A O 1
ATOM 2866 N N . THR A 1 376 ? -2.883 15.383 10.249 1.00 98.56 376 THR A N 1
ATOM 2867 C CA . THR A 1 376 ? -2.200 15.708 8.984 1.00 98.56 376 THR A CA 1
ATOM 2868 C C . THR A 1 376 ? -1.092 14.695 8.711 1.00 98.56 376 THR A C 1
ATOM 2870 O O . THR A 1 376 ? -0.682 13.968 9.616 1.00 98.56 376 THR A O 1
ATOM 2873 N N . TYR A 1 377 ? -0.622 14.652 7.466 1.00 98.25 377 TYR A N 1
ATOM 2874 C CA . TYR A 1 377 ? 0.489 13.824 6.997 1.00 98.25 377 TYR A CA 1
ATOM 2875 C C . TYR A 1 377 ? 1.469 14.698 6.205 1.00 98.25 377 TYR A C 1
ATOM 2877 O O . TYR A 1 377 ? 1.017 15.575 5.468 1.00 98.25 377 TYR A O 1
ATOM 2885 N N . ASP A 1 378 ? 2.770 14.442 6.329 1.00 96.00 378 ASP A N 1
ATOM 2886 C CA . ASP A 1 378 ? 3.821 15.083 5.533 1.00 96.00 378 ASP A CA 1
ATOM 2887 C C . ASP A 1 378 ? 5.025 14.138 5.303 1.00 96.00 378 ASP A C 1
ATOM 2889 O O . ASP A 1 378 ? 5.097 13.050 5.884 1.00 96.00 378 ASP A O 1
ATOM 2893 N N . SER A 1 379 ? 5.981 14.543 4.461 1.00 94.00 379 SER A N 1
ATOM 2894 C CA . SER A 1 379 ? 7.234 13.807 4.222 1.00 94.00 379 SER A CA 1
ATOM 2895 C C . SER A 1 379 ? 8.440 14.735 4.033 1.00 94.00 379 SER A C 1
ATOM 2897 O O . SER A 1 379 ? 8.442 15.597 3.153 1.00 94.00 379 SER A O 1
ATOM 2899 N N . MET A 1 380 ? 9.498 14.510 4.809 1.00 89.00 380 MET A N 1
ATOM 2900 C CA . MET A 1 380 ? 10.709 15.330 4.871 1.00 89.00 380 MET A CA 1
ATOM 2901 C C . MET A 1 380 ? 11.955 14.594 4.360 1.00 89.00 380 MET A C 1
ATOM 2903 O O . MET A 1 380 ? 12.044 13.367 4.338 1.00 89.00 380 MET A O 1
ATOM 2907 N N . SER A 1 381 ? 12.983 15.359 3.999 1.00 85.38 381 SER A N 1
ATOM 2908 C CA . SER A 1 381 ? 14.337 14.841 3.822 1.00 85.38 381 SER A CA 1
ATOM 2909 C C . SER A 1 381 ? 14.981 14.535 5.192 1.00 85.38 381 SER A C 1
ATOM 2911 O O . SER A 1 381 ? 14.871 15.375 6.090 1.00 85.38 381 SER A O 1
ATOM 2913 N N . PRO A 1 382 ? 15.744 13.429 5.360 1.00 73.25 382 PRO A N 1
ATOM 2914 C CA . PRO A 1 382 ? 16.371 13.034 6.639 1.00 73.25 382 PRO A CA 1
ATOM 2915 C C . PRO A 1 382 ? 17.371 14.032 7.262 1.00 73.25 382 PRO A C 1
ATOM 2917 O O . PRO A 1 382 ? 17.925 13.785 8.332 1.00 73.25 382 PRO A O 1
ATOM 2920 N N . ILE A 1 383 ? 17.640 15.160 6.599 1.00 72.38 383 ILE A N 1
ATOM 2921 C CA . ILE A 1 383 ? 18.436 16.282 7.120 1.00 72.38 383 ILE A CA 1
ATOM 2922 C C . ILE A 1 383 ? 17.571 17.417 7.707 1.00 72.38 383 ILE A C 1
ATOM 2924 O O . ILE A 1 383 ? 18.087 18.509 7.926 1.00 72.38 383 ILE A O 1
ATOM 2928 N N . HIS A 1 384 ? 16.293 17.139 7.996 1.00 62.62 384 HIS A N 1
ATOM 2929 C CA . HIS A 1 384 ? 15.285 18.055 8.553 1.00 62.62 384 HIS A CA 1
ATOM 2930 C C . HIS A 1 384 ? 14.962 19.250 7.638 1.00 62.62 384 HIS A C 1
ATOM 2932 O O . HIS A 1 384 ? 15.366 20.389 7.878 1.00 62.62 384 HIS A O 1
ATOM 2938 N N . GLY A 1 385 ? 14.194 18.977 6.585 1.00 77.94 385 GLY A N 1
ATOM 2939 C CA . GLY A 1 385 ? 13.596 19.983 5.706 1.00 77.94 385 GLY A CA 1
ATOM 2940 C C . GLY A 1 385 ? 12.798 19.334 4.578 1.00 77.94 385 GLY A C 1
ATOM 2941 O O . GLY A 1 385 ? 12.922 18.130 4.350 1.00 77.94 385 GLY A O 1
ATOM 2942 N N . GLU A 1 386 ? 11.995 20.116 3.860 1.00 84.00 386 GLU A N 1
ATOM 2943 C CA . GLU A 1 386 ? 11.278 19.641 2.671 1.00 84.00 386 GLU A CA 1
ATOM 2944 C C . GLU A 1 386 ? 12.255 19.041 1.644 1.00 84.00 386 GLU A C 1
ATOM 2946 O O . GLU A 1 386 ? 13.332 19.586 1.374 1.00 84.00 386 GLU A O 1
ATOM 2951 N N . TYR A 1 387 ? 11.891 17.899 1.058 1.00 92.19 387 TYR A N 1
ATOM 2952 C CA . TYR A 1 387 ? 12.606 17.386 -0.104 1.00 92.19 387 TYR A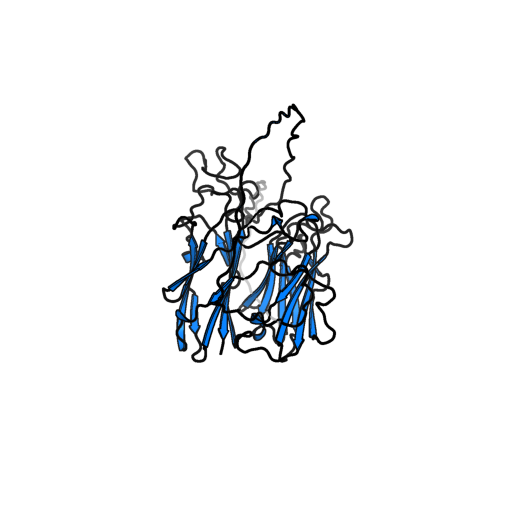 CA 1
ATOM 2953 C C . TYR A 1 387 ? 12.214 18.210 -1.334 1.00 92.19 387 TYR A C 1
ATOM 2955 O O . TYR A 1 387 ? 11.038 18.285 -1.670 1.00 92.19 387 TYR A O 1
ATOM 2963 N N . GLU A 1 388 ? 13.204 18.769 -2.034 1.00 93.31 388 GLU A N 1
ATOM 2964 C CA . GLU A 1 388 ? 13.034 19.307 -3.387 1.00 93.31 388 GLU A CA 1
ATOM 2965 C C . GLU A 1 388 ? 13.703 18.383 -4.413 1.00 93.31 388 GLU A C 1
ATOM 2967 O O . GLU A 1 388 ? 14.903 18.088 -4.310 1.00 93.31 388 GLU A O 1
ATOM 2972 N N . ASN A 1 389 ? 12.939 18.003 -5.442 1.00 94.00 389 ASN A N 1
ATOM 2973 C CA . ASN A 1 389 ? 13.435 17.353 -6.645 1.00 94.00 389 ASN A CA 1
ATOM 2974 C C . ASN A 1 389 ? 13.894 18.410 -7.659 1.00 94.00 389 ASN A C 1
ATOM 2976 O O . ASN A 1 389 ? 13.074 19.034 -8.328 1.00 94.00 389 ASN A O 1
ATOM 2980 N N . THR A 1 390 ? 15.207 18.560 -7.830 1.00 93.38 390 THR A N 1
ATOM 2981 C CA . THR A 1 390 ? 15.829 19.443 -8.837 1.00 93.38 390 THR A CA 1
ATOM 2982 C C . THR A 1 390 ? 15.923 18.805 -10.232 1.00 93.38 390 THR A C 1
ATOM 2984 O O . THR A 1 390 ? 16.713 19.251 -11.063 1.00 93.38 390 THR A O 1
ATOM 2987 N N . CYS A 1 391 ? 15.152 17.741 -10.472 1.00 93.88 391 CYS A N 1
ATOM 2988 C CA . CYS A 1 391 ? 15.106 16.939 -11.696 1.00 93.88 391 CYS A CA 1
ATOM 2989 C C . CYS A 1 391 ? 13.646 16.690 -12.097 1.00 93.88 391 CYS A C 1
ATOM 2991 O O . CYS A 1 391 ? 13.153 15.563 -12.070 1.00 93.88 391 CYS A O 1
ATOM 2993 N N . ARG A 1 392 ? 12.950 17.793 -12.381 1.00 93.50 392 ARG A N 1
ATOM 2994 C CA . ARG A 1 392 ? 11.542 17.876 -12.788 1.00 93.50 392 ARG A CA 1
ATOM 2995 C C . ARG A 1 392 ? 11.391 19.003 -13.830 1.00 93.50 392 ARG A C 1
ATOM 2997 O O . ARG A 1 392 ? 12.243 19.896 -13.835 1.00 93.50 392 ARG A O 1
ATOM 3004 N N . PRO A 1 393 ? 10.326 19.028 -14.655 1.00 92.06 393 PRO A N 1
ATOM 3005 C CA . PRO A 1 393 ? 10.248 19.894 -15.838 1.00 92.06 393 PRO A CA 1
ATOM 3006 C C . PRO A 1 393 ? 10.472 21.402 -15.626 1.00 92.06 393 PRO A C 1
ATOM 3008 O O . PRO A 1 393 ? 11.024 22.053 -16.505 1.00 92.06 393 PRO A O 1
ATOM 3011 N N . ASP A 1 394 ? 10.064 21.986 -14.494 1.00 90.50 394 ASP A N 1
ATOM 3012 C CA . ASP A 1 394 ? 10.189 23.432 -14.231 1.00 90.50 394 ASP A CA 1
ATOM 3013 C C . ASP A 1 394 ? 11.470 23.834 -13.469 1.00 90.50 394 ASP A C 1
ATOM 3015 O O . ASP A 1 394 ? 11.701 25.023 -13.252 1.00 90.50 394 ASP A O 1
ATOM 3019 N N . ALA A 1 395 ? 12.317 22.873 -13.079 1.00 92.81 395 ALA A N 1
ATOM 3020 C CA . ALA A 1 395 ? 13.503 23.104 -12.243 1.00 92.81 395 ALA A CA 1
ATOM 3021 C C . ALA A 1 395 ? 14.810 23.364 -13.028 1.00 92.81 395 ALA A C 1
ATOM 3023 O O . ALA A 1 395 ? 15.878 23.505 -12.426 1.00 92.81 395 ALA A O 1
ATOM 3024 N N . GLY A 1 396 ? 14.749 23.389 -14.363 1.00 91.56 396 GLY A N 1
ATOM 3025 C CA . GLY A 1 396 ? 15.918 23.511 -15.235 1.00 91.56 396 GLY A CA 1
ATOM 3026 C C . GLY A 1 396 ? 16.507 24.918 -15.363 1.00 91.56 396 GLY A C 1
ATOM 3027 O O . GLY A 1 396 ? 15.860 25.932 -15.100 1.00 91.56 396 GLY A O 1
ATOM 3028 N N . ASP A 1 397 ? 17.751 24.988 -15.843 1.00 92.38 397 ASP A N 1
ATOM 3029 C CA . ASP A 1 397 ? 18.341 26.238 -16.330 1.00 92.38 397 ASP A CA 1
ATOM 3030 C C . ASP A 1 397 ? 17.730 26.691 -17.681 1.00 92.38 397 ASP A C 1
ATOM 3032 O O . ASP A 1 397 ? 16.839 26.057 -18.248 1.00 92.38 397 ASP A O 1
ATOM 3036 N N . ALA A 1 398 ? 18.251 27.781 -18.256 1.00 91.62 398 ALA A N 1
ATOM 3037 C CA . ALA A 1 398 ? 17.794 28.316 -19.547 1.00 91.62 398 ALA A CA 1
ATOM 3038 C C . ALA A 1 398 ? 17.983 27.373 -20.765 1.00 91.62 398 ALA A C 1
ATOM 3040 O O . ALA A 1 398 ? 17.533 27.705 -21.861 1.00 91.62 398 ALA A O 1
ATOM 3041 N N . ASN A 1 399 ? 18.638 26.221 -20.591 1.00 89.44 399 ASN A N 1
ATOM 3042 C CA . ASN A 1 399 ? 18.823 25.154 -21.578 1.00 89.44 399 ASN A CA 1
ATOM 3043 C C . ASN A 1 399 ? 17.991 23.898 -21.232 1.00 89.44 399 ASN A C 1
ATOM 3045 O O . ASN A 1 399 ? 18.264 22.821 -21.762 1.00 89.44 399 ASN A O 1
ATOM 3049 N N . ASN A 1 400 ? 17.024 24.019 -20.312 1.00 90.94 400 ASN A N 1
ATOM 3050 C CA . ASN A 1 400 ? 16.306 22.912 -19.676 1.00 90.94 400 ASN A CA 1
ATOM 3051 C C . ASN A 1 400 ? 17.257 21.875 -19.041 1.00 90.94 400 ASN A C 1
ATOM 3053 O O . ASN A 1 400 ? 17.069 20.664 -19.181 1.00 90.94 400 ASN A O 1
ATOM 3057 N N . LYS A 1 401 ? 18.346 22.340 -18.405 1.00 93.69 401 LYS A N 1
ATOM 3058 C CA . LYS A 1 401 ? 19.289 21.471 -17.694 1.00 93.69 401 LYS A CA 1
ATOM 3059 C C . LYS A 1 401 ? 18.994 21.411 -16.198 1.00 93.69 401 LYS A C 1
ATOM 3061 O O . LYS A 1 401 ? 19.143 22.407 -15.492 1.00 93.69 401 LYS A O 1
ATOM 3066 N N . CYS A 1 402 ? 18.695 20.209 -15.727 1.00 93.50 402 CYS A N 1
ATOM 3067 C CA . CYS A 1 402 ? 18.539 19.852 -14.324 1.00 93.50 402 CYS A CA 1
ATOM 3068 C C . CYS A 1 402 ? 19.850 19.294 -13.743 1.00 93.50 402 CYS A C 1
ATOM 3070 O O . CYS A 1 402 ? 20.711 18.787 -14.472 1.00 93.50 402 CYS A O 1
ATOM 3072 N N . VAL A 1 403 ? 20.028 19.418 -12.423 1.00 87.81 403 VAL A N 1
ATOM 3073 C CA . VAL A 1 403 ? 21.302 19.152 -11.728 1.00 87.81 403 VAL A CA 1
ATOM 3074 C C . VAL A 1 403 ? 21.082 18.260 -10.507 1.00 87.81 403 VAL A C 1
ATOM 3076 O O . VAL A 1 403 ? 20.156 18.477 -9.729 1.00 87.81 403 VAL A O 1
ATOM 3079 N N . GLY A 1 404 ? 21.979 17.287 -10.306 1.00 88.00 404 GLY A N 1
ATOM 3080 C CA . GLY A 1 404 ? 21.909 16.330 -9.191 1.00 88.00 404 GLY A CA 1
ATOM 3081 C C . GLY A 1 404 ? 21.057 15.092 -9.487 1.00 88.00 404 GLY A C 1
ATOM 3082 O O . GLY A 1 404 ? 20.677 14.378 -8.560 1.00 88.00 404 GLY A O 1
ATOM 3083 N N . CYS A 1 405 ? 20.760 14.862 -10.764 1.00 92.19 405 CYS A N 1
ATOM 3084 C CA . CYS A 1 405 ? 19.941 13.768 -11.268 1.00 92.19 405 CYS A CA 1
ATOM 3085 C C . CYS A 1 405 ? 20.735 12.461 -11.315 1.00 92.19 405 CYS A C 1
ATOM 3087 O O . CYS A 1 405 ? 21.941 12.474 -11.574 1.00 92.19 405 CYS A O 1
ATOM 3089 N N . ALA A 1 406 ? 20.072 11.334 -11.058 1.00 92.69 406 ALA A N 1
ATOM 3090 C CA . ALA A 1 406 ? 20.750 10.053 -10.885 1.00 92.69 406 ALA A CA 1
ATOM 3091 C C . ALA A 1 406 ? 21.223 9.425 -12.208 1.00 92.69 406 ALA A C 1
ATOM 3093 O O . ALA A 1 406 ? 22.285 8.806 -12.225 1.00 92.69 406 ALA A O 1
ATOM 3094 N N . PHE A 1 407 ? 20.466 9.592 -13.302 1.00 89.69 407 PHE A N 1
ATOM 3095 C CA . PHE A 1 407 ? 20.714 8.869 -14.560 1.00 89.69 407 PHE A CA 1
ATOM 3096 C C . PHE A 1 407 ? 21.149 9.759 -15.733 1.00 89.69 407 PHE A C 1
ATOM 3098 O O . PHE A 1 407 ? 22.085 9.388 -16.438 1.00 89.69 407 PHE A O 1
ATOM 3105 N N . ASP A 1 408 ? 20.548 10.940 -15.929 1.00 84.12 408 ASP A N 1
ATOM 3106 C CA . ASP A 1 408 ? 20.976 11.887 -16.969 1.00 84.12 408 ASP A CA 1
ATOM 3107 C C . ASP A 1 408 ? 21.400 13.245 -16.389 1.00 84.12 408 ASP A C 1
ATOM 3109 O O . ASP A 1 408 ? 20.698 13.859 -15.592 1.00 84.12 408 ASP A O 1
ATOM 3113 N N . ASN A 1 409 ? 22.563 13.731 -16.822 1.00 82.88 409 ASN A N 1
ATOM 3114 C CA . ASN A 1 409 ? 23.117 15.047 -16.494 1.00 82.88 409 ASN A CA 1
ATOM 3115 C C . ASN A 1 409 ? 23.520 15.820 -17.771 1.00 82.88 409 ASN A C 1
ATOM 3117 O O . ASN A 1 409 ? 24.456 16.628 -17.746 1.00 82.88 409 ASN A O 1
ATOM 3121 N N . SER A 1 410 ? 22.848 15.554 -18.898 1.00 87.56 410 SER A N 1
ATOM 3122 C CA . SER A 1 410 ? 22.979 16.244 -20.187 1.00 87.56 410 SER A CA 1
ATOM 3123 C C . SER A 1 410 ? 22.354 17.656 -20.149 1.00 87.56 410 SER A C 1
ATOM 3125 O O . SER A 1 410 ? 22.492 18.354 -19.146 1.00 87.56 410 SER A O 1
ATOM 3127 N N . ALA A 1 411 ? 21.771 18.151 -21.241 1.00 86.75 411 ALA A N 1
ATOM 3128 C CA . ALA A 1 411 ? 20.959 19.370 -21.268 1.00 86.75 411 ALA A CA 1
ATOM 3129 C C . ALA A 1 411 ? 19.657 19.043 -22.012 1.00 86.75 411 ALA A C 1
ATOM 3131 O O . ALA A 1 411 ? 19.711 18.384 -23.050 1.00 86.75 411 ALA A O 1
ATOM 3132 N N . GLY A 1 412 ? 18.512 19.469 -21.474 1.00 86.56 412 GLY A N 1
ATOM 3133 C CA . GLY A 1 412 ? 17.201 18.907 -21.819 1.00 86.56 412 GLY A CA 1
ATOM 3134 C C . GLY A 1 412 ? 16.781 17.718 -20.941 1.00 86.56 412 GLY A C 1
ATOM 3135 O O . GLY A 1 412 ? 15.851 17.007 -21.300 1.00 86.56 412 GLY A O 1
ATOM 3136 N N . ASN A 1 413 ? 17.458 17.481 -19.811 1.00 90.12 413 ASN A N 1
ATOM 3137 C CA . ASN A 1 413 ? 17.263 16.316 -18.936 1.00 90.12 413 ASN A CA 1
ATOM 3138 C C . ASN A 1 413 ? 16.181 16.500 -17.849 1.00 90.12 413 ASN A C 1
ATOM 3140 O O . ASN A 1 413 ? 16.046 15.639 -16.989 1.00 90.12 413 ASN A O 1
ATOM 3144 N N . CYS A 1 414 ? 15.439 17.611 -17.831 1.00 91.88 414 CYS A N 1
ATOM 3145 C CA . CYS A 1 414 ? 14.406 17.857 -16.813 1.00 91.88 414 CYS A CA 1
ATOM 3146 C C . CYS A 1 414 ? 13.071 17.139 -17.064 1.00 91.88 414 CYS A C 1
ATOM 3148 O O . CYS A 1 414 ? 12.251 17.035 -16.151 1.00 91.88 414 CYS A O 1
ATOM 3150 N N . ASP A 1 415 ? 12.823 16.692 -18.296 1.00 92.06 415 ASP A N 1
ATOM 3151 C CA . ASP A 1 415 ? 11.510 16.208 -18.715 1.00 92.06 415 ASP A CA 1
ATOM 3152 C C . ASP A 1 415 ? 11.273 14.764 -18.238 1.00 92.06 415 ASP A C 1
ATOM 3154 O O . ASP A 1 415 ? 12.057 13.859 -18.540 1.00 92.06 415 ASP A O 1
ATOM 3158 N N . PHE A 1 416 ? 10.158 14.525 -17.537 1.00 92.50 416 PHE A N 1
ATOM 3159 C CA . PHE A 1 416 ? 9.723 13.165 -17.207 1.00 92.50 416 PHE A CA 1
ATOM 3160 C C . PHE A 1 416 ? 9.453 12.373 -18.495 1.00 92.50 416 PHE A C 1
ATOM 3162 O O . PHE A 1 416 ? 8.690 12.806 -19.359 1.00 92.50 416 PHE A O 1
ATOM 3169 N N . ASN A 1 417 ? 10.085 11.206 -18.617 1.00 87.31 417 ASN A N 1
ATOM 3170 C CA . ASN A 1 417 ? 10.121 10.408 -19.842 1.00 87.31 417 ASN A CA 1
ATOM 3171 C C . ASN A 1 417 ? 9.779 8.921 -19.631 1.00 87.31 417 ASN A C 1
ATOM 3173 O O . ASN A 1 417 ? 9.791 8.154 -20.591 1.00 87.31 417 ASN A O 1
ATOM 3177 N N . GLY A 1 418 ? 9.477 8.514 -18.396 1.00 78.19 418 GLY A N 1
ATOM 3178 C CA . GLY A 1 418 ? 9.109 7.142 -18.041 1.00 78.19 418 GLY A CA 1
ATOM 3179 C C . GLY A 1 418 ? 10.295 6.212 -17.761 1.00 78.19 418 GLY A C 1
ATOM 3180 O O . GLY A 1 418 ? 10.111 5.226 -17.062 1.00 78.19 418 GLY A O 1
ATOM 3181 N N . GLY A 1 419 ? 11.496 6.531 -18.257 1.00 79.69 419 GLY A N 1
ATOM 3182 C CA . GLY A 1 419 ? 12.715 5.736 -18.070 1.00 79.69 419 GLY A CA 1
ATOM 3183 C C . GLY A 1 419 ? 13.713 6.437 -17.151 1.00 79.69 419 GLY A C 1
ATOM 3184 O O . GLY A 1 419 ? 13.693 6.244 -15.936 1.00 79.69 419 GLY A O 1
ATOM 3185 N N . SER A 1 420 ? 14.577 7.282 -17.728 1.00 84.00 420 SER A N 1
ATOM 3186 C CA . SER A 1 420 ? 15.596 8.043 -16.988 1.00 84.00 420 SER A CA 1
ATOM 3187 C C . SER A 1 420 ? 15.020 9.041 -15.980 1.00 84.00 420 SER A C 1
ATOM 3189 O O . SER A 1 420 ? 15.765 9.480 -15.113 1.00 84.00 420 SER A O 1
ATOM 3191 N N . HIS A 1 421 ? 13.745 9.423 -16.117 1.00 88.19 421 HIS A N 1
ATOM 3192 C CA . HIS A 1 421 ? 13.020 10.310 -15.207 1.00 88.19 421 HIS A CA 1
ATOM 3193 C C . HIS A 1 421 ? 11.534 9.918 -15.133 1.00 88.19 421 HIS A C 1
ATOM 3195 O O . HIS A 1 421 ? 10.797 10.087 -16.109 1.00 88.19 421 HIS A O 1
ATOM 3201 N N . THR A 1 422 ? 11.074 9.453 -13.968 1.00 92.88 422 THR A N 1
ATOM 3202 C CA . THR A 1 422 ? 9.645 9.240 -13.644 1.00 92.88 422 THR A CA 1
ATOM 3203 C C . THR A 1 422 ? 9.190 10.167 -12.513 1.00 92.88 422 THR A C 1
ATOM 3205 O O . THR A 1 422 ? 10.000 10.460 -11.631 1.00 92.88 422 THR A O 1
ATOM 3208 N N . PRO A 1 423 ? 7.924 10.635 -12.496 1.00 94.75 423 PRO A N 1
ATOM 3209 C CA . PRO A 1 423 ? 7.414 11.503 -11.432 1.00 94.75 423 PRO A CA 1
ATOM 3210 C C . PRO A 1 423 ? 7.545 10.838 -10.048 1.00 94.75 423 PRO A C 1
ATOM 3212 O O . PRO A 1 423 ? 6.933 9.788 -9.816 1.00 94.75 423 PRO A O 1
ATOM 3215 N N . PRO A 1 424 ? 8.345 11.402 -9.122 1.00 96.56 424 PRO A N 1
ATOM 3216 C CA . PRO A 1 424 ? 8.529 10.807 -7.809 1.00 96.56 424 PRO A CA 1
ATOM 3217 C C . PRO A 1 424 ? 7.279 11.036 -6.963 1.00 96.56 424 PRO A C 1
ATOM 3219 O O . PRO A 1 424 ? 6.848 12.174 -6.776 1.00 96.56 424 PRO A O 1
ATOM 3222 N N . HIS A 1 425 ? 6.716 9.959 -6.423 1.00 97.56 425 HIS A N 1
ATOM 3223 C CA . HIS A 1 425 ? 5.469 10.022 -5.667 1.00 97.56 425 HIS A CA 1
ATOM 3224 C C . HIS A 1 425 ? 5.432 9.029 -4.502 1.00 97.56 425 HIS A C 1
ATOM 3226 O O . HIS A 1 425 ? 6.083 7.982 -4.515 1.00 97.56 425 HIS A O 1
ATOM 3232 N N . HIS A 1 426 ? 4.628 9.344 -3.492 1.00 97.94 426 HIS A N 1
ATOM 3233 C CA . HIS A 1 426 ? 4.218 8.411 -2.452 1.00 97.94 426 HIS A CA 1
ATOM 3234 C C . HIS A 1 426 ? 2.829 7.859 -2.773 1.00 97.94 426 HIS A C 1
ATOM 3236 O O . HIS A 1 426 ? 1.882 8.622 -2.953 1.00 97.94 426 HIS A O 1
ATOM 3242 N N . ARG A 1 427 ? 2.686 6.530 -2.781 1.00 98.25 427 ARG A N 1
ATOM 3243 C CA . ARG A 1 427 ? 1.375 5.872 -2.672 1.00 98.25 427 ARG A CA 1
ATOM 3244 C C . ARG A 1 427 ? 1.108 5.648 -1.176 1.00 98.25 427 ARG A C 1
ATOM 3246 O O . ARG A 1 427 ? 1.894 4.960 -0.517 1.00 98.25 427 ARG A O 1
ATOM 3253 N N . LEU A 1 428 ? 0.045 6.231 -0.619 1.00 98.31 428 LEU A N 1
ATOM 3254 C CA . LEU A 1 428 ? -0.261 6.255 0.822 1.00 98.31 428 LEU A CA 1
ATOM 3255 C C . LEU A 1 428 ? -1.657 5.689 1.110 1.00 98.31 428 LEU A C 1
ATOM 3257 O O . LEU A 1 428 ? -2.640 6.139 0.534 1.00 98.31 428 LEU A O 1
ATOM 3261 N N . THR A 1 429 ? -1.751 4.774 2.074 1.00 98.56 429 THR A N 1
ATOM 3262 C CA . THR A 1 429 ? -3.020 4.413 2.727 1.00 98.56 429 THR A CA 1
ATOM 3263 C C . THR A 1 429 ? -2.861 4.502 4.236 1.00 98.56 429 THR A C 1
ATOM 3265 O O . THR A 1 429 ? -1.858 4.047 4.780 1.00 98.56 429 THR A O 1
ATOM 3268 N N . THR A 1 430 ? -3.847 5.063 4.934 1.00 98.56 430 THR A N 1
ATOM 3269 C CA . THR A 1 430 ? -3.841 5.187 6.398 1.00 98.56 430 THR A CA 1
ATOM 3270 C C . THR A 1 430 ? -5.219 4.914 6.985 1.00 98.56 430 THR A C 1
ATOM 3272 O O . THR A 1 430 ? -6.221 5.515 6.589 1.00 98.56 430 THR A O 1
ATOM 3275 N N . GLN A 1 431 ? -5.255 4.022 7.973 1.00 98.62 431 GLN A N 1
ATOM 3276 C CA . GLN A 1 431 ? -6.459 3.552 8.652 1.00 98.62 431 GLN A CA 1
ATOM 3277 C C . GLN A 1 431 ? -6.342 3.809 10.156 1.00 98.62 431 GLN A C 1
ATOM 3279 O O . GLN A 1 431 ? -5.354 3.427 10.778 1.00 98.62 431 GLN A O 1
ATOM 3284 N N . LEU A 1 432 ? -7.362 4.423 10.751 1.00 98.56 432 LEU A N 1
ATOM 3285 C CA . LEU A 1 432 ? -7.463 4.627 12.193 1.00 98.56 432 LEU A CA 1
ATOM 3286 C C . LEU A 1 432 ? -8.166 3.426 12.838 1.00 98.56 432 LEU A C 1
ATOM 3288 O O . LEU A 1 432 ? -9.330 3.141 12.540 1.00 98.56 432 LEU A O 1
ATOM 3292 N N . LEU A 1 433 ? -7.453 2.738 13.728 1.00 98.50 433 LEU A N 1
ATOM 3293 C CA . LEU A 1 433 ? -7.919 1.592 14.505 1.00 98.50 433 LEU A CA 1
ATOM 3294 C C . LEU A 1 433 ? -8.292 2.062 15.916 1.00 98.50 433 LEU A C 1
ATOM 3296 O O . LEU A 1 433 ? -7.460 2.618 16.632 1.00 98.50 433 LEU A O 1
ATOM 3300 N N . LEU A 1 434 ? -9.538 1.836 16.333 1.00 97.75 434 LEU A N 1
ATOM 3301 C CA . LEU A 1 434 ? -10.064 2.313 17.619 1.00 97.75 434 LEU A CA 1
ATOM 3302 C C . LEU A 1 434 ? -10.456 1.124 18.498 1.00 97.75 434 LEU A C 1
ATOM 3304 O O . LEU A 1 434 ? -11.290 0.318 18.097 1.00 97.75 434 LEU A O 1
ATOM 3308 N N . TYR A 1 435 ? -9.882 1.011 19.697 1.00 96.56 435 TYR A N 1
ATOM 3309 C CA . TYR A 1 435 ? -10.064 -0.132 20.602 1.00 96.56 435 TYR A CA 1
ATOM 3310 C C . TYR A 1 435 ? -10.933 0.234 21.827 1.00 96.56 435 TYR A C 1
ATOM 3312 O O . TYR A 1 435 ? -10.815 1.362 22.317 1.00 96.56 435 TYR A O 1
ATOM 3320 N N . PRO A 1 436 ? -11.808 -0.675 22.310 1.00 91.06 436 PRO A N 1
ATOM 3321 C CA . PRO A 1 436 ? -12.893 -0.364 23.253 1.00 91.06 436 PRO A CA 1
ATOM 3322 C C . PRO A 1 436 ? -12.565 -0.504 24.748 1.00 91.06 436 PRO A C 1
ATOM 3324 O O . PRO A 1 436 ? -11.465 -0.951 25.151 1.00 91.06 436 PRO A O 1
#

Secondary structure (DSSP, 8-state):
---------------------PPP--PPPP--------PPPPPP--------------------------------------------TT-TTT-B--TTSS-TTSEEEEEEEEEEE--STT-TTEEEEEEEEPPS-EEEEEEEEEEE--TTS---SS--EEEEEEEESTTSTT-EEEEEEEEE--TTS-EEEEEE-GGGTTTS-EEEEEEEEE-----TT-TTT---EEEEEEEEEEES---TTTS-SEEEEEEEEEEEE-S-TTS-HHHHH--EEEEPPTT-SEEEEEEEEEEE--SSBTTTTTSS--EEEEEETTEEEEE--EE--GGG-TTGGG--TTTTS-EES--TTEE-PPEEEE-GGG--TTSEEEEEEEEEETTTEE---SSSTTS--TTS--SSBSS--SSSTTS--SSS----EEEEEEEEEEE-

pLDDT: mean 81.37, std 26.44, range [24.19, 98.81]